Protein AF-A0A966Q334-F1 (afdb_monomer)

Structure (mmCIF, N/CA/C/O backbone):
data_AF-A0A966Q334-F1
#
_entry.id   AF-A0A966Q334-F1
#
loop_
_atom_site.group_PDB
_atom_site.id
_atom_site.type_symbol
_atom_site.label_atom_id
_atom_site.label_alt_id
_atom_site.label_comp_id
_atom_site.label_asym_id
_atom_site.label_entity_id
_atom_site.label_seq_id
_atom_site.pdbx_PDB_ins_code
_atom_site.Cartn_x
_atom_site.Cartn_y
_atom_site.Cartn_z
_atom_site.occupancy
_atom_site.B_iso_or_equiv
_atom_site.auth_seq_id
_atom_site.auth_comp_id
_atom_site.auth_asym_id
_atom_site.auth_atom_id
_atom_site.pdbx_PDB_model_num
ATOM 1 N N . THR A 1 1 ? 83.000 -12.045 -90.764 1.00 56.31 1 THR A N 1
ATOM 2 C CA . THR A 1 1 ? 81.915 -11.184 -90.248 1.00 56.31 1 THR A CA 1
ATOM 3 C C . THR A 1 1 ? 80.614 -11.607 -90.888 1.00 56.31 1 THR A C 1
ATOM 5 O O . THR A 1 1 ? 80.643 -12.009 -92.042 1.00 56.31 1 THR A O 1
ATOM 8 N N . ASN A 1 2 ? 79.522 -11.479 -90.130 1.00 40.06 2 ASN A N 1
ATOM 9 C CA . ASN A 1 2 ? 78.114 -11.716 -90.486 1.00 40.06 2 ASN A CA 1
ATOM 10 C C . ASN A 1 2 ? 77.616 -13.146 -90.250 1.00 40.06 2 ASN A C 1
ATOM 12 O O . ASN A 1 2 ? 78.222 -14.100 -90.711 1.00 40.06 2 ASN A O 1
ATOM 16 N N . LEU A 1 3 ? 76.479 -13.373 -89.603 1.00 41.31 3 LEU A N 1
ATOM 17 C CA . LEU A 1 3 ? 75.649 -12.564 -88.706 1.00 41.31 3 LEU A CA 1
ATOM 18 C C . LEU A 1 3 ? 74.713 -13.615 -88.090 1.00 41.31 3 LEU A C 1
ATOM 20 O O . LEU A 1 3 ? 74.016 -14.303 -88.833 1.00 41.31 3 LEU A O 1
ATOM 24 N N . ILE A 1 4 ? 74.735 -13.805 -86.771 1.00 46.94 4 ILE A N 1
ATOM 25 C CA . ILE A 1 4 ? 73.762 -14.674 -86.100 1.00 46.94 4 ILE A CA 1
ATOM 26 C C . ILE A 1 4 ? 72.426 -13.933 -86.149 1.00 46.94 4 ILE A C 1
ATOM 28 O O . ILE A 1 4 ? 72.225 -12.973 -85.407 1.00 46.94 4 ILE A O 1
ATOM 32 N N . THR A 1 5 ? 71.532 -14.337 -87.048 1.00 50.38 5 THR A N 1
ATOM 33 C CA . THR A 1 5 ? 70.128 -13.931 -87.004 1.00 50.38 5 THR A CA 1
ATOM 34 C C . THR A 1 5 ? 69.386 -14.878 -86.068 1.00 50.38 5 THR A C 1
ATOM 36 O O . THR A 1 5 ? 69.372 -16.098 -86.227 1.00 50.38 5 THR A O 1
ATOM 39 N N . SER A 1 6 ? 68.843 -14.287 -85.013 1.00 49.72 6 SER A N 1
ATOM 40 C CA . SER A 1 6 ? 68.105 -14.926 -83.935 1.00 49.72 6 SER A CA 1
ATOM 41 C C . SER A 1 6 ? 66.836 -15.612 -84.447 1.00 49.72 6 SER A C 1
ATOM 43 O O . SER A 1 6 ? 65.960 -14.982 -85.032 1.00 49.72 6 SER A O 1
ATOM 45 N N . TYR A 1 7 ? 66.705 -16.907 -84.162 1.00 46.47 7 TYR A N 1
ATOM 46 C CA . TYR A 1 7 ? 65.427 -17.610 -84.246 1.00 46.47 7 TYR A CA 1
ATOM 47 C C . TYR A 1 7 ? 64.548 -17.177 -83.065 1.00 46.47 7 TYR A C 1
ATOM 49 O O . TYR A 1 7 ? 64.789 -17.558 -81.919 1.00 46.47 7 TYR A O 1
ATOM 57 N N . THR A 1 8 ? 63.517 -16.379 -83.327 1.00 53.16 8 THR A N 1
ATOM 58 C CA . THR A 1 8 ? 62.450 -16.098 -82.364 1.00 53.16 8 THR A CA 1
ATOM 59 C C . THR A 1 8 ? 61.454 -17.253 -82.386 1.00 53.16 8 THR A C 1
ATOM 61 O O . THR A 1 8 ? 60.572 -17.322 -83.235 1.00 53.16 8 THR A O 1
ATOM 64 N N . ASN A 1 9 ? 61.597 -18.201 -81.457 1.00 55.00 9 ASN A N 1
ATOM 65 C CA . ASN A 1 9 ? 60.590 -19.243 -81.271 1.00 55.00 9 ASN A CA 1
ATOM 66 C C . ASN A 1 9 ? 59.309 -18.597 -80.683 1.00 55.00 9 ASN A C 1
ATOM 68 O O . ASN A 1 9 ? 59.343 -18.097 -79.552 1.00 55.00 9 ASN A O 1
ATOM 72 N N . PRO A 1 10 ? 58.183 -18.586 -81.423 1.00 59.31 10 PRO A N 1
ATOM 73 C CA . PRO A 1 10 ? 56.972 -17.855 -81.045 1.00 59.31 10 PRO A CA 1
ATOM 74 C C . PRO A 1 10 ? 56.330 -18.382 -79.754 1.00 59.31 10 PRO A C 1
ATOM 76 O O . PRO A 1 10 ? 55.675 -17.622 -79.039 1.00 59.31 10 PRO A O 1
ATOM 79 N N . ILE A 1 11 ? 56.578 -19.648 -79.397 1.00 57.31 11 ILE A N 1
ATOM 80 C CA . ILE A 1 11 ? 56.074 -20.254 -78.159 1.00 57.31 11 ILE A CA 1
ATOM 81 C C . ILE A 1 11 ? 56.721 -19.578 -76.943 1.00 57.31 11 ILE A C 1
ATOM 83 O O . ILE A 1 11 ? 56.012 -19.154 -76.034 1.00 57.31 11 ILE A O 1
ATOM 87 N N . TYR A 1 12 ? 58.040 -19.365 -76.953 1.00 54.31 12 TYR A N 1
ATOM 88 C CA . TYR A 1 12 ? 58.743 -18.688 -75.854 1.00 54.31 12 TYR A CA 1
ATOM 89 C C . TYR A 1 12 ? 58.386 -17.205 -75.748 1.00 54.31 12 TYR A C 1
ATOM 91 O O . TYR A 1 12 ? 58.310 -16.672 -74.642 1.00 54.31 12 TYR A O 1
ATOM 99 N N . ALA A 1 13 ? 58.127 -16.541 -76.878 1.00 57.34 13 ALA A N 1
ATOM 100 C CA . ALA A 1 13 ? 57.643 -15.164 -76.876 1.00 57.34 13 ALA A CA 1
ATOM 101 C C . ALA A 1 13 ? 56.268 -15.067 -76.194 1.00 57.34 13 ALA A C 1
ATOM 103 O O . ALA A 1 13 ? 56.086 -14.247 -75.299 1.00 57.34 13 ALA A O 1
ATOM 104 N N . SER A 1 14 ? 55.330 -15.953 -76.545 1.00 58.38 14 SER A N 1
ATOM 105 C CA . SER A 1 14 ? 53.993 -15.979 -75.936 1.00 58.38 14 SER A CA 1
ATOM 106 C C . SER A 1 14 ? 54.005 -16.352 -74.446 1.00 58.38 14 SER A C 1
ATOM 108 O O . SER A 1 14 ? 53.268 -15.751 -73.665 1.00 58.38 14 SER A O 1
ATOM 110 N N . LEU A 1 15 ? 54.886 -17.271 -74.028 1.00 55.69 15 LEU A N 1
ATOM 111 C CA . LEU A 1 15 ? 55.026 -17.685 -72.628 1.00 55.69 15 LEU A CA 1
ATOM 112 C C . LEU A 1 15 ? 55.622 -16.570 -71.758 1.00 55.69 15 LEU A C 1
ATOM 114 O O . LEU A 1 15 ? 55.126 -16.314 -70.663 1.00 55.69 15 LEU A O 1
ATOM 118 N N . ASN A 1 16 ? 56.645 -15.871 -72.267 1.00 61.78 16 ASN A N 1
ATOM 119 C CA . ASN A 1 16 ? 57.216 -14.700 -71.602 1.00 61.78 16 ASN A CA 1
ATOM 120 C C . ASN A 1 16 ? 56.181 -13.588 -71.472 1.00 61.78 16 ASN A C 1
ATOM 122 O O . ASN A 1 16 ? 56.014 -13.050 -70.386 1.00 61.78 16 ASN A O 1
ATOM 126 N N . ILE A 1 17 ? 55.438 -13.293 -72.541 1.00 63.19 17 ILE A N 1
ATOM 127 C CA . ILE A 1 17 ? 54.377 -12.283 -72.519 1.00 63.19 17 ILE A CA 1
ATOM 128 C C . ILE A 1 17 ? 53.318 -12.636 -71.462 1.00 63.19 17 ILE A C 1
ATOM 130 O O . ILE A 1 17 ? 52.984 -11.790 -70.636 1.00 63.19 17 ILE A O 1
ATOM 134 N N . ALA A 1 18 ? 52.834 -13.881 -71.421 1.00 58.44 18 ALA A N 1
ATOM 135 C CA . ALA A 1 18 ? 51.856 -14.327 -70.426 1.00 58.44 18 ALA A CA 1
ATOM 136 C C . ALA A 1 18 ? 52.394 -14.240 -68.984 1.00 58.44 18 ALA A C 1
ATOM 138 O O . ALA A 1 18 ? 51.703 -13.736 -68.096 1.00 58.44 18 ALA A O 1
ATOM 139 N N . TRP A 1 19 ? 53.641 -14.662 -68.753 1.00 52.84 19 TRP A N 1
ATOM 140 C CA . TRP A 1 19 ? 54.291 -14.558 -67.444 1.00 52.84 19 TRP A CA 1
ATOM 141 C C . TRP A 1 19 ? 54.448 -13.096 -67.013 1.00 52.84 19 TRP A C 1
ATOM 143 O O . TRP A 1 19 ? 54.083 -12.738 -65.893 1.00 52.84 19 TRP A O 1
ATOM 153 N N . THR A 1 20 ? 54.869 -12.218 -67.925 1.00 64.56 20 THR A N 1
ATOM 154 C CA . THR A 1 20 ? 54.937 -10.772 -67.694 1.00 64.56 20 THR A CA 1
ATOM 155 C C . THR A 1 20 ? 53.562 -10.193 -67.365 1.00 64.56 20 THR A C 1
ATOM 157 O O . THR A 1 20 ? 53.454 -9.467 -66.382 1.00 64.56 20 THR A O 1
ATOM 160 N N . TYR A 1 21 ? 52.493 -10.544 -68.086 1.00 58.69 21 TYR A N 1
ATOM 161 C CA . TYR A 1 21 ? 51.134 -10.080 -67.769 1.00 58.69 21 TYR A CA 1
ATOM 162 C C . TYR A 1 21 ? 50.660 -10.544 -66.384 1.00 58.69 21 TYR A C 1
ATOM 164 O O . TYR A 1 21 ? 50.166 -9.727 -65.609 1.00 58.69 21 TYR A O 1
ATOM 172 N N . THR A 1 22 ? 50.853 -11.819 -66.032 1.00 61.59 22 THR A N 1
ATOM 173 C CA . THR A 1 22 ? 50.466 -12.344 -64.706 1.00 61.59 22 THR A CA 1
ATOM 174 C C . THR A 1 22 ? 51.264 -11.714 -63.564 1.00 61.59 22 THR A C 1
ATOM 176 O O . THR A 1 22 ? 50.685 -11.354 -62.542 1.00 61.59 22 THR A O 1
ATOM 179 N N . ASN A 1 23 ? 52.568 -11.496 -63.752 1.00 60.03 23 ASN A N 1
ATOM 180 C CA . ASN A 1 23 ? 53.429 -10.845 -62.768 1.00 60.03 23 ASN A CA 1
ATOM 181 C C . ASN A 1 23 ? 53.099 -9.347 -62.638 1.00 60.03 23 ASN A C 1
ATOM 183 O O . ASN A 1 23 ? 53.073 -8.813 -61.533 1.00 60.03 23 ASN A O 1
ATOM 187 N N . THR A 1 24 ? 52.739 -8.684 -63.741 1.00 62.97 24 THR A N 1
ATOM 188 C CA . THR A 1 24 ? 52.288 -7.282 -63.740 1.00 62.97 24 THR A CA 1
ATOM 189 C C . THR A 1 24 ? 50.936 -7.135 -63.043 1.00 62.97 24 THR A C 1
ATOM 191 O O . THR A 1 24 ? 50.768 -6.217 -62.250 1.00 62.97 24 THR A O 1
ATOM 194 N N . ALA A 1 25 ? 49.992 -8.054 -63.262 1.00 56.72 25 ALA A N 1
ATOM 195 C CA . ALA A 1 25 ? 48.695 -8.059 -62.583 1.00 56.72 25 ALA A CA 1
ATOM 196 C C . ALA A 1 25 ? 48.822 -8.377 -61.082 1.00 56.72 25 ALA A C 1
ATOM 198 O O . ALA A 1 25 ? 48.218 -7.696 -60.255 1.00 56.72 25 ALA A O 1
ATOM 199 N N . TYR A 1 26 ? 49.654 -9.358 -60.714 1.00 54.62 26 TYR A N 1
ATOM 200 C CA . TYR A 1 26 ? 49.954 -9.682 -59.317 1.00 54.62 26 TYR A CA 1
ATOM 201 C C . TYR A 1 26 ? 50.670 -8.524 -58.613 1.00 54.62 26 TYR A C 1
ATOM 203 O O . TYR A 1 26 ? 50.279 -8.127 -57.519 1.00 54.62 26 TYR A O 1
ATOM 211 N N . SER A 1 27 ? 51.659 -7.915 -59.270 1.00 57.91 27 SER A N 1
ATOM 212 C CA . SER A 1 27 ? 52.374 -6.739 -58.769 1.00 57.91 27 SER A CA 1
ATOM 213 C C . SER A 1 27 ? 51.466 -5.517 -58.672 1.00 57.91 27 SER A C 1
ATOM 215 O O . SER A 1 27 ? 51.531 -4.818 -57.674 1.00 57.91 27 SER A O 1
ATOM 217 N N . ALA A 1 28 ? 50.567 -5.282 -59.629 1.00 58.34 28 ALA A N 1
ATOM 218 C CA . ALA A 1 28 ? 49.579 -4.205 -59.560 1.00 58.34 28 ALA A CA 1
ATOM 219 C C . ALA A 1 28 ? 48.562 -4.433 -58.431 1.00 58.34 28 ALA A C 1
ATOM 221 O O . ALA A 1 28 ? 48.215 -3.487 -57.733 1.00 58.34 28 ALA A O 1
ATOM 222 N N . SER A 1 29 ? 48.142 -5.679 -58.190 1.00 57.19 29 SER A N 1
ATOM 223 C CA . SER A 1 29 ? 47.289 -6.040 -57.051 1.00 57.19 29 SER A CA 1
ATOM 224 C C . SER A 1 29 ? 48.011 -5.848 -55.714 1.00 57.19 29 SER A C 1
ATOM 226 O O . SER A 1 29 ? 47.422 -5.332 -54.767 1.00 57.19 29 SER A O 1
ATOM 228 N N . ASN A 1 30 ? 49.294 -6.211 -55.628 1.00 57.59 30 ASN A N 1
ATOM 229 C CA . ASN A 1 30 ? 50.109 -6.018 -54.428 1.00 57.59 30 ASN A CA 1
ATOM 230 C C . ASN A 1 30 ? 50.457 -4.541 -54.203 1.00 57.59 30 ASN A C 1
ATOM 232 O O . ASN A 1 30 ? 50.483 -4.083 -53.070 1.00 57.59 30 ASN A O 1
ATOM 236 N N . VAL A 1 31 ? 50.695 -3.777 -55.269 1.00 58.75 31 VAL A N 1
ATOM 237 C CA . VAL A 1 31 ? 50.909 -2.326 -55.222 1.00 58.75 31 VAL A CA 1
ATOM 238 C C . VAL A 1 31 ? 49.614 -1.614 -54.856 1.00 58.75 31 VAL A C 1
ATOM 240 O O . VAL A 1 31 ? 49.672 -0.700 -54.055 1.00 58.75 31 VAL A O 1
ATOM 243 N N . ALA A 1 32 ? 48.448 -2.049 -55.332 1.00 57.03 32 ALA A N 1
ATOM 244 C CA . ALA A 1 32 ? 47.159 -1.500 -54.910 1.00 57.03 32 ALA A CA 1
ATOM 245 C C . ALA A 1 32 ? 46.849 -1.823 -53.438 1.00 57.03 32 ALA A C 1
ATOM 247 O O . ALA A 1 32 ? 46.399 -0.948 -52.703 1.00 57.03 32 ALA A O 1
ATOM 248 N N . TYR A 1 33 ? 47.152 -3.042 -52.978 1.00 56.69 33 TYR A N 1
ATOM 249 C CA . TYR A 1 33 ? 47.005 -3.441 -51.575 1.00 56.69 33 TYR A CA 1
ATOM 250 C C . TYR A 1 33 ? 47.986 -2.694 -50.653 1.00 56.69 33 TYR A C 1
ATOM 252 O O . TYR A 1 33 ? 47.590 -2.136 -49.633 1.00 56.69 33 TYR A O 1
ATOM 260 N N . ASN A 1 34 ? 49.259 -2.595 -51.042 1.00 55.38 34 ASN A N 1
ATOM 261 C CA . ASN A 1 34 ? 50.281 -1.868 -50.288 1.00 55.38 34 ASN A CA 1
ATOM 262 C C . ASN A 1 34 ? 50.105 -0.348 -50.380 1.00 55.38 34 ASN A C 1
ATOM 264 O O . ASN A 1 34 ? 50.386 0.333 -49.401 1.00 55.38 34 ASN A O 1
ATOM 268 N N . ALA A 1 35 ? 49.597 0.197 -51.489 1.00 56.72 35 ALA A N 1
ATOM 269 C CA . ALA A 1 35 ? 49.214 1.603 -51.609 1.00 56.72 35 ALA A CA 1
ATOM 270 C C . ALA A 1 35 ? 47.961 1.899 -50.786 1.00 56.72 35 ALA A C 1
ATOM 272 O O . ALA A 1 35 ? 47.913 2.940 -50.162 1.00 56.72 35 ALA A O 1
ATOM 273 N N . ALA A 1 36 ? 46.991 0.992 -50.662 1.00 55.84 36 ALA A N 1
ATOM 274 C CA . ALA A 1 36 ? 45.893 1.174 -49.708 1.00 55.84 36 ALA A CA 1
ATOM 275 C C . ALA A 1 36 ? 46.396 1.189 -48.250 1.00 55.84 36 ALA A C 1
ATOM 277 O O . ALA A 1 36 ? 45.883 1.942 -47.426 1.00 55.84 36 ALA A O 1
ATOM 278 N N . ASN A 1 37 ? 47.441 0.413 -47.947 1.00 52.62 37 ASN A N 1
ATOM 279 C CA . ASN A 1 37 ? 48.031 0.324 -46.609 1.00 52.62 37 ASN A CA 1
ATOM 280 C C . ASN A 1 37 ? 49.048 1.449 -46.297 1.00 52.62 37 ASN A C 1
ATOM 282 O O . ASN A 1 37 ? 49.284 1.755 -45.134 1.00 52.62 37 ASN A O 1
ATOM 286 N N . THR A 1 38 ? 49.643 2.083 -47.317 1.00 54.59 38 THR A N 1
ATOM 287 C CA . THR A 1 38 ? 50.616 3.193 -47.174 1.00 54.59 38 THR A CA 1
ATOM 288 C C . THR A 1 38 ? 50.061 4.576 -47.560 1.00 54.59 38 THR A C 1
ATOM 290 O O . THR A 1 38 ? 50.563 5.583 -47.065 1.00 54.59 38 THR A O 1
ATOM 293 N N . ALA A 1 39 ? 48.997 4.666 -48.368 1.00 48.38 39 ALA A N 1
ATOM 294 C CA . ALA A 1 39 ? 48.307 5.918 -48.722 1.00 48.38 39 ALA A CA 1
ATOM 295 C C . ALA A 1 39 ? 47.297 6.383 -47.664 1.00 48.38 39 ALA A C 1
ATOM 297 O O . ALA A 1 39 ? 46.823 7.513 -47.733 1.00 48.38 39 ALA A O 1
ATOM 298 N N . LEU A 1 40 ? 47.016 5.574 -46.642 1.00 57.22 40 LEU A N 1
ATOM 299 C CA . LEU A 1 40 ? 46.403 6.057 -45.406 1.00 57.22 40 LEU A CA 1
ATOM 300 C C . LEU A 1 40 ? 47.496 6.521 -44.440 1.00 57.22 40 LEU A C 1
ATOM 302 O O . LEU A 1 40 ? 47.576 6.097 -43.289 1.00 57.22 40 LEU A O 1
ATOM 306 N N . SER A 1 41 ? 48.331 7.456 -44.899 1.00 51.38 41 SER A N 1
ATOM 307 C CA . SER A 1 41 ? 48.871 8.432 -43.954 1.00 51.38 41 SER A CA 1
ATOM 308 C C . SER A 1 41 ? 47.677 9.037 -43.205 1.00 51.38 41 SER A C 1
ATOM 310 O O . SER A 1 41 ? 46.578 9.106 -43.755 1.00 51.38 41 SER A O 1
ATOM 312 N N . ASN A 1 42 ? 47.851 9.453 -41.952 1.00 51.72 42 ASN A N 1
ATOM 313 C CA . ASN A 1 42 ? 46.854 10.231 -41.209 1.00 51.72 42 ASN A CA 1
ATOM 314 C C . ASN A 1 42 ? 46.662 11.618 -41.869 1.00 51.72 42 ASN A C 1
ATOM 316 O O . ASN A 1 42 ? 46.994 12.657 -41.306 1.00 51.72 42 ASN A O 1
ATOM 320 N N . THR A 1 43 ? 46.240 11.635 -43.127 1.00 51.19 43 THR A N 1
ATOM 321 C CA . THR A 1 43 ? 46.002 12.804 -43.950 1.00 51.19 43 THR A CA 1
ATOM 322 C C . THR A 1 43 ? 44.516 13.084 -43.887 1.00 51.19 43 THR A C 1
ATOM 324 O O . THR A 1 43 ? 43.691 12.338 -44.413 1.00 51.19 43 THR A O 1
ATOM 327 N N . SER A 1 44 ? 44.195 14.170 -43.188 1.00 55.69 44 SER A N 1
ATOM 328 C CA . SER A 1 44 ? 42.872 14.782 -43.181 1.00 55.69 44 SER A CA 1
ATOM 329 C C . SER A 1 44 ? 42.349 14.937 -44.616 1.00 55.69 44 SER A C 1
ATOM 331 O O . SER A 1 44 ? 43.092 15.368 -45.497 1.00 55.69 44 SER A O 1
ATOM 333 N N . GLY A 1 45 ? 41.079 14.594 -44.853 1.00 53.00 45 GLY A N 1
ATOM 334 C CA . GLY A 1 45 ? 40.396 14.864 -46.126 1.00 53.00 45 GLY A CA 1
ATOM 335 C C . GLY A 1 45 ? 40.217 13.683 -47.088 1.00 53.00 45 GLY A C 1
ATOM 336 O O . GLY A 1 45 ? 39.707 13.891 -48.186 1.00 53.00 45 GLY A O 1
ATOM 337 N N . VAL A 1 46 ? 40.572 12.450 -46.710 1.00 61.25 46 VAL A N 1
ATOM 338 C CA . VAL A 1 46 ? 40.223 11.259 -47.508 1.00 61.25 46 VAL A CA 1
ATOM 339 C C . VAL A 1 46 ? 38.740 10.916 -47.301 1.00 61.25 46 VAL A C 1
ATOM 341 O O . VAL A 1 46 ? 38.311 10.652 -46.180 1.00 61.25 46 VAL A O 1
ATOM 344 N N . SER A 1 47 ? 37.951 10.917 -48.379 1.00 64.44 47 SER A N 1
ATOM 345 C CA . SER A 1 47 ? 36.555 10.459 -48.389 1.00 64.44 47 SER A CA 1
ATOM 346 C C . SER A 1 47 ? 36.465 9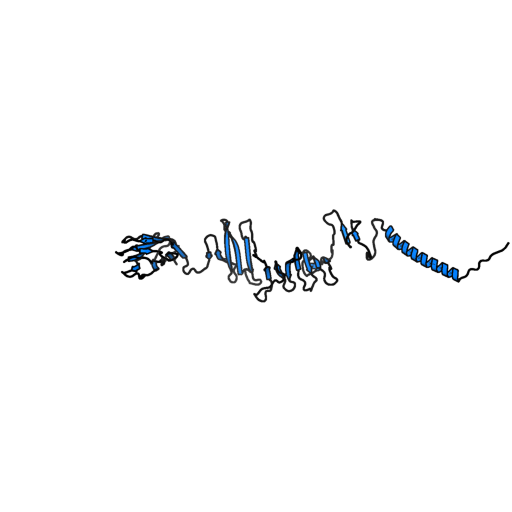.090 -49.062 1.00 64.44 47 SER A C 1
ATOM 348 O O . SER A 1 47 ? 36.930 8.919 -50.189 1.00 64.44 47 SER A O 1
ATOM 350 N N . PHE A 1 48 ? 35.862 8.112 -48.385 1.00 67.06 48 PHE A N 1
ATOM 351 C CA . PHE A 1 48 ? 35.531 6.824 -48.990 1.00 67.06 48 PHE A CA 1
ATOM 352 C C . PHE A 1 48 ? 34.159 6.928 -49.656 1.00 67.06 48 PHE A C 1
ATOM 354 O O . PHE A 1 48 ? 33.142 7.069 -48.979 1.00 67.06 48 PHE A O 1
ATOM 361 N N . ASN A 1 49 ? 34.121 6.844 -50.985 1.00 65.75 49 ASN A N 1
ATOM 362 C CA . ASN A 1 49 ? 32.866 6.739 -51.723 1.00 65.75 49 ASN A CA 1
ATOM 363 C C . ASN A 1 49 ? 32.441 5.260 -51.779 1.00 65.75 49 ASN A C 1
ATOM 365 O O . ASN A 1 49 ? 32.791 4.543 -52.714 1.00 65.75 49 ASN A O 1
ATOM 369 N N . GLY A 1 50 ? 31.777 4.779 -50.724 1.00 72.94 50 GLY A N 1
ATOM 370 C CA . GLY A 1 50 ? 31.305 3.395 -50.608 1.00 72.94 50 GLY A CA 1
ATOM 371 C C . GLY A 1 50 ? 31.273 2.877 -49.168 1.00 72.94 50 GLY A C 1
ATOM 372 O O . GLY A 1 50 ? 31.490 3.622 -48.214 1.00 72.94 50 GLY A O 1
ATOM 373 N N . ASN A 1 51 ? 31.009 1.578 -49.008 1.00 77.69 51 ASN A N 1
ATOM 374 C CA . ASN A 1 51 ? 31.010 0.934 -47.695 1.00 77.69 51 ASN A CA 1
ATOM 375 C C . ASN A 1 51 ? 32.440 0.808 -47.157 1.00 77.69 51 ASN A C 1
ATOM 377 O O . ASN A 1 51 ? 33.316 0.263 -47.829 1.00 77.69 51 ASN A O 1
ATOM 381 N N . PHE A 1 52 ? 32.657 1.223 -45.911 1.00 80.50 52 PHE A N 1
ATOM 382 C CA . PHE A 1 52 ? 33.875 0.890 -45.180 1.00 80.50 52 PHE A CA 1
ATOM 383 C C . PHE A 1 52 ? 33.764 -0.547 -44.648 1.00 80.50 52 PHE A C 1
ATOM 385 O O . PHE A 1 52 ? 33.135 -0.793 -43.621 1.00 80.50 52 PHE A O 1
ATOM 392 N N . ASN A 1 53 ? 34.325 -1.507 -45.387 1.00 80.81 53 ASN A N 1
ATOM 393 C CA . ASN A 1 53 ? 34.372 -2.915 -44.997 1.00 80.81 53 ASN A CA 1
ATOM 394 C C . ASN A 1 53 ? 35.790 -3.288 -44.553 1.00 80.81 53 ASN A C 1
ATOM 396 O O . ASN A 1 53 ? 36.745 -3.064 -45.294 1.00 80.81 53 ASN A O 1
ATOM 400 N N . VAL A 1 54 ? 35.910 -3.897 -43.375 1.00 84.81 54 VAL A N 1
ATOM 401 C CA . VAL A 1 54 ? 37.176 -4.382 -42.810 1.00 84.81 54 VAL A CA 1
ATOM 402 C C . VAL A 1 54 ? 37.062 -5.907 -42.666 1.00 84.81 54 VAL A C 1
ATOM 404 O O . VAL A 1 54 ? 36.614 -6.383 -41.622 1.00 84.81 54 VAL A O 1
ATOM 407 N N . PRO A 1 55 ? 37.410 -6.695 -43.711 1.00 81.62 55 PRO A N 1
ATOM 408 C CA . PRO A 1 55 ? 37.133 -8.139 -43.763 1.00 81.62 55 PRO A CA 1
ATOM 409 C C . PRO A 1 55 ? 37.825 -8.939 -42.655 1.00 81.62 55 PRO A C 1
ATOM 411 O O . PRO A 1 55 ? 37.365 -10.007 -42.258 1.00 81.62 55 PRO A O 1
ATOM 414 N N . THR A 1 56 ? 38.944 -8.418 -42.155 1.00 83.56 56 THR A N 1
ATOM 415 C CA . THR A 1 56 ? 39.752 -9.002 -41.085 1.00 83.56 56 THR A CA 1
ATOM 416 C C . THR A 1 56 ? 40.297 -7.890 -40.195 1.00 83.56 56 THR A C 1
ATOM 418 O O . THR A 1 56 ? 40.624 -6.819 -40.696 1.00 83.56 56 THR A O 1
ATOM 421 N N . GLY A 1 57 ? 40.462 -8.150 -38.895 1.00 87.94 57 GLY A N 1
ATOM 422 C CA . GLY A 1 57 ? 40.983 -7.167 -37.934 1.00 87.94 57 GLY A CA 1
ATOM 423 C C . GLY A 1 57 ? 39.903 -6.484 -37.088 1.00 87.94 57 GLY A C 1
ATOM 424 O O . GLY A 1 57 ? 38.785 -6.995 -36.979 1.00 87.94 57 GLY A O 1
ATOM 425 N N . ASN A 1 58 ? 40.285 -5.378 -36.444 1.00 92.69 58 ASN A N 1
ATOM 426 C CA . ASN A 1 58 ? 39.487 -4.580 -35.509 1.00 92.69 58 ASN A CA 1
ATOM 427 C C . ASN A 1 58 ? 39.562 -3.097 -35.917 1.00 92.69 58 ASN A C 1
ATOM 429 O O . ASN A 1 58 ? 40.604 -2.648 -36.392 1.00 92.69 58 ASN A O 1
ATOM 433 N N . VAL A 1 59 ? 38.493 -2.329 -35.697 1.00 92.38 59 VAL A N 1
ATOM 434 C CA . VAL A 1 59 ? 38.450 -0.879 -35.955 1.00 92.38 59 VAL A CA 1
ATOM 435 C C . VAL A 1 59 ? 38.625 -0.120 -34.639 1.00 92.38 59 VAL A C 1
ATOM 437 O O . VAL A 1 59 ? 37.778 -0.212 -33.750 1.00 92.38 59 VAL A O 1
ATOM 440 N N . GLY A 1 60 ? 39.722 0.630 -34.522 1.00 92.12 60 GLY A N 1
ATOM 441 C CA . GLY A 1 60 ? 40.010 1.513 -33.391 1.00 92.12 60 GLY A CA 1
ATOM 442 C C . GLY A 1 60 ? 39.827 2.985 -33.762 1.00 92.12 60 GLY A C 1
ATOM 443 O O . GLY A 1 60 ? 40.430 3.453 -34.724 1.00 92.12 60 GLY A O 1
ATOM 444 N N . ILE A 1 61 ? 39.031 3.728 -32.992 1.00 92.81 61 ILE A N 1
ATOM 445 C CA . ILE A 1 61 ? 38.941 5.194 -33.075 1.00 92.81 61 ILE A CA 1
ATOM 446 C C . ILE A 1 61 ? 39.535 5.757 -31.784 1.00 92.81 61 ILE A C 1
ATOM 448 O O . ILE A 1 61 ? 39.031 5.476 -30.700 1.00 92.81 61 ILE A O 1
ATOM 452 N N . GLY A 1 62 ? 40.635 6.506 -31.886 1.00 91.25 62 GLY A N 1
ATOM 453 C CA . GLY A 1 62 ? 41.353 7.033 -30.716 1.00 91.25 62 GLY A CA 1
ATOM 454 C C . GLY A 1 62 ? 42.192 6.000 -29.945 1.00 91.25 62 GLY A C 1
ATOM 455 O O . GLY A 1 62 ? 42.697 6.304 -28.869 1.00 91.25 62 GLY A O 1
ATOM 456 N N . THR A 1 63 ? 42.380 4.792 -30.490 1.00 92.38 63 THR A N 1
ATOM 457 C CA . THR A 1 63 ? 43.305 3.765 -29.978 1.00 92.38 63 THR A CA 1
ATOM 458 C C . THR A 1 63 ? 44.047 3.093 -31.130 1.00 92.38 63 THR A C 1
ATOM 460 O O . THR A 1 63 ? 43.467 2.858 -32.189 1.00 92.38 63 THR A O 1
ATOM 463 N N . THR A 1 64 ? 45.320 2.762 -30.924 1.00 90.56 64 THR A N 1
ATOM 464 C CA . THR A 1 64 ? 46.148 2.013 -31.885 1.00 90.56 64 THR A CA 1
ATOM 465 C C . THR A 1 64 ? 46.122 0.502 -31.652 1.00 90.56 64 THR A C 1
ATOM 467 O O . THR A 1 64 ? 46.538 -0.253 -32.526 1.00 90.56 64 THR A O 1
ATOM 470 N N . SER A 1 65 ? 45.596 0.055 -30.507 1.00 92.75 65 SER A N 1
ATOM 471 C CA . SER A 1 65 ? 45.576 -1.355 -30.097 1.00 92.75 65 SER A CA 1
ATOM 472 C C . SER A 1 65 ? 44.166 -1.785 -29.672 1.00 92.75 65 SER A C 1
ATOM 474 O O . SER A 1 65 ? 43.927 -2.014 -28.484 1.00 92.75 65 SER A O 1
ATOM 476 N N . PRO A 1 66 ? 43.198 -1.853 -30.607 1.00 95.94 66 PRO A N 1
ATOM 477 C CA . PRO A 1 66 ? 41.828 -2.227 -30.282 1.00 95.94 66 PRO A CA 1
ATOM 478 C C . PRO A 1 66 ? 41.707 -3.701 -29.853 1.00 95.94 66 PRO A C 1
ATOM 480 O O . PRO A 1 66 ? 42.127 -4.602 -30.585 1.00 95.94 66 PRO A O 1
ATOM 483 N N . THR A 1 67 ? 41.089 -3.965 -28.698 1.00 96.69 67 THR A N 1
ATOM 484 C CA . THR A 1 67 ? 40.906 -5.325 -28.140 1.00 96.69 67 THR A CA 1
ATOM 485 C C . THR A 1 67 ? 39.585 -5.986 -28.541 1.00 96.69 67 THR A C 1
ATOM 487 O O . THR A 1 67 ? 39.425 -7.196 -28.388 1.00 96.69 67 THR A O 1
ATOM 490 N N . SER A 1 68 ? 38.650 -5.218 -29.099 1.00 96.81 68 SER A N 1
ATOM 491 C CA . SER A 1 68 ? 37.368 -5.677 -29.639 1.00 96.81 68 SER A CA 1
ATOM 492 C C . SER A 1 68 ? 37.232 -5.293 -31.114 1.00 96.81 68 SER A C 1
ATOM 494 O O . SER A 1 68 ? 37.980 -4.462 -31.628 1.00 96.81 68 SER A O 1
ATOM 496 N N . LYS A 1 69 ? 36.248 -5.879 -31.811 1.00 94.44 69 LYS A N 1
ATOM 497 C CA . LYS A 1 69 ? 36.005 -5.614 -33.242 1.00 94.44 69 LYS A CA 1
ATOM 498 C C . LYS A 1 69 ? 35.779 -4.137 -33.561 1.00 94.44 69 LYS A C 1
ATOM 500 O O . LYS A 1 69 ? 36.202 -3.680 -34.619 1.00 94.44 69 LYS A O 1
ATOM 505 N N . PHE A 1 70 ? 35.159 -3.409 -32.640 1.00 94.44 70 PHE A N 1
ATOM 506 C CA . PHE A 1 70 ? 34.998 -1.965 -32.697 1.00 94.44 70 PHE A CA 1
ATOM 507 C C . PHE A 1 70 ? 35.285 -1.378 -31.315 1.00 94.44 70 PHE A C 1
ATOM 509 O O . PHE A 1 70 ? 34.622 -1.745 -30.340 1.00 94.44 70 PHE A O 1
ATOM 516 N N . GLN A 1 71 ? 36.277 -0.492 -31.230 1.00 96.25 71 GLN A N 1
ATOM 517 C CA . GLN A 1 71 ? 36.650 0.193 -29.995 1.00 96.25 71 GLN A CA 1
ATOM 518 C C . GLN A 1 71 ? 36.827 1.690 -30.249 1.00 96.25 71 GLN A C 1
ATOM 520 O O . GLN A 1 71 ? 37.637 2.098 -31.079 1.00 96.25 71 GLN A O 1
ATOM 525 N N . VAL A 1 72 ? 36.107 2.509 -29.481 1.00 95.88 72 VAL A N 1
ATOM 526 C CA . VAL A 1 72 ? 36.253 3.969 -29.466 1.00 95.88 72 VAL A CA 1
ATOM 527 C C . VAL A 1 72 ? 36.813 4.376 -28.108 1.00 95.88 72 VAL A C 1
ATOM 529 O O . VAL A 1 72 ? 36.251 4.018 -27.075 1.00 95.88 72 VAL A O 1
ATOM 532 N N . VAL A 1 73 ? 37.934 5.093 -28.104 1.00 95.75 73 VAL A N 1
ATOM 533 C CA . VAL A 1 73 ? 38.589 5.608 -26.896 1.00 95.75 73 VAL A CA 1
ATOM 534 C C . VAL A 1 73 ? 38.740 7.118 -27.029 1.00 95.75 73 VAL A C 1
ATOM 536 O O . VAL A 1 73 ? 39.170 7.623 -28.061 1.00 95.75 73 VAL A O 1
ATOM 539 N N . GLY A 1 74 ? 38.395 7.843 -25.970 1.00 94.06 74 GLY A N 1
ATOM 540 C CA . GLY A 1 74 ? 38.536 9.292 -25.886 1.00 94.06 74 GLY A CA 1
ATOM 541 C C . GLY A 1 74 ? 38.691 9.733 -24.433 1.00 94.06 74 GLY A C 1
ATOM 542 O O . GLY A 1 74 ? 38.355 8.989 -23.517 1.00 94.06 74 GLY A O 1
ATOM 543 N N . ALA A 1 75 ? 39.220 10.938 -24.225 1.00 93.81 75 ALA A N 1
ATOM 544 C CA . ALA A 1 75 ? 39.383 11.528 -22.892 1.00 93.81 75 ALA A CA 1
ATOM 545 C C . ALA A 1 75 ? 38.204 12.434 -22.481 1.00 93.81 75 ALA A C 1
ATOM 547 O O . ALA A 1 75 ? 38.113 12.852 -21.330 1.00 93.81 75 ALA A O 1
ATOM 548 N N . ASN A 1 76 ? 37.310 12.753 -23.422 1.00 93.94 76 ASN A N 1
ATOM 549 C CA . ASN A 1 76 ? 36.138 13.590 -23.177 1.00 93.94 76 ASN A CA 1
ATOM 550 C C . ASN A 1 76 ? 34.993 12.768 -22.566 1.00 93.94 76 ASN A C 1
ATOM 552 O O . ASN A 1 76 ? 34.908 11.563 -22.783 1.00 93.94 76 ASN A O 1
ATOM 556 N N . ALA A 1 77 ? 34.070 13.433 -21.862 1.00 94.31 77 ALA A N 1
ATOM 557 C CA . ALA A 1 77 ? 32.882 12.778 -21.303 1.00 94.31 77 ALA A CA 1
ATOM 558 C C . ALA A 1 77 ? 31.980 12.156 -22.390 1.00 94.31 77 ALA A C 1
ATOM 560 O O . ALA A 1 77 ? 31.436 11.071 -22.200 1.00 94.31 77 ALA A O 1
ATOM 561 N N . GLU A 1 78 ? 31.842 12.820 -23.544 1.00 95.38 78 GLU A N 1
ATOM 562 C CA . GLU A 1 78 ? 31.195 12.238 -24.723 1.00 95.38 78 GLU A CA 1
ATOM 563 C C . GLU A 1 78 ? 32.229 11.455 -25.546 1.00 95.38 78 GLU A C 1
ATOM 565 O O . GLU A 1 78 ? 33.116 12.041 -26.167 1.00 95.38 78 GLU A O 1
ATOM 570 N N . ILE A 1 79 ? 32.100 10.126 -25.553 1.00 94.62 79 ILE A N 1
ATOM 571 C CA . ILE A 1 79 ? 32.962 9.219 -26.333 1.00 94.62 79 ILE A CA 1
ATOM 572 C C . ILE A 1 79 ? 32.379 8.947 -27.724 1.00 94.62 79 ILE A C 1
ATOM 574 O O . ILE A 1 79 ? 33.109 8.705 -28.682 1.00 94.62 79 ILE A O 1
ATOM 578 N N . THR A 1 80 ? 31.053 8.948 -27.864 1.00 93.38 80 THR A N 1
ATOM 579 C CA . THR A 1 80 ? 30.365 8.649 -29.125 1.00 93.38 80 THR A CA 1
ATOM 580 C C . THR A 1 80 ? 29.026 9.371 -29.170 1.00 93.38 80 THR A C 1
ATOM 582 O O . THR A 1 80 ? 28.277 9.356 -28.195 1.00 93.38 80 THR A O 1
ATOM 585 N N . ARG A 1 81 ? 28.703 9.957 -30.327 1.00 91.44 81 ARG A N 1
ATOM 586 C CA . ARG A 1 81 ? 27.407 10.572 -30.615 1.00 91.44 81 ARG A CA 1
ATOM 587 C C . ARG A 1 81 ? 26.794 9.915 -31.844 1.00 91.44 81 ARG A C 1
ATOM 589 O O . ARG A 1 81 ? 27.373 9.952 -32.925 1.00 91.44 81 ARG A O 1
ATOM 596 N N . ILE A 1 82 ? 25.609 9.339 -31.674 1.00 88.94 82 ILE A N 1
ATOM 597 C CA . ILE A 1 82 ? 24.798 8.785 -32.762 1.00 88.94 82 ILE A CA 1
ATOM 598 C C . ILE A 1 82 ? 23.487 9.563 -32.761 1.00 88.94 82 ILE A C 1
ATOM 600 O O . ILE A 1 82 ? 22.672 9.413 -31.851 1.00 88.94 82 ILE A O 1
ATOM 604 N N . THR A 1 83 ? 23.302 10.414 -33.767 1.00 85.94 83 THR A N 1
ATOM 605 C CA . THR A 1 83 ? 22.158 11.325 -33.860 1.00 85.94 83 THR A CA 1
ATOM 606 C C . THR A 1 83 ? 21.345 11.005 -35.103 1.00 85.94 83 THR A C 1
ATOM 608 O O . THR A 1 83 ? 21.878 10.986 -36.209 1.00 85.94 83 THR A O 1
ATOM 611 N N . ALA A 1 84 ? 20.039 10.820 -34.930 1.00 84.25 84 ALA A N 1
ATOM 612 C CA . ALA A 1 84 ? 19.097 10.877 -36.037 1.00 84.25 84 ALA A CA 1
ATOM 613 C C . ALA A 1 84 ? 18.550 12.302 -36.157 1.00 84.25 84 ALA A C 1
ATOM 615 O O . ALA A 1 84 ? 18.070 12.870 -35.180 1.00 84.25 84 ALA A O 1
ATOM 616 N N . THR A 1 85 ? 18.610 12.871 -37.357 1.00 84.25 85 THR A N 1
ATOM 617 C CA . THR A 1 85 ? 18.100 14.219 -37.661 1.00 84.25 85 THR A CA 1
ATOM 618 C C . THR A 1 85 ? 16.695 14.201 -38.271 1.00 84.25 85 THR A C 1
ATOM 620 O O . THR A 1 85 ? 16.129 15.251 -38.563 1.00 84.25 85 THR A O 1
ATOM 623 N N . GLY A 1 86 ? 16.119 13.013 -38.474 1.00 80.44 86 GLY A N 1
ATOM 624 C CA . GLY A 1 86 ? 14.774 12.846 -39.018 1.00 80.44 86 GLY A CA 1
ATOM 625 C C . GLY A 1 86 ? 13.672 13.227 -38.024 1.00 80.44 86 GLY A C 1
ATOM 626 O O . GLY A 1 86 ? 13.807 13.049 -36.815 1.00 80.44 86 GLY A O 1
ATOM 627 N N . ALA A 1 87 ? 12.528 13.678 -38.547 1.00 79.06 87 ALA A N 1
ATOM 628 C CA . ALA A 1 87 ? 11.378 14.146 -37.758 1.00 79.06 87 ALA A CA 1
ATOM 629 C C . ALA A 1 87 ? 10.696 13.065 -36.885 1.00 79.06 87 ALA A C 1
ATOM 631 O O . ALA A 1 87 ? 9.846 13.377 -36.041 1.00 79.06 87 ALA A O 1
ATOM 632 N N . SER A 1 88 ? 11.039 11.793 -37.094 1.00 78.06 88 SER A N 1
ATOM 633 C CA . SER A 1 88 ? 10.536 10.653 -36.318 1.00 78.06 88 SER A CA 1
ATOM 634 C C . SER A 1 88 ? 11.426 10.293 -35.127 1.00 78.06 88 SER A C 1
ATOM 636 O O . SER A 1 88 ? 11.036 9.448 -34.331 1.00 78.06 88 SER A O 1
ATOM 638 N N . GLY A 1 89 ? 12.588 10.939 -34.979 1.00 79.06 89 GLY A N 1
ATOM 639 C CA . GLY A 1 89 ? 13.616 10.528 -34.027 1.00 79.06 89 GLY A CA 1
ATOM 640 C C . GLY A 1 89 ? 14.388 9.299 -34.496 1.00 79.06 89 GLY A C 1
ATOM 641 O O . GLY A 1 89 ? 14.155 8.776 -35.586 1.00 79.06 89 GLY A O 1
ATOM 642 N N . GLY A 1 90 ? 15.340 8.853 -33.678 1.00 84.62 90 GLY A N 1
ATOM 643 C CA . GLY A 1 90 ? 16.171 7.682 -33.953 1.00 84.62 90 GLY A CA 1
ATOM 644 C C . GLY A 1 90 ? 16.157 6.683 -32.810 1.00 84.62 90 GLY A C 1
ATOM 645 O O . GLY A 1 90 ? 15.871 7.036 -31.663 1.00 84.62 90 GLY A O 1
ATOM 646 N N . TYR A 1 91 ? 16.502 5.443 -33.134 1.00 85.88 91 TYR A N 1
ATOM 647 C CA . TYR A 1 91 ? 16.862 4.411 -32.171 1.00 85.88 91 TYR A CA 1
ATOM 648 C C . TYR A 1 91 ? 18.139 3.711 -32.620 1.00 85.88 91 TYR A C 1
ATOM 650 O O . TYR A 1 91 ? 18.449 3.643 -33.810 1.00 85.88 91 TYR A O 1
ATOM 658 N N . GLN A 1 92 ? 18.879 3.196 -31.650 1.00 88.75 92 GLN A N 1
ATOM 659 C CA . GLN A 1 92 ? 19.982 2.278 -31.873 1.00 88.75 92 GLN A CA 1
ATOM 660 C C . GLN A 1 92 ? 19.456 0.869 -31.644 1.00 88.75 92 GLN A C 1
ATOM 662 O O . GLN A 1 92 ? 18.856 0.599 -30.604 1.00 88.75 92 GLN A O 1
ATOM 667 N N . ALA A 1 93 ? 19.656 -0.004 -32.626 1.00 88.06 93 ALA A N 1
ATOM 668 C CA . ALA A 1 93 ? 19.329 -1.415 -32.526 1.00 88.06 93 ALA A CA 1
ATOM 669 C C . ALA A 1 93 ? 20.590 -2.207 -32.161 1.00 88.06 93 ALA A C 1
ATOM 671 O O . ALA A 1 93 ? 21.603 -2.125 -32.855 1.00 88.06 93 ALA A O 1
ATOM 672 N N . PHE A 1 94 ? 20.508 -2.993 -31.096 1.00 88.50 94 PHE A N 1
ATOM 673 C CA . PHE A 1 94 ? 21.539 -3.923 -30.661 1.00 88.50 94 PHE A CA 1
ATOM 674 C C . PHE A 1 94 ? 21.078 -5.344 -30.949 1.00 88.50 94 PHE A C 1
ATOM 676 O O . PHE A 1 94 ? 20.138 -5.850 -30.336 1.00 88.50 94 PHE A O 1
ATOM 683 N N . TYR A 1 95 ? 21.750 -5.977 -31.901 1.00 88.50 95 TYR A N 1
ATOM 684 C CA . TYR A 1 95 ? 21.538 -7.371 -32.253 1.00 88.50 95 TYR A CA 1
ATOM 685 C C . TYR A 1 95 ? 22.526 -8.225 -31.465 1.00 88.50 95 TYR A C 1
ATOM 687 O O . TYR A 1 95 ? 23.737 -8.104 -31.644 1.00 88.50 95 TYR A O 1
ATOM 695 N N . PHE A 1 96 ? 22.003 -9.075 -30.587 1.00 86.81 96 PHE A N 1
ATOM 696 C CA . PHE A 1 96 ? 22.786 -10.124 -29.924 1.00 86.81 96 PHE A CA 1
ATOM 697 C C . PHE A 1 96 ? 22.635 -11.481 -30.635 1.00 86.81 96 PHE A C 1
ATOM 699 O O . PHE A 1 96 ? 23.384 -12.412 -30.357 1.00 86.81 96 PHE A O 1
ATOM 706 N N . ASP A 1 97 ? 21.702 -11.559 -31.587 1.00 84.25 97 ASP A N 1
ATOM 707 C CA . ASP A 1 97 ? 21.500 -12.639 -32.547 1.00 84.25 97 ASP A CA 1
ATOM 708 C C . ASP A 1 97 ? 21.000 -12.068 -33.892 1.00 84.25 97 ASP A C 1
ATOM 710 O O . ASP A 1 97 ? 20.817 -10.859 -34.040 1.00 84.25 97 ASP A O 1
ATOM 714 N N . ASN A 1 98 ? 20.772 -12.933 -34.884 1.00 84.69 98 ASN A N 1
ATOM 715 C CA . ASN A 1 98 ? 20.314 -12.535 -36.222 1.00 84.69 98 ASN A CA 1
ATOM 716 C C . ASN A 1 98 ? 18.790 -12.329 -36.332 1.00 84.69 98 ASN A C 1
ATOM 718 O O . ASN A 1 98 ? 18.271 -12.267 -37.446 1.00 84.69 98 ASN A O 1
ATOM 722 N N . SER A 1 99 ? 18.054 -12.299 -35.220 1.00 81.25 99 SER A N 1
ATOM 723 C CA . SER A 1 99 ? 16.590 -12.353 -35.221 1.00 81.25 99 SER A CA 1
ATOM 724 C C . SER A 1 99 ? 15.945 -11.080 -34.684 1.00 81.25 99 SER A C 1
ATOM 726 O O . SER A 1 99 ? 15.241 -10.396 -35.428 1.00 81.25 99 SER A O 1
ATOM 728 N N . THR A 1 100 ? 16.174 -10.735 -33.416 1.00 82.38 100 THR A N 1
ATOM 729 C CA . THR A 1 100 ? 15.400 -9.690 -32.738 1.00 82.38 100 THR A CA 1
ATOM 730 C C . THR A 1 100 ? 16.314 -8.727 -31.992 1.00 82.38 100 THR A C 1
ATOM 732 O O . THR A 1 100 ? 17.004 -9.139 -31.058 1.00 82.38 100 THR A O 1
ATOM 735 N N . PRO A 1 101 ? 16.333 -7.437 -32.369 1.00 85.44 101 PRO A N 1
ATOM 736 C CA . PRO A 1 101 ? 17.168 -6.466 -31.690 1.00 85.44 101 PRO A CA 1
ATOM 737 C C . PRO A 1 101 ? 16.547 -6.002 -30.373 1.00 85.44 101 PRO A C 1
ATOM 739 O O . PRO A 1 101 ? 15.324 -5.973 -30.195 1.00 85.44 101 PRO A O 1
ATOM 742 N N . TRP A 1 102 ? 17.415 -5.532 -29.488 1.00 86.75 102 TRP A N 1
ATOM 743 C CA . TRP A 1 102 ? 17.065 -4.586 -28.435 1.00 86.75 102 TRP A CA 1
ATOM 744 C C . TRP A 1 102 ? 17.209 -3.168 -28.954 1.00 86.75 102 TRP A C 1
ATOM 746 O O . TRP A 1 102 ? 18.095 -2.892 -29.760 1.00 86.75 102 TRP A O 1
ATOM 756 N N . TYR A 1 103 ? 16.374 -2.255 -28.479 1.00 85.94 103 TYR A N 1
ATOM 757 C CA . TYR A 1 103 ? 16.446 -0.857 -28.881 1.00 85.94 103 TYR A CA 1
ATOM 758 C C . TYR A 1 103 ? 16.574 0.084 -27.695 1.00 85.94 103 TYR A C 1
ATOM 760 O O . TYR A 1 103 ? 15.964 -0.109 -26.641 1.00 85.94 103 TYR A O 1
ATOM 768 N N . ILE A 1 104 ? 17.349 1.140 -27.924 1.00 89.06 104 ILE A N 1
ATOM 769 C CA . ILE A 1 104 ? 17.380 2.339 -27.096 1.00 89.06 104 ILE A CA 1
ATOM 770 C C . ILE A 1 104 ? 17.241 3.557 -28.003 1.00 89.06 104 ILE A C 1
ATOM 772 O O . ILE A 1 104 ? 17.912 3.665 -29.033 1.00 89.06 104 ILE A O 1
ATOM 776 N N . GLY A 1 105 ? 16.354 4.480 -27.661 1.00 87.06 105 GLY A N 1
ATOM 777 C CA . GLY A 1 105 ? 16.177 5.690 -28.455 1.00 87.06 105 GLY A CA 1
ATOM 778 C C . GLY A 1 105 ? 14.882 6.411 -28.158 1.00 87.06 105 GLY A C 1
ATOM 779 O O . GLY A 1 105 ? 14.275 6.206 -27.115 1.00 87.06 105 GLY A O 1
ATOM 780 N N . SER A 1 106 ? 14.457 7.260 -29.087 1.00 85.81 106 SER A N 1
ATOM 781 C CA . SER A 1 106 ? 13.205 8.001 -28.936 1.00 85.81 106 SER A CA 1
ATOM 782 C C . SER A 1 106 ? 11.977 7.092 -29.054 1.00 85.81 106 SER A C 1
ATOM 784 O O . SER A 1 106 ? 11.920 6.210 -29.922 1.00 85.81 106 SER A O 1
ATOM 786 N N . SER A 1 107 ? 10.959 7.353 -28.233 1.00 77.94 107 SER A N 1
ATOM 787 C CA . SER A 1 107 ? 9.700 6.601 -28.263 1.00 77.94 107 SER A CA 1
ATOM 788 C C . SER A 1 107 ? 8.926 6.778 -29.571 1.00 77.94 107 SER A C 1
ATOM 790 O O . SER A 1 107 ? 8.215 5.869 -29.980 1.00 77.94 107 SER A O 1
ATOM 792 N N . LYS A 1 108 ? 9.103 7.903 -30.278 1.00 77.19 108 LYS A N 1
ATOM 793 C CA . LYS A 1 108 ? 8.463 8.159 -31.580 1.00 77.19 108 LYS A CA 1
ATOM 794 C C . LYS A 1 108 ? 9.020 7.303 -32.720 1.00 77.19 108 LYS A C 1
ATOM 796 O O . LYS A 1 108 ? 8.296 6.940 -33.642 1.00 77.19 108 LYS A O 1
ATOM 801 N N . ALA A 1 109 ? 10.308 6.970 -32.667 1.00 70.44 109 ALA A N 1
ATOM 802 C CA . ALA A 1 109 ? 10.946 6.166 -33.709 1.00 70.44 109 ALA A CA 1
ATOM 803 C C . ALA A 1 109 ? 10.538 4.683 -33.637 1.00 70.44 109 ALA A C 1
ATOM 805 O O . ALA A 1 109 ? 10.845 3.902 -34.533 1.00 70.44 109 ALA A O 1
ATOM 806 N N . THR A 1 110 ? 9.868 4.305 -32.549 1.00 68.75 110 THR A N 1
ATOM 807 C CA . THR A 1 110 ? 9.616 2.929 -32.123 1.00 68.75 110 THR A CA 1
ATOM 808 C C . THR A 1 110 ? 8.137 2.688 -31.780 1.00 68.75 110 THR A C 1
ATOM 810 O O . THR A 1 110 ? 7.649 1.565 -31.771 1.00 68.75 110 THR A O 1
ATOM 813 N N . SER A 1 111 ? 7.361 3.736 -31.525 1.00 65.25 111 SER A N 1
ATOM 814 C CA . SER A 1 111 ? 5.932 3.711 -31.200 1.00 65.25 111 SER A CA 1
ATOM 815 C C . SER A 1 111 ? 5.313 5.076 -31.538 1.00 65.25 111 SER A C 1
ATOM 817 O O . SER A 1 111 ? 6.022 6.016 -31.877 1.00 65.25 111 SER A O 1
ATOM 819 N N . ALA A 1 112 ? 3.992 5.244 -31.434 1.00 64.06 112 ALA A N 1
ATOM 820 C CA . ALA A 1 112 ? 3.323 6.542 -31.636 1.00 64.06 112 ALA A CA 1
ATOM 821 C C . ALA A 1 112 ? 3.583 7.567 -30.496 1.00 64.06 112 ALA A C 1
ATOM 823 O O . ALA A 1 112 ? 2.713 8.375 -30.176 1.00 64.06 112 ALA A O 1
ATOM 824 N N . GLY A 1 113 ? 4.747 7.499 -29.842 1.00 70.75 113 GLY A N 1
ATOM 825 C CA . GLY A 1 113 ? 5.114 8.317 -28.686 1.00 70.75 113 GLY A CA 1
ATOM 826 C C . GLY A 1 113 ? 5.778 9.653 -29.043 1.00 70.75 113 GLY A C 1
ATOM 827 O O . GLY A 1 113 ? 5.879 10.042 -30.210 1.00 70.75 113 GLY A O 1
ATOM 828 N N . ASN A 1 114 ? 6.228 10.385 -28.022 1.00 80.31 114 ASN A N 1
ATOM 829 C CA . ASN A 1 114 ? 6.939 11.653 -28.174 1.00 80.31 114 ASN A CA 1
ATOM 830 C C . ASN A 1 114 ? 8.418 11.421 -28.550 1.00 80.31 114 ASN A C 1
ATOM 832 O O . ASN A 1 114 ? 9.071 10.510 -28.041 1.00 80.31 114 ASN A O 1
ATOM 836 N N . ILE A 1 115 ? 8.983 12.262 -29.424 1.00 83.19 115 ILE A N 1
ATOM 837 C CA . ILE A 1 115 ? 10.400 12.165 -29.822 1.00 83.19 115 ILE A CA 1
ATOM 838 C C . ILE A 1 115 ? 11.363 12.402 -28.644 1.00 83.19 115 ILE A C 1
ATOM 840 O O . ILE A 1 115 ? 12.505 11.956 -28.690 1.00 83.19 115 ILE A O 1
ATOM 844 N N . ASN A 1 116 ? 10.890 13.068 -27.590 1.00 84.06 116 ASN A N 1
ATOM 845 C CA . ASN A 1 116 ? 11.679 13.409 -26.412 1.00 84.06 116 ASN A CA 1
ATOM 846 C C . ASN A 1 116 ? 11.654 12.330 -25.318 1.00 84.06 116 ASN A C 1
ATOM 848 O O . ASN A 1 116 ? 12.442 12.415 -24.380 1.00 84.06 116 ASN A O 1
ATOM 852 N N . ASP A 1 117 ? 10.786 11.320 -25.426 1.00 86.38 117 ASP A N 1
ATOM 853 C CA . ASP A 1 117 ? 10.725 10.246 -24.434 1.00 86.38 117 ASP A CA 1
ATOM 854 C C . ASP A 1 117 ? 11.749 9.157 -24.769 1.00 86.38 117 ASP A C 1
ATOM 856 O O . ASP A 1 117 ? 11.874 8.739 -25.925 1.00 86.38 117 ASP A O 1
ATOM 860 N N . LEU A 1 118 ? 12.445 8.653 -23.749 1.00 86.81 118 LEU A N 1
ATOM 861 C CA . LEU A 1 118 ? 13.318 7.490 -23.869 1.00 86.81 118 LEU A CA 1
ATOM 862 C C . LEU A 1 118 ? 12.485 6.208 -23.934 1.00 86.81 118 LEU A C 1
ATOM 864 O O . LEU A 1 118 ? 11.659 5.936 -23.064 1.00 86.81 118 LEU A O 1
ATOM 868 N N . TYR A 1 119 ? 12.770 5.383 -24.929 1.00 85.75 119 TYR A N 1
ATOM 869 C CA . TYR A 1 119 ? 12.233 4.045 -25.065 1.00 85.75 119 TYR A CA 1
ATOM 870 C C . TYR A 1 119 ? 13.346 3.007 -24.945 1.00 85.75 119 TYR A C 1
ATOM 872 O O . TYR A 1 119 ? 14.383 3.104 -25.605 1.00 85.75 119 TYR A O 1
ATOM 880 N N . ILE A 1 120 ? 13.104 2.017 -24.086 1.00 88.12 120 ILE A N 1
ATOM 881 C CA . ILE A 1 120 ? 13.954 0.848 -23.862 1.00 88.12 120 ILE A CA 1
ATOM 882 C C . ILE A 1 120 ? 13.058 -0.380 -23.974 1.00 88.12 120 ILE A C 1
ATOM 884 O O . ILE A 1 120 ? 12.053 -0.484 -23.269 1.00 88.12 120 ILE A O 1
ATOM 888 N N . GLY A 1 121 ? 13.430 -1.325 -24.829 1.00 83.44 121 GLY A N 1
ATOM 889 C CA . GLY A 1 121 ? 12.711 -2.588 -24.935 1.00 83.44 121 GLY A CA 1
ATOM 890 C C . GLY A 1 121 ? 13.289 -3.527 -25.988 1.00 83.44 121 GLY A C 1
ATOM 891 O O . GLY A 1 121 ? 14.368 -3.298 -26.537 1.00 83.44 121 GLY A O 1
ATOM 892 N N . SER A 1 122 ? 12.542 -4.587 -26.259 1.00 78.50 122 SER A N 1
ATOM 893 C CA . SER A 1 122 ? 12.872 -5.672 -27.181 1.00 78.50 122 SER A CA 1
ATOM 894 C C . SER A 1 122 ? 11.924 -5.666 -28.382 1.00 78.50 122 SER A C 1
ATOM 896 O O . SER A 1 122 ? 10.741 -5.415 -28.188 1.00 78.50 122 SER A O 1
ATOM 898 N N . GLY A 1 123 ? 12.450 -5.947 -29.585 1.00 69.69 123 GLY A N 1
ATOM 899 C CA . GLY A 1 123 ? 11.786 -6.021 -30.904 1.00 69.69 123 GLY A CA 1
ATOM 900 C C . GLY A 1 123 ? 10.258 -5.821 -30.992 1.00 69.69 123 GLY A C 1
ATOM 901 O O . GLY A 1 123 ? 9.489 -6.553 -30.370 1.00 69.69 123 GLY A O 1
ATOM 902 N N . PHE A 1 124 ? 9.786 -4.920 -31.865 1.00 63.97 124 PHE A N 1
ATOM 903 C CA . PHE A 1 124 ? 8.349 -4.685 -32.090 1.00 63.97 124 PHE A CA 1
ATOM 904 C C . PHE A 1 124 ? 7.608 -5.965 -32.480 1.00 63.97 124 PHE A C 1
ATOM 906 O O . PHE A 1 124 ? 8.063 -6.716 -33.340 1.00 63.97 124 PHE A O 1
ATOM 913 N N . GLY A 1 125 ? 6.450 -6.204 -31.858 1.00 61.38 125 GLY A N 1
ATOM 914 C CA . GLY A 1 125 ? 5.627 -7.386 -32.135 1.00 61.38 125 GLY A CA 1
ATOM 915 C C . GLY A 1 125 ? 6.197 -8.700 -31.590 1.00 61.38 125 GLY A C 1
ATOM 916 O O . GLY A 1 125 ? 5.641 -9.758 -31.870 1.00 61.38 125 GLY A O 1
ATOM 917 N N . THR A 1 126 ? 7.279 -8.652 -30.808 1.00 66.38 126 THR A N 1
ATOM 918 C CA . THR A 1 126 ? 7.823 -9.829 -30.124 1.00 66.38 126 THR A CA 1
ATOM 919 C C . THR A 1 126 ? 7.208 -9.985 -28.733 1.00 66.38 126 THR A C 1
ATOM 921 O O . THR A 1 126 ? 6.815 -9.017 -28.085 1.00 66.38 126 THR A O 1
ATOM 924 N N . THR A 1 127 ? 7.131 -11.219 -28.236 1.00 77.88 127 THR A N 1
ATOM 925 C CA . THR A 1 127 ? 6.618 -11.543 -26.893 1.00 77.88 127 THR A CA 1
ATOM 926 C C . THR A 1 127 ? 7.700 -11.425 -25.812 1.00 77.88 127 THR A C 1
ATOM 928 O O . THR A 1 127 ? 7.645 -12.109 -24.788 1.00 77.88 127 THR A O 1
ATOM 931 N N . ASN A 1 128 ? 8.695 -10.563 -26.011 1.00 86.56 128 ASN A N 1
ATOM 932 C CA . ASN A 1 128 ? 9.877 -10.488 -25.159 1.00 86.56 128 ASN A CA 1
ATOM 933 C C . ASN A 1 128 ? 9.671 -9.550 -23.960 1.00 86.56 128 ASN A C 1
ATOM 935 O O . ASN A 1 128 ? 9.184 -8.432 -24.091 1.00 86.56 128 ASN A O 1
ATOM 939 N N . ASN A 1 129 ? 10.070 -10.001 -22.773 1.00 89.69 129 ASN A N 1
ATOM 940 C CA . ASN A 1 129 ? 9.929 -9.241 -21.528 1.00 89.69 129 ASN A CA 1
ATOM 941 C C . ASN A 1 129 ? 11.068 -8.217 -21.380 1.00 89.69 129 ASN A C 1
ATOM 943 O O . ASN A 1 129 ? 12.174 -8.458 -21.862 1.00 89.69 129 ASN A O 1
ATOM 947 N N . LEU A 1 130 ? 10.832 -7.118 -20.659 1.00 92.12 130 LEU A N 1
ATOM 948 C CA . LEU A 1 130 ? 11.919 -6.255 -20.177 1.00 92.12 130 LEU A CA 1
ATOM 949 C C . LEU A 1 130 ? 12.391 -6.784 -18.822 1.00 92.12 130 LEU A C 1
ATOM 951 O O . LEU A 1 130 ? 11.568 -6.950 -17.924 1.00 92.12 130 LEU A O 1
ATOM 955 N N . ILE A 1 131 ? 13.687 -7.060 -18.674 1.00 92.75 131 ILE A N 1
ATOM 956 C CA . ILE A 1 131 ? 14.258 -7.702 -17.484 1.00 92.75 131 ILE A CA 1
ATOM 957 C C . ILE A 1 131 ? 15.408 -6.851 -16.945 1.00 92.75 131 ILE A C 1
ATOM 959 O O . ILE A 1 131 ? 16.313 -6.473 -17.685 1.00 92.75 131 ILE A O 1
ATOM 963 N N . PHE A 1 132 ? 15.387 -6.607 -15.639 1.00 94.88 132 PHE A N 1
ATOM 964 C CA . PHE A 1 132 ? 16.499 -6.061 -14.875 1.00 94.88 132 PHE A CA 1
ATOM 965 C C . PHE A 1 132 ? 17.059 -7.174 -13.996 1.00 94.88 132 PHE A C 1
ATOM 967 O O . PHE A 1 132 ? 16.331 -7.763 -13.192 1.00 94.88 132 PHE A O 1
ATOM 974 N N . GLY A 1 133 ? 18.346 -7.469 -14.150 1.00 95.00 133 GLY A N 1
ATOM 975 C CA . GLY A 1 133 ? 19.009 -8.536 -13.413 1.00 95.00 133 GLY A CA 1
ATOM 976 C C . GLY A 1 133 ? 20.394 -8.142 -12.923 1.00 95.00 133 GLY A C 1
ATOM 977 O O . GLY A 1 133 ? 21.043 -7.259 -13.481 1.00 95.00 133 GLY A O 1
ATOM 978 N N . SER A 1 134 ? 20.842 -8.813 -11.869 1.00 96.00 134 SER A N 1
ATOM 979 C CA . SER A 1 134 ? 22.184 -8.673 -11.302 1.00 96.00 134 SER A CA 1
ATOM 980 C C . SER A 1 134 ? 22.688 -10.037 -10.841 1.00 96.00 134 SER A C 1
ATOM 982 O O . SER A 1 134 ? 21.903 -10.911 -10.466 1.00 96.00 134 SER A O 1
ATOM 984 N N . SER A 1 135 ? 24.003 -10.260 -10.932 1.00 93.94 135 SER A N 1
ATOM 985 C CA . SER A 1 135 ? 24.644 -11.525 -10.534 1.00 93.94 135 SER A CA 1
ATOM 986 C C . SER A 1 135 ? 23.989 -12.781 -11.140 1.00 93.94 135 SER A C 1
ATOM 988 O O . SER A 1 135 ? 23.877 -13.809 -10.481 1.00 93.94 135 SER A O 1
ATOM 990 N N . GLY A 1 136 ? 23.508 -12.691 -12.387 1.00 91.69 136 GLY A N 1
ATOM 991 C CA . GLY A 1 136 ? 22.841 -13.800 -13.083 1.00 91.69 136 GLY A CA 1
ATOM 992 C C . GLY A 1 136 ? 21.398 -14.086 -12.643 1.00 91.69 136 GLY A C 1
ATOM 993 O O . GLY A 1 136 ? 20.842 -15.102 -13.044 1.00 91.69 136 GLY A O 1
ATOM 994 N N . THR A 1 137 ? 20.781 -13.213 -11.841 1.00 92.44 137 THR A N 1
ATOM 995 C CA . THR A 1 137 ? 19.408 -13.378 -11.332 1.00 92.44 137 THR A CA 1
ATOM 996 C C . THR A 1 137 ? 18.485 -12.264 -11.821 1.00 92.44 137 THR A C 1
ATOM 998 O O . THR A 1 137 ? 18.901 -11.107 -11.905 1.00 92.44 137 THR A O 1
ATOM 1001 N N . GLU A 1 138 ? 17.228 -12.593 -12.136 1.00 95.50 138 GLU A N 1
ATOM 1002 C CA . GLU A 1 138 ? 16.193 -11.591 -12.418 1.00 95.50 138 GLU A CA 1
ATOM 1003 C C . GLU A 1 138 ? 15.765 -10.904 -11.114 1.00 95.50 138 GLU A C 1
ATOM 1005 O O . GLU A 1 138 ? 15.316 -11.561 -10.177 1.00 95.50 138 GLU A O 1
ATOM 1010 N N . GLN A 1 139 ? 15.882 -9.578 -11.063 1.00 96.00 139 GLN A N 1
ATOM 1011 C CA . GLN A 1 139 ? 15.490 -8.759 -9.910 1.00 96.00 139 GLN A CA 1
ATOM 1012 C C . GLN A 1 139 ? 14.138 -8.077 -10.146 1.00 96.00 139 GLN A C 1
ATOM 1014 O O . GLN A 1 139 ? 13.307 -7.996 -9.241 1.00 96.00 139 GLN A O 1
ATOM 1019 N N . MET A 1 140 ? 13.887 -7.625 -11.378 1.00 97.06 140 MET A N 1
ATOM 1020 C CA . MET A 1 140 ? 12.616 -7.037 -11.790 1.00 97.06 140 MET A CA 1
ATOM 1021 C C . MET A 1 140 ? 12.308 -7.382 -13.247 1.00 97.06 140 MET A C 1
ATOM 1023 O O . MET A 1 140 ? 13.214 -7.464 -14.075 1.00 97.06 140 MET A O 1
ATOM 1027 N N . ARG A 1 141 ? 11.026 -7.533 -13.587 1.00 95.00 141 ARG A N 1
ATOM 1028 C CA . ARG A 1 141 ? 10.581 -7.714 -14.974 1.00 95.00 141 ARG A CA 1
ATOM 1029 C C . ARG A 1 141 ? 9.312 -6.940 -15.300 1.00 95.00 141 ARG A C 1
ATOM 1031 O O . ARG A 1 141 ? 8.489 -6.719 -14.416 1.00 95.00 141 ARG A O 1
ATOM 1038 N N . ILE A 1 142 ? 9.115 -6.641 -16.582 1.00 94.19 142 ILE A N 1
ATOM 1039 C CA . ILE A 1 142 ? 7.831 -6.246 -17.172 1.00 94.19 142 ILE A CA 1
ATOM 1040 C C . ILE A 1 142 ? 7.455 -7.285 -18.225 1.00 94.19 142 ILE A C 1
ATOM 1042 O O . ILE A 1 142 ? 8.200 -7.515 -19.179 1.00 94.19 142 ILE A O 1
ATOM 1046 N N . THR A 1 143 ? 6.302 -7.925 -18.040 1.00 92.00 143 THR A N 1
ATOM 1047 C CA . THR A 1 143 ? 5.830 -8.975 -18.951 1.00 92.00 143 THR A CA 1
ATOM 1048 C C . THR A 1 143 ? 5.305 -8.402 -20.265 1.00 92.00 143 THR A C 1
ATOM 1050 O O . THR A 1 143 ? 4.548 -7.438 -20.256 1.00 92.00 143 THR A O 1
ATOM 1053 N N . SER A 1 144 ? 5.653 -8.999 -21.400 1.00 88.75 144 SER A N 1
ATOM 1054 C CA . SER A 1 144 ? 5.218 -8.525 -22.726 1.00 88.75 144 SER A CA 1
ATOM 1055 C C . SER A 1 144 ? 3.709 -8.653 -22.950 1.00 88.75 144 SER A C 1
ATOM 1057 O O . SER A 1 144 ? 3.082 -7.743 -23.482 1.00 88.75 144 SER A O 1
ATOM 1059 N N . THR A 1 145 ? 3.113 -9.761 -22.504 1.00 87.12 145 THR A N 1
ATOM 1060 C CA . THR A 1 145 ? 1.713 -10.104 -22.793 1.00 87.12 145 THR A CA 1
ATOM 1061 C C . THR A 1 145 ? 0.716 -9.183 -22.091 1.00 87.12 145 THR A C 1
ATOM 1063 O O . THR A 1 145 ? -0.302 -8.812 -22.668 1.00 87.12 145 THR A O 1
ATOM 1066 N N . ASN A 1 146 ? 0.998 -8.798 -20.842 1.00 87.69 146 ASN A N 1
ATOM 1067 C CA . ASN A 1 146 ? 0.054 -8.050 -20.004 1.00 87.69 146 ASN A CA 1
ATOM 1068 C C . ASN A 1 146 ? 0.681 -6.818 -19.348 1.00 87.69 146 ASN A C 1
ATOM 1070 O O . ASN A 1 146 ? -0.032 -6.015 -18.757 1.00 87.69 146 ASN A O 1
ATOM 1074 N N . GLY A 1 147 ? 1.997 -6.610 -19.448 1.00 90.88 147 GLY A N 1
ATOM 1075 C CA . GLY A 1 147 ? 2.716 -5.521 -18.780 1.00 90.88 147 GLY A CA 1
ATOM 1076 C C . GLY A 1 147 ? 2.668 -5.591 -17.256 1.00 90.88 147 GLY A C 1
ATOM 1077 O O . GLY A 1 147 ? 2.741 -4.551 -16.609 1.00 90.88 147 GLY A O 1
ATOM 1078 N N . ASN A 1 148 ? 2.505 -6.790 -16.691 1.00 94.62 148 ASN A N 1
ATOM 1079 C CA . ASN A 1 148 ? 2.638 -7.025 -15.255 1.00 94.62 148 ASN A CA 1
ATOM 1080 C C . ASN A 1 148 ? 4.093 -6.846 -14.835 1.00 94.62 148 ASN A C 1
ATOM 1082 O O . ASN A 1 148 ? 4.996 -7.308 -15.540 1.00 94.62 148 ASN A O 1
ATOM 1086 N N . ILE A 1 149 ? 4.289 -6.229 -13.675 1.00 96.75 149 ILE A N 1
ATOM 1087 C CA . ILE A 1 149 ? 5.589 -6.001 -13.059 1.00 96.75 149 ILE A CA 1
ATOM 1088 C C . ILE A 1 149 ? 5.835 -7.096 -12.020 1.00 96.75 149 ILE A C 1
ATOM 1090 O O . ILE A 1 149 ? 5.015 -7.306 -11.127 1.00 96.75 149 ILE A O 1
ATOM 1094 N N . GLY A 1 150 ? 6.965 -7.787 -12.130 1.00 96.25 150 GLY A N 1
ATOM 1095 C CA . GLY A 1 150 ? 7.467 -8.692 -11.094 1.00 96.25 150 GLY A CA 1
ATOM 1096 C C . GLY A 1 150 ? 8.689 -8.086 -10.415 1.00 96.25 150 GLY A C 1
ATOM 1097 O O . GLY A 1 150 ? 9.559 -7.571 -11.110 1.00 96.25 150 GLY A O 1
ATOM 1098 N N . ILE A 1 151 ? 8.756 -8.151 -9.087 1.00 96.88 151 ILE A N 1
ATOM 1099 C CA . ILE A 1 151 ? 9.916 -7.787 -8.263 1.00 96.88 151 ILE A CA 1
ATOM 1100 C C . ILE A 1 151 ? 10.270 -9.022 -7.433 1.00 96.88 151 ILE A C 1
ATOM 1102 O O . ILE A 1 151 ? 9.427 -9.525 -6.689 1.00 96.88 151 ILE A O 1
ATOM 1106 N N . GLY A 1 152 ? 11.480 -9.551 -7.616 1.00 94.25 152 GLY A N 1
ATOM 1107 C CA . GLY A 1 152 ? 11.914 -10.815 -7.007 1.00 94.25 152 GLY A CA 1
ATOM 1108 C C . GLY A 1 152 ? 11.216 -12.067 -7.560 1.00 94.25 152 GLY A C 1
ATOM 1109 O O . GLY A 1 152 ? 11.322 -13.139 -6.973 1.00 94.25 152 GLY A O 1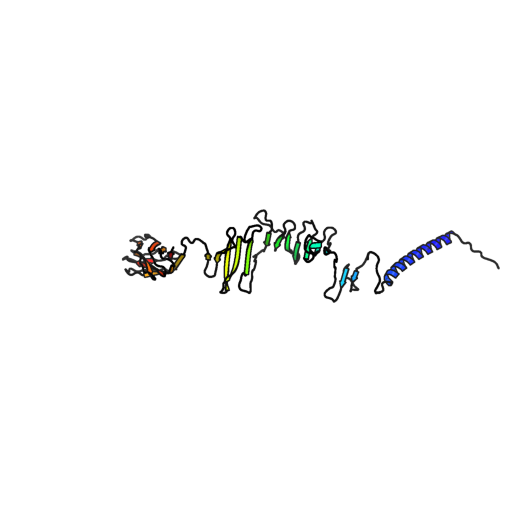
ATOM 1110 N N . THR A 1 153 ? 10.484 -11.956 -8.675 1.00 93.75 153 THR A N 1
ATOM 1111 C CA . THR A 1 153 ? 9.824 -13.089 -9.344 1.00 93.75 153 THR A CA 1
ATOM 1112 C C . THR A 1 153 ? 9.907 -12.982 -10.862 1.00 93.75 153 THR A C 1
ATOM 1114 O O . THR A 1 153 ? 9.707 -11.910 -11.438 1.00 93.75 153 THR A O 1
ATOM 1117 N N . SER A 1 154 ? 10.123 -14.125 -11.515 1.00 93.56 154 SER A N 1
ATOM 1118 C CA . SER A 1 154 ? 10.027 -14.280 -12.967 1.00 93.56 154 SER A CA 1
ATOM 1119 C C . SER A 1 154 ? 8.593 -14.574 -13.438 1.00 93.56 154 SER A C 1
ATOM 1121 O O . SER A 1 154 ? 8.305 -14.525 -14.630 1.00 93.56 154 SER A O 1
ATOM 1123 N N . THR A 1 155 ? 7.650 -14.849 -12.534 1.00 92.31 155 THR A N 1
ATOM 1124 C CA . THR A 1 155 ? 6.279 -15.284 -12.862 1.00 92.31 155 THR A CA 1
ATOM 1125 C C . THR A 1 155 ? 5.232 -14.513 -12.045 1.00 92.31 155 THR A C 1
ATOM 1127 O O . THR A 1 155 ? 4.595 -15.069 -11.150 1.00 92.31 155 THR A O 1
ATOM 1130 N N . PRO A 1 156 ? 5.028 -13.209 -12.321 1.00 93.56 156 PRO A N 1
ATOM 1131 C CA . PRO A 1 156 ? 4.001 -12.424 -11.641 1.00 93.56 156 PRO A CA 1
ATOM 1132 C C . PRO A 1 156 ? 2.609 -12.996 -11.959 1.00 93.56 156 PRO A C 1
ATOM 1134 O O . PRO A 1 156 ? 2.118 -12.866 -13.081 1.00 93.56 156 PRO A O 1
ATOM 1137 N N . THR A 1 157 ? 1.987 -13.635 -10.968 1.00 90.31 157 THR A N 1
ATOM 1138 C CA . THR A 1 157 ? 0.676 -14.295 -11.062 1.00 90.31 157 THR A CA 1
ATOM 1139 C C . THR A 1 157 ? -0.213 -13.867 -9.899 1.00 90.31 157 THR A C 1
ATOM 1141 O O . THR A 1 157 ? 0.261 -13.380 -8.877 1.00 90.31 157 THR A O 1
ATOM 1144 N N . THR A 1 158 ? -1.527 -14.002 -10.055 1.00 88.31 158 THR A N 1
ATOM 1145 C CA . THR A 1 158 ? -2.492 -13.720 -8.988 1.00 88.31 158 THR A CA 1
ATOM 1146 C C . THR A 1 158 ? -3.652 -14.704 -9.059 1.00 88.31 158 THR A C 1
ATOM 1148 O O . THR A 1 158 ? -3.993 -15.184 -10.138 1.00 88.31 158 THR A O 1
ATOM 1151 N N . LEU A 1 159 ? -4.266 -14.993 -7.909 1.00 89.12 159 LEU A N 1
ATOM 1152 C CA . LEU A 1 159 ? -5.477 -15.813 -7.814 1.00 89.12 159 LEU A CA 1
ATOM 1153 C C . LEU A 1 159 ? -6.763 -15.004 -8.055 1.00 89.12 159 LEU A C 1
ATOM 1155 O O . LEU A 1 159 ? -7.838 -15.585 -8.158 1.00 89.12 159 LEU A O 1
ATOM 1159 N N . ASN A 1 160 ? -6.668 -13.678 -8.199 1.00 86.25 160 ASN A N 1
ATOM 1160 C CA . ASN A 1 160 ? -7.815 -12.778 -8.378 1.00 86.25 160 ASN A CA 1
ATOM 1161 C C . ASN A 1 160 ? -8.397 -12.791 -9.812 1.00 86.25 160 ASN A C 1
ATOM 1163 O O . ASN A 1 160 ? -8.957 -11.796 -10.269 1.00 86.25 160 ASN A O 1
ATOM 1167 N N . GLY A 1 161 ? -8.269 -13.911 -10.531 1.00 86.31 161 GLY A N 1
ATOM 1168 C CA . GLY A 1 161 ? -8.767 -14.086 -11.896 1.00 86.31 161 GLY A CA 1
ATOM 1169 C C . GLY A 1 161 ? -8.045 -13.224 -12.939 1.00 86.31 161 GLY A C 1
ATOM 1170 O O . GLY A 1 161 ? -6.839 -12.987 -12.855 1.00 86.31 161 GLY A O 1
ATOM 1171 N N . ASN A 1 162 ? -8.792 -12.768 -13.950 1.00 79.94 162 ASN A N 1
ATOM 1172 C CA . ASN A 1 162 ? -8.266 -11.941 -15.037 1.00 79.94 162 ASN A CA 1
ATOM 1173 C C . ASN A 1 162 ? -7.994 -10.511 -14.550 1.00 79.94 162 ASN A C 1
ATOM 1175 O O . ASN A 1 162 ? -8.882 -9.659 -14.569 1.00 79.94 162 ASN A O 1
ATOM 1179 N N . VAL A 1 163 ? -6.754 -10.237 -14.145 1.00 86.38 163 VAL A N 1
ATOM 1180 C CA . VAL A 1 163 ? -6.288 -8.878 -13.840 1.00 86.38 163 VAL A CA 1
ATOM 1181 C C . VAL A 1 163 ? -5.653 -8.224 -15.066 1.00 86.38 163 VAL A C 1
ATOM 1183 O O . VAL A 1 163 ? -4.840 -8.830 -15.762 1.00 86.38 163 VAL A O 1
ATOM 1186 N N . SER A 1 164 ? -5.993 -6.960 -15.323 1.00 85.19 164 SER A N 1
ATOM 1187 C CA . SER A 1 164 ? -5.428 -6.207 -16.453 1.00 85.19 164 SER A CA 1
ATOM 1188 C C . SER A 1 164 ? -3.968 -5.802 -16.231 1.00 85.19 164 SER A C 1
ATOM 1190 O O . SER A 1 164 ? -3.210 -5.703 -17.194 1.00 85.19 164 SER A O 1
ATOM 1192 N N . LYS A 1 165 ? -3.587 -5.532 -14.975 1.00 92.50 165 LYS A N 1
ATOM 1193 C CA . LYS A 1 165 ? -2.231 -5.169 -14.543 1.00 92.50 165 LYS A CA 1
ATOM 1194 C C . LYS A 1 165 ? -1.983 -5.673 -13.124 1.00 92.50 165 LYS A C 1
ATOM 1196 O O . LYS A 1 165 ? -2.877 -5.608 -12.284 1.00 92.50 165 LYS A O 1
ATOM 1201 N N . LEU A 1 166 ? -0.760 -6.121 -12.862 1.00 93.12 166 LEU A N 1
ATOM 1202 C CA . LEU A 1 166 ? -0.300 -6.603 -11.560 1.00 93.12 166 LEU A CA 1
ATOM 1203 C C . LEU A 1 166 ? 1.090 -6.043 -11.246 1.00 93.12 166 LEU A C 1
ATOM 1205 O O . LEU A 1 166 ? 1.955 -6.025 -12.121 1.00 93.12 166 LEU A O 1
ATOM 1209 N N . ILE A 1 167 ? 1.309 -5.658 -9.987 1.00 95.25 167 ILE A N 1
ATOM 1210 C CA . ILE A 1 167 ? 2.642 -5.489 -9.396 1.00 95.25 167 ILE A CA 1
ATOM 1211 C C . ILE A 1 167 ? 2.804 -6.602 -8.359 1.00 95.25 167 ILE A C 1
ATOM 1213 O O . ILE A 1 167 ? 2.085 -6.619 -7.363 1.00 95.25 167 ILE A O 1
ATOM 1217 N N . ASN A 1 168 ? 3.712 -7.546 -8.602 1.00 94.44 168 ASN A N 1
ATOM 1218 C CA . ASN A 1 168 ? 3.953 -8.689 -7.724 1.00 94.44 168 ASN A CA 1
ATOM 1219 C C . ASN A 1 168 ? 5.323 -8.571 -7.057 1.00 94.44 168 ASN A C 1
ATOM 1221 O O . ASN A 1 168 ? 6.339 -8.634 -7.747 1.00 94.44 168 ASN A O 1
ATOM 1225 N N . VAL A 1 169 ? 5.359 -8.505 -5.727 1.00 95.69 169 VAL A N 1
ATOM 1226 C CA . VAL A 1 169 ? 6.602 -8.536 -4.944 1.00 95.69 169 VAL A CA 1
ATOM 1227 C C . VAL A 1 169 ? 6.733 -9.905 -4.283 1.00 95.69 169 VAL A C 1
ATOM 1229 O O . VAL A 1 169 ? 5.848 -10.306 -3.533 1.00 95.69 169 VAL A O 1
ATOM 1232 N N . LEU A 1 170 ? 7.820 -10.622 -4.566 1.00 93.94 170 LEU A N 1
ATOM 1233 C CA . LEU A 1 170 ? 8.157 -11.894 -3.929 1.00 93.94 170 LEU A CA 1
ATOM 1234 C C . LEU A 1 170 ? 9.454 -11.733 -3.130 1.00 93.94 170 LEU A C 1
ATOM 1236 O O . LEU A 1 170 ? 10.461 -11.269 -3.657 1.00 93.94 170 LEU A O 1
ATOM 1240 N N . SER A 1 171 ? 9.423 -12.125 -1.860 1.00 93.50 171 SER A N 1
ATOM 1241 C CA . SER A 1 171 ? 10.577 -12.151 -0.960 1.00 93.50 171 SER A CA 1
ATOM 1242 C C . SER A 1 171 ? 10.547 -13.456 -0.161 1.00 93.50 171 SER A C 1
ATOM 1244 O O . SER A 1 171 ? 9.461 -13.876 0.235 1.00 93.50 171 SER A O 1
ATOM 1246 N N . PRO A 1 172 ? 11.697 -14.102 0.107 1.00 93.00 172 PRO A N 1
ATOM 1247 C CA . PRO A 1 172 ? 11.753 -15.276 0.980 1.00 93.00 172 PRO A CA 1
ATOM 1248 C C . PRO A 1 172 ? 11.533 -14.931 2.464 1.00 93.00 172 PRO A C 1
ATOM 1250 O O . PRO A 1 172 ? 11.451 -15.837 3.289 1.00 93.00 172 PRO A O 1
ATOM 1253 N N . VAL A 1 173 ? 11.473 -13.639 2.809 1.00 95.44 173 VAL A N 1
ATOM 1254 C CA . VAL A 1 173 ? 11.206 -13.150 4.168 1.00 95.44 173 VAL A CA 1
ATOM 1255 C C . VAL A 1 173 ? 10.009 -12.195 4.121 1.00 95.44 173 VAL A C 1
ATOM 1257 O O . VAL A 1 173 ? 8.892 -12.619 3.845 1.00 95.44 173 VAL A O 1
ATOM 1260 N N . ASN A 1 174 ? 10.236 -10.896 4.330 1.00 93.44 174 ASN A N 1
ATOM 1261 C CA . ASN A 1 174 ? 9.203 -9.874 4.287 1.00 93.44 174 ASN A CA 1
ATOM 1262 C C . ASN A 1 174 ? 9.273 -9.106 2.967 1.00 93.44 174 ASN A C 1
ATOM 1264 O O . ASN A 1 174 ? 10.359 -8.825 2.449 1.00 93.44 174 ASN A O 1
ATOM 1268 N N . SER A 1 175 ? 8.110 -8.708 2.465 1.00 92.69 175 SER A N 1
ATOM 1269 C CA . SER A 1 175 ? 7.972 -7.695 1.422 1.00 92.69 175 SER A CA 1
ATOM 1270 C C . SER A 1 175 ? 7.499 -6.404 2.080 1.00 92.69 175 SER A C 1
ATOM 1272 O O . SER A 1 175 ? 6.416 -6.368 2.658 1.00 92.69 175 SER A O 1
ATOM 1274 N N . VAL A 1 176 ? 8.316 -5.352 2.019 1.00 92.94 176 VAL A N 1
ATOM 1275 C CA . VAL A 1 176 ? 8.011 -4.048 2.624 1.00 92.94 176 VAL A CA 1
ATOM 1276 C C . VAL A 1 176 ? 7.929 -3.000 1.523 1.00 92.94 176 VAL A C 1
ATOM 1278 O O . VAL A 1 176 ? 8.872 -2.840 0.751 1.00 92.94 176 VAL A O 1
ATOM 1281 N N . ILE A 1 177 ? 6.817 -2.265 1.474 1.00 92.06 177 ILE A N 1
ATOM 1282 C CA . ILE A 1 177 ? 6.710 -1.016 0.715 1.00 92.06 177 ILE A CA 1
ATOM 1283 C C . ILE A 1 177 ? 6.826 0.111 1.740 1.00 92.06 177 ILE A C 1
ATOM 1285 O O . ILE A 1 177 ? 5.902 0.336 2.518 1.00 92.06 177 ILE A O 1
ATOM 1289 N N . ASN A 1 178 ? 7.993 0.754 1.791 1.00 93.25 178 ASN A N 1
ATOM 1290 C CA . ASN A 1 178 ? 8.276 1.806 2.760 1.00 93.25 178 ASN A CA 1
ATOM 1291 C C . ASN A 1 178 ? 7.954 3.185 2.176 1.00 93.25 178 ASN A C 1
ATOM 1293 O O . ASN A 1 178 ? 8.418 3.524 1.088 1.00 93.25 178 ASN A O 1
ATOM 1297 N N . PHE A 1 179 ? 7.207 3.980 2.933 1.00 92.31 179 PHE A N 1
ATOM 1298 C CA . PHE A 1 179 ? 6.803 5.332 2.580 1.00 92.31 179 PHE A CA 1
ATOM 1299 C C . PHE A 1 179 ? 7.318 6.293 3.656 1.00 92.31 179 PHE A C 1
ATOM 1301 O O . PHE A 1 179 ? 6.925 6.187 4.815 1.00 92.31 179 PHE A O 1
ATOM 1308 N N . THR A 1 180 ? 8.208 7.216 3.290 1.00 90.31 180 THR A N 1
ATOM 1309 C CA . THR A 1 180 ? 8.856 8.146 4.230 1.00 90.31 180 THR A CA 1
ATOM 1310 C C . THR A 1 180 ? 8.702 9.586 3.760 1.00 90.31 180 THR A C 1
ATOM 1312 O O . THR A 1 180 ? 9.037 9.889 2.616 1.00 90.31 180 THR A O 1
ATOM 1315 N N . SER A 1 181 ? 8.272 10.472 4.658 1.00 86.50 181 SER A N 1
ATOM 1316 C CA . SER A 1 181 ? 8.253 11.924 4.457 1.00 86.50 181 SER A CA 1
ATOM 1317 C C . SER A 1 181 ? 9.099 12.599 5.536 1.00 86.50 181 SER A C 1
ATOM 1319 O O . SER A 1 181 ? 9.094 12.161 6.684 1.00 86.50 181 SER A O 1
ATOM 1321 N N . ASN A 1 182 ? 9.822 13.658 5.175 1.00 86.06 182 ASN A N 1
ATOM 1322 C CA . ASN A 1 182 ? 10.566 14.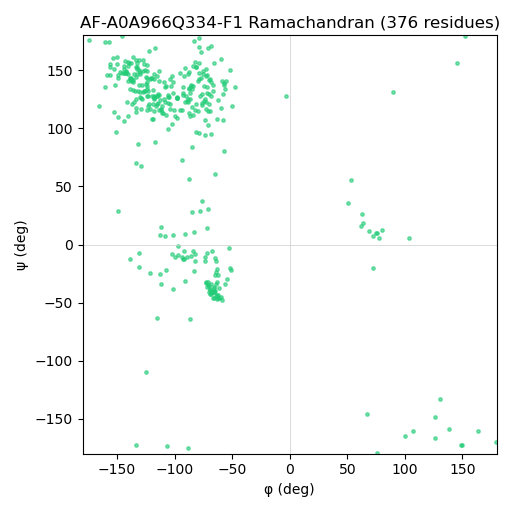518 6.104 1.00 86.06 182 ASN A CA 1
ATOM 1323 C C . ASN A 1 182 ? 9.838 15.844 6.401 1.00 86.06 182 ASN A C 1
ATOM 1325 O O . ASN A 1 182 ? 10.412 16.739 7.017 1.00 86.06 182 ASN A O 1
ATOM 1329 N N . THR A 1 183 ? 8.592 15.975 5.948 1.00 82.19 183 THR A N 1
ATOM 1330 C CA . THR A 1 183 ? 7.716 17.129 6.176 1.00 82.19 183 THR A CA 1
ATOM 1331 C C . THR A 1 183 ? 6.326 16.667 6.606 1.00 82.19 183 THR A C 1
ATOM 1333 O O . THR A 1 183 ? 5.920 15.545 6.290 1.00 82.19 183 THR A O 1
ATOM 1336 N N . ALA A 1 184 ? 5.566 17.548 7.262 1.00 78.69 184 ALA A N 1
ATOM 1337 C CA . ALA A 1 184 ? 4.158 17.302 7.567 1.00 78.69 184 ALA A CA 1
ATOM 1338 C C . ALA A 1 184 ? 3.352 17.014 6.283 1.00 78.69 184 ALA A C 1
ATOM 1340 O O . ALA A 1 184 ? 3.548 17.677 5.261 1.00 78.69 184 ALA A O 1
ATOM 1341 N N . GLY A 1 185 ? 2.461 16.018 6.329 1.00 81.88 185 GLY A N 1
ATOM 1342 C CA . GLY A 1 185 ? 1.651 15.587 5.184 1.00 81.88 185 GLY A CA 1
ATOM 1343 C C . GLY A 1 185 ? 1.527 14.067 5.069 1.00 81.88 185 GLY A C 1
ATOM 1344 O O . GLY A 1 185 ? 1.689 13.337 6.047 1.00 81.88 185 GLY A O 1
ATOM 1345 N N . PHE A 1 186 ? 1.211 13.581 3.867 1.00 86.06 186 PHE A N 1
ATOM 1346 C CA . PHE A 1 186 ? 1.067 12.148 3.601 1.00 86.06 186 PHE A CA 1
ATOM 1347 C C . PHE A 1 186 ? 2.437 11.507 3.377 1.00 86.06 186 PHE A C 1
ATOM 1349 O O . PHE A 1 186 ? 3.142 11.868 2.436 1.00 86.06 186 PHE A O 1
ATOM 1356 N N . ALA A 1 187 ? 2.794 10.518 4.197 1.00 87.00 187 ALA A N 1
ATOM 1357 C CA . ALA A 1 187 ? 3.965 9.687 3.931 1.00 87.00 187 ALA A CA 1
ATOM 1358 C C . ALA A 1 187 ? 3.708 8.777 2.720 1.00 87.00 187 ALA A C 1
ATOM 1360 O O . ALA A 1 187 ? 4.575 8.629 1.863 1.00 87.00 187 ALA A O 1
ATOM 1361 N N . GLY A 1 188 ? 2.494 8.221 2.620 1.00 90.75 188 GLY A N 1
ATOM 1362 C CA . GLY A 1 188 ? 2.054 7.392 1.500 1.00 90.75 188 GLY A CA 1
ATOM 1363 C C . GLY A 1 188 ? 0.534 7.384 1.342 1.00 90.75 188 GLY A C 1
ATOM 1364 O O . GLY A 1 188 ? -0.207 7.431 2.327 1.00 90.75 188 GLY A O 1
ATOM 1365 N N . VAL A 1 189 ? 0.074 7.312 0.091 1.00 92.12 189 VAL A N 1
ATOM 1366 C CA . VAL A 1 189 ? -1.346 7.236 -0.280 1.00 92.12 189 VAL A CA 1
ATOM 1367 C C . VAL A 1 189 ? -1.544 6.087 -1.262 1.00 92.12 189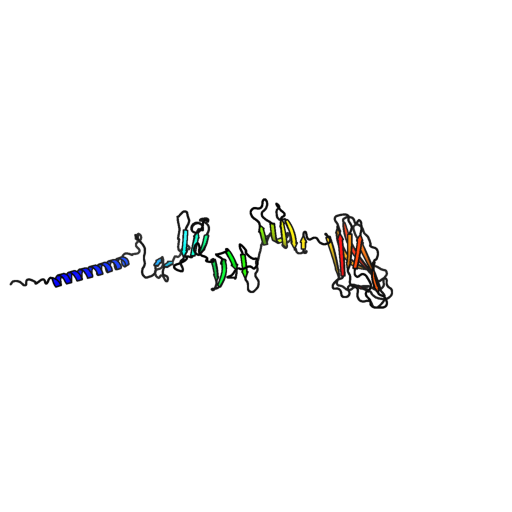 VAL A C 1
ATOM 1369 O O . VAL A 1 189 ? -0.893 6.036 -2.304 1.00 92.12 189 VAL A O 1
ATOM 1372 N N . LEU A 1 190 ? -2.478 5.191 -0.949 1.00 93.12 190 LEU A N 1
ATOM 1373 C CA . LEU A 1 190 ? -3.033 4.239 -1.907 1.00 93.12 190 LEU A CA 1
ATOM 1374 C C . LEU A 1 190 ? -4.379 4.778 -2.380 1.00 93.12 190 LEU A C 1
ATOM 1376 O O . LEU A 1 190 ? -5.334 4.850 -1.605 1.00 93.12 190 LEU A O 1
ATOM 1380 N N . GLU A 1 191 ? -4.434 5.186 -3.644 1.00 91.50 191 GLU A N 1
ATOM 1381 C CA . GLU A 1 191 ? -5.599 5.837 -4.235 1.00 91.50 191 GLU A CA 1
ATOM 1382 C C . GLU A 1 191 ? -6.335 4.919 -5.210 1.00 91.50 191 GLU A C 1
ATOM 1384 O O . GLU A 1 191 ? -5.734 4.264 -6.065 1.00 91.50 191 GLU A O 1
ATOM 1389 N N . PHE A 1 192 ? -7.664 4.931 -5.110 1.00 89.69 192 PHE A N 1
ATOM 1390 C CA . PHE A 1 192 ? -8.548 4.180 -5.980 1.00 89.69 192 PHE A CA 1
ATOM 1391 C C . PHE A 1 192 ? -9.453 5.130 -6.776 1.00 89.69 192 PHE A C 1
ATOM 1393 O O . PHE A 1 192 ? -10.319 5.818 -6.221 1.00 89.69 192 PHE A O 1
ATOM 1400 N N . ASN A 1 193 ? -9.264 5.126 -8.102 1.00 85.81 193 ASN A N 1
ATOM 1401 C CA . ASN A 1 193 ? -9.914 6.042 -9.041 1.00 85.81 193 ASN A CA 1
ATOM 1402 C C . ASN A 1 193 ? -10.680 5.317 -10.146 1.00 85.81 193 ASN A C 1
ATOM 1404 O O . ASN A 1 193 ? -10.327 4.207 -10.546 1.00 85.81 193 ASN A O 1
ATOM 1408 N N . ARG A 1 194 ? -11.693 5.989 -10.701 1.00 77.88 194 ARG A N 1
ATOM 1409 C CA . ARG A 1 194 ? -12.368 5.571 -11.936 1.00 77.88 194 ARG A CA 1
ATOM 1410 C C . ARG A 1 194 ? -12.428 6.728 -12.930 1.00 77.88 194 ARG A C 1
ATOM 1412 O O . ARG A 1 194 ? -12.968 7.789 -12.621 1.00 77.88 194 ARG A O 1
ATOM 1419 N N . THR A 1 195 ? -11.919 6.508 -14.138 1.00 74.31 195 THR A N 1
ATOM 1420 C CA . THR A 1 195 ? -12.039 7.454 -15.256 1.00 74.31 195 THR A CA 1
ATOM 1421 C C . THR A 1 195 ? -13.458 7.427 -15.847 1.00 74.31 195 THR A C 1
ATOM 1423 O O . THR A 1 195 ? -14.148 6.410 -15.786 1.00 74.31 195 THR A O 1
ATOM 1426 N N . GLY A 1 196 ? -13.936 8.557 -16.384 1.00 70.06 196 GLY A N 1
ATOM 1427 C CA . GLY A 1 196 ? -15.237 8.637 -17.076 1.00 70.06 196 GLY A CA 1
ATOM 1428 C C . GLY A 1 196 ? -16.484 8.753 -16.184 1.00 70.06 196 GLY A C 1
ATOM 1429 O O . GLY A 1 196 ? -17.603 8.605 -16.666 1.00 70.06 196 GLY A O 1
ATOM 1430 N N . ARG A 1 197 ? -16.330 9.022 -14.882 1.00 66.25 197 ARG A N 1
ATOM 1431 C CA . ARG A 1 197 ? -17.441 9.391 -13.986 1.00 66.25 197 ARG A CA 1
ATOM 1432 C C . ARG A 1 197 ? -17.678 10.905 -14.060 1.00 66.25 197 ARG A C 1
ATOM 1434 O O . ARG A 1 197 ? -16.716 11.660 -14.011 1.00 66.25 197 ARG A O 1
ATOM 1441 N N . SER A 1 198 ? -18.937 11.345 -14.127 1.00 64.06 198 SER A N 1
ATOM 1442 C CA . SER A 1 198 ? -19.284 12.768 -13.977 1.00 64.06 198 SER A CA 1
ATOM 1443 C C . SER A 1 198 ? -19.067 13.204 -12.518 1.00 64.06 198 SER A C 1
ATOM 1445 O O . SER A 1 198 ? -19.662 12.608 -11.618 1.00 64.06 198 SER A O 1
ATOM 1447 N N . GLY A 1 199 ? -18.198 14.195 -12.279 1.00 70.25 199 GLY A N 1
ATOM 1448 C CA . GLY A 1 199 ? -17.734 14.627 -10.947 1.00 70.25 199 GLY A CA 1
ATOM 1449 C C . GLY A 1 199 ? -16.280 14.223 -10.640 1.00 70.25 199 GLY A C 1
ATOM 1450 O O . GLY A 1 199 ? -15.508 13.934 -11.551 1.00 70.25 199 GLY A O 1
ATOM 1451 N N . VAL A 1 200 ? -15.891 14.210 -9.356 1.00 64.56 200 VAL A N 1
ATOM 1452 C CA . VAL A 1 200 ? -14.530 13.829 -8.913 1.00 64.56 200 VAL A CA 1
ATOM 1453 C C . VAL A 1 200 ? -14.273 12.322 -9.122 1.00 64.56 200 VAL A C 1
ATOM 1455 O O . VAL A 1 200 ? -15.165 11.482 -8.944 1.00 64.56 200 VAL A O 1
ATOM 1458 N N . THR A 1 201 ? -13.042 11.977 -9.520 1.00 70.19 201 THR A N 1
ATOM 1459 C CA . THR A 1 201 ? -12.612 10.642 -9.990 1.00 70.19 201 THR A CA 1
ATOM 1460 C C . THR A 1 201 ? -12.276 9.638 -8.881 1.00 70.19 201 THR A C 1
ATOM 1462 O O . THR A 1 201 ? -12.191 8.439 -9.166 1.00 70.19 201 THR A O 1
ATOM 1465 N N . ARG A 1 202 ? -12.111 10.104 -7.637 1.00 82.12 202 ARG A N 1
ATOM 1466 C CA . ARG A 1 202 ? -11.734 9.299 -6.464 1.00 82.12 202 ARG A CA 1
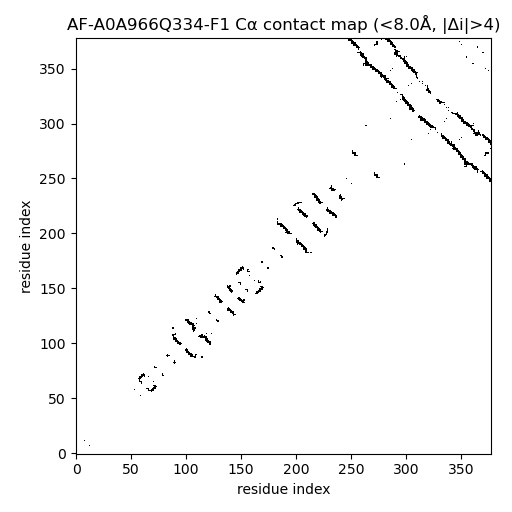ATOM 1467 C C . ARG A 1 202 ? -12.946 8.625 -5.836 1.00 82.12 202 ARG A C 1
ATOM 1469 O O . ARG A 1 202 ? -13.990 9.257 -5.674 1.00 82.12 202 ARG A O 1
ATOM 1476 N N . TYR A 1 203 ? -12.814 7.354 -5.463 1.00 85.38 203 TYR A N 1
ATOM 1477 C CA . TYR A 1 203 ? -13.859 6.649 -4.709 1.00 85.38 203 TYR A CA 1
ATOM 1478 C C . TYR A 1 203 ? -13.386 6.101 -3.365 1.00 85.38 203 TYR A C 1
ATOM 1480 O O . TYR A 1 203 ? -14.219 5.955 -2.469 1.00 85.38 203 TYR A O 1
ATOM 1488 N N . ALA A 1 204 ? -12.084 5.849 -3.199 1.00 90.44 204 ALA A N 1
ATOM 1489 C CA . ALA A 1 204 ? -11.504 5.481 -1.914 1.00 90.44 204 ALA A CA 1
ATOM 1490 C C . ALA A 1 204 ? -10.011 5.814 -1.829 1.00 90.44 204 ALA A C 1
ATOM 1492 O O . ALA A 1 204 ? -9.321 5.874 -2.851 1.00 90.44 204 ALA A O 1
ATOM 1493 N N . GLN A 1 205 ? -9.515 5.991 -0.605 1.00 93.06 205 GLN A N 1
ATOM 1494 C CA . GLN A 1 205 ? -8.086 6.104 -0.315 1.00 93.06 205 GLN A CA 1
ATOM 1495 C C . GLN A 1 205 ? -7.744 5.434 1.022 1.00 93.06 205 GLN A C 1
ATOM 1497 O O . GLN A 1 205 ? -8.535 5.486 1.968 1.00 93.06 205 GLN A O 1
ATOM 1502 N N . PHE A 1 206 ? -6.535 4.876 1.100 1.00 94.19 206 PHE A N 1
ATOM 1503 C CA . PHE A 1 206 ? -5.861 4.546 2.357 1.00 94.19 206 PHE A CA 1
ATOM 1504 C C . PHE A 1 206 ? -4.636 5.439 2.499 1.00 94.19 206 PHE A C 1
ATOM 1506 O O . PHE A 1 206 ? -3.833 5.534 1.567 1.00 94.19 206 PHE A O 1
ATOM 1513 N N . GLN A 1 207 ? -4.501 6.103 3.640 1.00 92.44 207 GLN A N 1
ATOM 1514 C CA . GLN A 1 207 ? -3.457 7.102 3.841 1.00 92.44 207 GLN A CA 1
ATOM 1515 C C . GLN A 1 207 ? -2.705 6.871 5.148 1.00 92.44 207 GLN A C 1
ATOM 1517 O O . GLN A 1 207 ? -3.322 6.624 6.184 1.00 92.44 207 GLN A O 1
ATOM 1522 N N . GLY A 1 208 ? -1.380 7.008 5.083 1.00 92.12 208 GLY A N 1
ATOM 1523 C CA . GLY A 1 208 ? -0.517 7.204 6.246 1.00 92.12 208 GLY A CA 1
ATOM 1524 C C . GLY A 1 208 ? -0.083 8.666 6.318 1.00 92.12 208 GLY A C 1
ATOM 1525 O O . GLY A 1 208 ? 0.520 9.174 5.368 1.00 92.12 208 GLY A O 1
ATOM 1526 N N . GLN A 1 209 ? -0.394 9.345 7.419 1.00 89.25 209 GLN A N 1
ATOM 1527 C CA . GLN A 1 209 ? -0.149 10.781 7.601 1.00 89.25 209 GLN A CA 1
ATOM 1528 C C . GLN A 1 209 ? 0.430 11.062 8.993 1.00 89.25 209 GLN A C 1
ATOM 1530 O O . GLN A 1 209 ? 0.267 10.247 9.898 1.00 89.25 209 GLN A O 1
ATOM 1535 N N . THR A 1 210 ? 1.060 12.220 9.182 1.00 85.94 210 THR A N 1
ATOM 1536 C CA . THR A 1 210 ? 1.273 12.801 10.515 1.00 85.94 210 THR A CA 1
ATOM 1537 C C . THR A 1 210 ? 0.130 13.750 10.897 1.00 85.94 210 THR A C 1
ATOM 1539 O O . THR A 1 210 ? -0.444 14.425 10.032 1.00 85.94 210 THR A O 1
ATOM 1542 N N . ASP A 1 211 ? -0.242 13.796 12.177 1.00 78.38 211 ASP A N 1
ATOM 1543 C CA . ASP A 1 211 ? -1.128 14.833 12.718 1.00 78.38 211 ASP A CA 1
ATOM 1544 C C . ASP A 1 211 ? -0.369 16.155 12.962 1.00 78.38 211 ASP A C 1
ATOM 1546 O O . ASP A 1 211 ? 0.835 16.257 12.730 1.00 78.38 211 ASP A O 1
ATOM 1550 N N . ALA A 1 212 ? -1.072 17.198 13.420 1.00 77.12 212 ALA A N 1
ATOM 1551 C CA . ALA A 1 212 ? -0.459 18.498 13.726 1.00 77.12 212 ALA A CA 1
ATOM 1552 C C . ALA A 1 212 ? 0.506 18.466 14.934 1.00 77.12 212 ALA A C 1
ATOM 1554 O O . ALA A 1 212 ? 1.119 19.480 15.255 1.00 77.12 212 ALA A O 1
ATOM 1555 N N . SER A 1 213 ? 0.595 17.331 15.626 1.00 82.06 213 SER A N 1
ATOM 1556 C CA . SER A 1 213 ? 1.496 17.039 16.745 1.00 82.06 213 SER A CA 1
ATOM 1557 C C . SER A 1 213 ? 2.552 15.984 16.375 1.00 82.06 213 SER A C 1
ATOM 1559 O O . SER A 1 213 ? 3.188 15.433 17.269 1.00 82.06 213 SER A O 1
ATOM 1561 N N . ASP A 1 214 ? 2.733 15.701 15.078 1.00 78.19 214 ASP A N 1
ATOM 1562 C CA . ASP A 1 214 ? 3.648 14.699 14.515 1.00 78.19 214 ASP A CA 1
ATOM 1563 C C . ASP A 1 214 ? 3.374 13.236 14.914 1.00 78.19 214 ASP A C 1
ATOM 1565 O O . ASP A 1 214 ? 4.198 12.348 14.676 1.00 78.19 214 ASP A O 1
ATOM 1569 N N . ASN A 1 215 ? 2.193 12.932 15.451 1.00 83.12 215 ASN A N 1
ATOM 1570 C CA . ASN A 1 215 ? 1.781 11.552 15.681 1.00 83.12 215 ASN A CA 1
ATOM 1571 C C . ASN A 1 215 ? 1.379 10.873 14.368 1.00 83.12 215 ASN A C 1
ATOM 1573 O O . ASN A 1 215 ? 0.794 11.495 13.481 1.00 83.12 215 ASN A O 1
ATOM 1577 N N . GLY A 1 216 ? 1.630 9.568 14.259 1.00 87.19 216 GLY A N 1
ATOM 1578 C CA . GLY A 1 216 ? 1.204 8.775 13.107 1.00 87.19 216 GLY A CA 1
ATOM 1579 C C . GLY A 1 216 ? -0.308 8.533 13.080 1.00 87.19 216 GLY A C 1
ATOM 1580 O O . GLY A 1 216 ? -0.902 8.153 14.088 1.00 87.19 216 GLY A O 1
ATOM 1581 N N . LEU A 1 217 ? -0.908 8.702 11.903 1.00 89.44 217 LEU A N 1
ATOM 1582 C CA . LEU A 1 217 ? -2.317 8.449 11.613 1.00 89.44 217 LEU A CA 1
ATOM 1583 C C . LEU A 1 217 ? -2.458 7.457 10.456 1.00 89.44 217 LEU A C 1
ATOM 1585 O O . LEU A 1 217 ? -1.773 7.582 9.435 1.00 89.44 217 LEU A O 1
ATOM 1589 N N . PHE A 1 218 ? -3.416 6.540 10.573 1.00 92.56 218 PHE A N 1
ATOM 1590 C CA . PHE A 1 218 ? -3.913 5.743 9.452 1.00 92.56 218 PHE A CA 1
ATOM 1591 C C . PHE A 1 218 ? -5.367 6.101 9.164 1.00 92.56 218 PHE A C 1
ATOM 1593 O O . PHE A 1 218 ? -6.210 5.989 10.052 1.00 92.56 218 PHE A O 1
ATOM 1600 N N . ILE A 1 219 ? -5.678 6.538 7.943 1.00 91.75 219 ILE A N 1
ATOM 1601 C CA . ILE A 1 219 ? -6.989 7.117 7.622 1.00 91.75 219 ILE A CA 1
ATOM 1602 C C . ILE A 1 219 ? -7.603 6.441 6.394 1.00 91.75 219 ILE A C 1
ATOM 1604 O O . ILE A 1 219 ? -6.941 6.200 5.379 1.00 91.75 219 ILE A O 1
ATOM 1608 N N . PHE A 1 220 ? -8.902 6.169 6.494 1.00 93.19 220 PHE A N 1
ATOM 1609 C CA . PHE A 1 220 ? -9.739 5.575 5.464 1.00 93.19 220 PHE A CA 1
ATOM 1610 C C . PHE A 1 220 ? -10.706 6.619 4.910 1.00 93.19 220 PHE A C 1
ATOM 1612 O O . PHE A 1 220 ? -11.514 7.194 5.649 1.00 93.19 220 PHE A O 1
ATOM 1619 N N . TYR A 1 221 ? -10.682 6.802 3.594 1.00 92.00 221 TYR A N 1
ATOM 1620 C CA . TYR A 1 221 ? -11.573 7.726 2.903 1.00 92.00 221 TYR A CA 1
ATOM 1621 C C . TYR A 1 2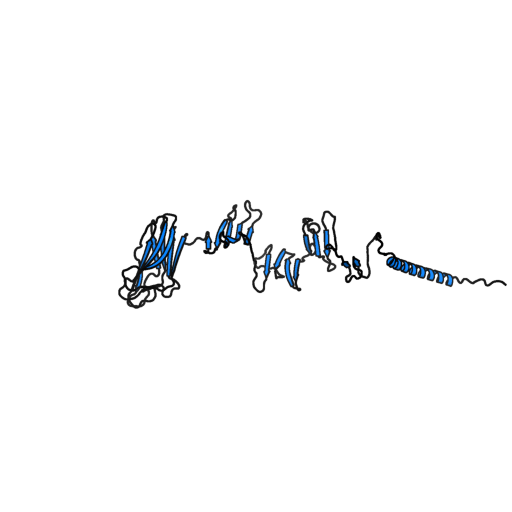21 ? -12.441 6.997 1.889 1.00 92.00 221 TYR A C 1
ATOM 1623 O O . TYR A 1 221 ? -11.967 6.101 1.189 1.00 92.00 221 TYR A O 1
ATOM 1631 N N . THR A 1 222 ? -13.693 7.430 1.757 1.00 91.50 222 THR A N 1
ATOM 1632 C CA . THR A 1 222 ? -14.590 7.002 0.675 1.00 91.50 222 THR A CA 1
ATOM 1633 C C . THR A 1 222 ? -15.417 8.173 0.162 1.00 91.50 222 THR A C 1
ATOM 1635 O O . THR A 1 222 ? -15.612 9.161 0.872 1.00 91.50 222 THR A O 1
ATOM 1638 N N . ALA A 1 223 ? -15.902 8.071 -1.075 1.00 87.88 223 ALA A N 1
ATOM 1639 C CA . ALA A 1 223 ? -16.770 9.073 -1.687 1.00 87.88 223 ALA A CA 1
ATOM 1640 C C . ALA A 1 223 ? -18.164 8.513 -1.988 1.00 87.88 223 ALA A C 1
ATOM 1642 O O . ALA A 1 223 ? -18.314 7.375 -2.440 1.00 87.88 223 ALA A O 1
ATOM 1643 N N . VAL A 1 224 ? -19.187 9.356 -1.844 1.00 83.62 224 VAL A N 1
ATOM 1644 C CA . VAL A 1 224 ? -20.520 9.090 -2.408 1.00 83.62 224 VAL A CA 1
ATOM 1645 C C . VAL A 1 224 ? -20.559 9.400 -3.912 1.00 83.62 224 VAL A C 1
ATOM 1647 O O . VAL A 1 224 ? -19.620 9.958 -4.489 1.00 83.62 224 VAL A O 1
ATOM 1650 N N . ALA A 1 225 ? -21.642 9.004 -4.588 1.00 78.50 225 ALA A N 1
ATOM 1651 C CA . ALA A 1 225 ? -21.923 9.370 -5.980 1.00 78.50 225 ALA A CA 1
ATOM 1652 C C . ALA A 1 225 ? -21.796 10.890 -6.210 1.00 78.50 225 ALA A C 1
ATOM 1654 O O . ALA A 1 225 ? -22.520 11.657 -5.592 1.00 78.50 225 ALA A O 1
ATOM 1655 N N . GLY A 1 226 ? -20.888 11.318 -7.098 1.00 76.00 226 GLY A N 1
ATOM 1656 C CA . GLY A 1 226 ? -20.763 12.724 -7.508 1.00 76.00 226 GLY A CA 1
ATOM 1657 C C . GLY A 1 226 ? -20.052 13.663 -6.522 1.00 76.00 226 GLY A C 1
ATOM 1658 O O . GLY A 1 226 ? -19.983 14.855 -6.802 1.00 76.00 226 GLY A O 1
ATOM 1659 N N . ALA A 1 227 ? -19.499 13.154 -5.417 1.00 81.62 227 ALA A N 1
ATOM 1660 C CA . ALA A 1 227 ? -18.736 13.940 -4.444 1.00 81.62 227 ALA A CA 1
ATOM 1661 C C . ALA A 1 227 ? -17.273 13.479 -4.350 1.00 81.62 227 ALA A C 1
ATOM 1663 O O . ALA A 1 227 ? -16.905 12.435 -4.896 1.00 81.62 227 ALA A O 1
ATOM 1664 N N . ASP A 1 228 ? -16.456 14.273 -3.658 1.00 85.69 228 ASP A N 1
ATOM 1665 C CA . ASP A 1 228 ? -15.084 13.913 -3.312 1.00 85.69 228 ASP A CA 1
ATOM 1666 C C . ASP A 1 228 ? -15.029 12.922 -2.141 1.00 85.69 228 ASP A C 1
ATOM 1668 O O . ASP A 1 228 ? -16.024 12.700 -1.441 1.00 85.69 228 ASP A O 1
ATOM 1672 N N . VAL A 1 229 ? -13.863 12.314 -1.937 1.00 88.88 229 VAL A N 1
ATOM 1673 C CA . VAL A 1 229 ? -13.623 11.431 -0.798 1.00 88.88 229 VAL A CA 1
ATOM 1674 C C . VAL A 1 229 ? -13.659 12.217 0.513 1.00 88.88 229 VAL A C 1
ATOM 1676 O O . VAL A 1 229 ? -13.098 13.304 0.625 1.00 88.88 229 VAL A O 1
ATOM 1679 N N . THR A 1 230 ? -14.311 11.653 1.525 1.00 89.88 230 THR A N 1
ATOM 1680 C CA . THR A 1 230 ? -14.329 12.184 2.892 1.00 89.88 230 THR A CA 1
ATOM 1681 C C . THR A 1 230 ? -13.842 11.119 3.858 1.00 89.88 230 THR A C 1
ATOM 1683 O O . THR A 1 230 ? -14.054 9.924 3.626 1.00 89.88 230 THR A O 1
ATOM 1686 N N . GLU A 1 231 ? -13.213 11.550 4.947 1.00 91.88 231 GLU A N 1
ATOM 1687 C CA . GLU A 1 231 ? -12.776 10.655 6.015 1.00 91.88 231 GLU A CA 1
ATOM 1688 C C . GLU A 1 231 ? -13.978 9.888 6.578 1.00 91.88 231 GLU A C 1
ATOM 1690 O O . GLU A 1 231 ? -15.017 10.474 6.892 1.00 91.88 231 GLU A O 1
ATOM 1695 N N . GLN A 1 232 ? -13.847 8.565 6.670 1.00 90.62 232 GLN A N 1
ATOM 1696 C CA . GLN A 1 232 ? -14.851 7.700 7.295 1.00 90.62 232 GLN A CA 1
ATOM 1697 C C . GLN A 1 232 ? -14.340 7.083 8.593 1.00 90.62 232 GLN A C 1
ATOM 1699 O O . GLN A 1 232 ? -15.136 6.864 9.505 1.00 90.62 232 GLN A O 1
ATOM 1704 N N . ALA A 1 233 ? -13.041 6.787 8.667 1.00 90.94 233 ALA A N 1
ATOM 1705 C CA . ALA A 1 233 ? -12.406 6.176 9.824 1.00 90.94 233 ALA A CA 1
ATOM 1706 C C . ALA A 1 233 ? -10.927 6.553 9.913 1.00 90.94 233 ALA A C 1
ATOM 1708 O O . ALA A 1 233 ? -10.266 6.736 8.890 1.00 90.94 233 ALA A O 1
ATOM 1709 N N . ARG A 1 234 ? -10.414 6.593 11.137 1.00 89.94 234 ARG A N 1
ATOM 1710 C CA . ARG A 1 234 ? -9.031 6.896 11.486 1.00 89.94 234 ARG A CA 1
ATOM 1711 C C . ARG A 1 234 ? -8.571 5.997 12.623 1.00 89.94 234 ARG A C 1
ATOM 1713 O O . ARG A 1 234 ? -9.354 5.646 13.501 1.00 89.94 234 ARG A O 1
ATOM 1720 N N . ILE A 1 235 ? -7.293 5.647 12.596 1.00 91.25 235 ILE A N 1
ATOM 1721 C CA . ILE A 1 235 ? -6.555 5.076 13.717 1.00 91.25 235 ILE A CA 1
ATOM 1722 C C . ILE A 1 235 ? -5.443 6.058 14.062 1.00 91.25 235 ILE A C 1
ATOM 1724 O O . ILE A 1 235 ? -4.660 6.432 13.186 1.00 91.25 235 ILE A O 1
ATOM 1728 N N . ASP A 1 236 ? -5.393 6.478 15.316 1.00 89.00 236 ASP A N 1
ATOM 1729 C CA . ASP A 1 236 ? -4.386 7.387 15.848 1.00 89.00 236 ASP A CA 1
ATOM 1730 C C . ASP A 1 236 ? -3.837 6.880 17.189 1.00 89.00 236 ASP A C 1
ATOM 1732 O O . ASP A 1 236 ? -4.120 5.756 17.615 1.00 89.00 236 ASP A O 1
ATOM 1736 N N . THR A 1 237 ? -3.025 7.698 17.861 1.00 86.56 237 THR A N 1
ATOM 1737 C CA . THR A 1 237 ? -2.417 7.359 19.158 1.00 86.56 237 THR A CA 1
ATOM 1738 C C . THR A 1 237 ? -3.433 7.162 20.283 1.00 86.56 237 THR A C 1
ATOM 1740 O O . THR A 1 237 ? -3.081 6.606 21.323 1.00 86.56 237 THR A O 1
ATOM 1743 N N . THR A 1 238 ? -4.685 7.581 20.089 1.00 81.69 238 THR A N 1
ATOM 1744 C CA . THR A 1 238 ? -5.792 7.430 21.042 1.00 81.69 238 THR A CA 1
ATOM 1745 C C . THR A 1 238 ? -6.718 6.256 20.710 1.00 81.69 238 THR A C 1
ATOM 1747 O O . THR A 1 238 ? -7.526 5.864 21.552 1.00 81.69 238 THR A O 1
ATOM 1750 N N . GLY A 1 239 ? -6.580 5.649 19.527 1.00 82.50 239 GLY A N 1
ATOM 1751 C CA . GLY A 1 239 ? -7.341 4.474 19.104 1.00 82.50 239 GLY A CA 1
ATOM 1752 C C . GLY A 1 239 ? -8.058 4.673 17.770 1.00 82.50 239 GLY A C 1
ATOM 1753 O O . GLY A 1 239 ? -7.562 5.351 16.876 1.00 82.50 239 GLY A O 1
ATOM 1754 N N . ILE A 1 240 ? -9.216 4.024 17.607 1.00 86.00 240 ILE A N 1
ATOM 1755 C CA . ILE A 1 240 ? -10.016 4.063 16.374 1.00 86.00 240 ILE A CA 1
ATOM 1756 C C . ILE A 1 240 ? -11.143 5.092 16.527 1.00 86.00 240 ILE A C 1
ATOM 1758 O O . ILE A 1 240 ? -11.955 4.987 17.445 1.00 86.00 240 ILE A O 1
ATOM 1762 N N . THR A 1 241 ? -11.247 6.039 15.598 1.00 78.31 241 THR A N 1
ATOM 1763 C CA . THR A 1 241 ? -12.325 7.040 15.519 1.00 78.31 241 THR A CA 1
ATOM 1764 C C . THR A 1 241 ? -12.981 7.009 14.130 1.00 78.31 241 THR A C 1
ATOM 1766 O O . THR A 1 241 ? -12.349 6.624 13.148 1.00 78.31 241 THR A O 1
ATOM 1769 N N . GLY A 1 242 ? -14.276 7.335 14.003 1.00 75.25 242 GLY A N 1
ATOM 1770 C CA . GLY A 1 242 ? -14.968 7.334 12.700 1.00 75.25 242 GLY A CA 1
ATOM 1771 C C . GLY A 1 242 ? -16.461 7.004 12.746 1.00 75.25 242 GLY A C 1
ATOM 1772 O O . GLY A 1 242 ? -17.048 6.856 13.814 1.00 75.25 242 GLY A O 1
ATOM 1773 N N . LYS A 1 243 ? -17.084 6.844 11.570 1.00 67.19 243 LYS A N 1
ATOM 1774 C CA . LYS A 1 243 ? -18.500 6.456 11.392 1.00 67.19 243 LYS A CA 1
ATOM 1775 C C . LYS A 1 243 ? -18.762 4.961 11.631 1.00 67.19 243 LYS A C 1
ATOM 1777 O O . LYS A 1 243 ? -19.574 4.350 10.936 1.00 67.19 243 LYS A O 1
ATOM 1782 N N . PHE A 1 244 ? -18.095 4.351 12.602 1.00 60.47 244 PHE A N 1
ATOM 1783 C CA . PHE A 1 244 ? -18.523 3.038 13.066 1.00 60.47 244 PHE A CA 1
ATOM 1784 C C . PHE A 1 244 ? -19.726 3.240 13.988 1.00 60.47 244 PHE A C 1
ATOM 1786 O O . PHE A 1 244 ? -19.642 4.055 14.907 1.00 60.47 244 PHE A O 1
ATOM 1793 N N . PRO A 1 245 ? -20.857 2.552 13.765 1.00 52.25 245 PRO A N 1
ATOM 1794 C CA . PRO A 1 245 ? -21.922 2.540 14.746 1.00 52.25 245 PRO A CA 1
ATOM 1795 C C . PRO A 1 245 ? -21.395 1.760 15.949 1.00 52.25 245 PRO A C 1
ATOM 1797 O O . PRO A 1 245 ? -21.439 0.532 15.981 1.00 52.25 245 PRO A O 1
ATOM 1800 N N . SER A 1 246 ? -20.859 2.459 16.945 1.00 54.31 246 SER A N 1
ATOM 1801 C CA . SER A 1 246 ? -20.853 1.895 18.283 1.00 54.31 246 SER A CA 1
ATOM 1802 C C . SER A 1 246 ? -22.313 1.594 18.628 1.00 54.31 246 SER A C 1
ATOM 1804 O O . SER A 1 246 ? -23.210 2.379 18.307 1.00 54.31 246 SER A O 1
ATOM 1806 N N . LEU A 1 247 ? -22.573 0.443 19.260 1.00 53.94 247 LEU A N 1
ATOM 1807 C CA . LEU A 1 247 ? -23.921 0.073 19.719 1.00 53.94 247 LEU A CA 1
ATOM 1808 C C . LEU A 1 247 ? -24.551 1.203 20.568 1.00 53.94 247 LEU A C 1
ATOM 1810 O O . LEU A 1 247 ? -25.770 1.306 20.656 1.00 53.94 247 LEU A O 1
ATOM 1814 N N . PHE A 1 248 ? -23.702 2.093 21.106 1.00 54.00 248 PHE A N 1
ATOM 1815 C CA . PHE A 1 248 ? -24.059 3.395 21.645 1.00 54.00 248 PHE A CA 1
ATOM 1816 C C . PHE A 1 248 ? -23.074 4.482 21.181 1.00 54.00 248 PHE A C 1
ATOM 1818 O O . PHE A 1 248 ? -21.878 4.363 21.439 1.00 54.00 248 PHE A O 1
ATOM 1825 N N . GLN A 1 249 ? -23.564 5.538 20.514 1.00 54.19 249 GLN A N 1
ATOM 1826 C CA . GLN A 1 249 ? -22.783 6.609 19.851 1.00 54.19 249 GLN A CA 1
ATOM 1827 C C . GLN A 1 249 ? -21.702 7.284 20.712 1.00 54.19 249 GLN A C 1
ATOM 1829 O O . GLN A 1 249 ? -20.758 7.848 20.166 1.00 54.19 249 GLN A O 1
ATOM 1834 N N . SER A 1 250 ? -21.817 7.214 22.037 1.00 60.94 250 SER A N 1
ATOM 1835 C CA . SER A 1 250 ? -20.751 7.579 22.957 1.00 60.94 250 SER A CA 1
ATOM 1836 C C . SER A 1 250 ? -20.772 6.652 24.163 1.00 60.94 250 SER A C 1
ATOM 1838 O O . SER A 1 250 ? -21.676 6.734 24.996 1.00 60.94 250 SER A O 1
ATOM 1840 N N . SER A 1 251 ? -19.808 5.733 24.231 1.00 69.81 251 SER A N 1
ATOM 1841 C CA . SER A 1 251 ? -19.617 4.853 25.380 1.00 69.81 251 SER A CA 1
ATOM 1842 C C . SER A 1 251 ? -18.282 5.147 26.051 1.00 69.81 251 SER A C 1
ATOM 1844 O O . SER A 1 251 ? -17.238 5.003 25.418 1.00 69.81 251 SER A O 1
ATOM 1846 N N . THR A 1 252 ? -18.311 5.512 27.331 1.00 81.12 252 THR A N 1
ATOM 1847 C CA . THR A 1 252 ? -17.105 5.640 28.165 1.00 81.12 252 THR A CA 1
ATOM 1848 C C . THR A 1 252 ? -17.090 4.499 29.177 1.00 81.12 252 THR A C 1
ATOM 1850 O O . THR A 1 252 ? -18.137 4.143 29.722 1.00 81.12 252 THR A O 1
ATOM 1853 N N . GLN A 1 253 ? -15.920 3.917 29.438 1.00 88.44 253 GLN A N 1
ATOM 1854 C CA . GLN A 1 253 ? -15.765 2.744 30.299 1.00 88.44 253 GLN A CA 1
ATOM 1855 C C . GLN A 1 253 ? -14.667 2.956 31.348 1.00 88.44 253 GLN A C 1
ATOM 1857 O O . GLN A 1 253 ? -13.669 3.623 31.084 1.00 88.44 253 GLN A O 1
ATOM 1862 N N . ALA A 1 254 ? -14.842 2.339 32.514 1.00 88.69 254 ALA A N 1
ATOM 1863 C CA . ALA A 1 254 ? -13.800 2.079 33.499 1.00 88.69 254 ALA A CA 1
ATOM 1864 C C . ALA A 1 254 ? -13.747 0.575 33.806 1.00 88.69 254 ALA A C 1
ATOM 1866 O O . ALA A 1 254 ? -14.786 -0.088 33.864 1.00 88.69 254 ALA A O 1
ATOM 1867 N N . THR A 1 255 ? -12.546 0.039 34.017 1.00 88.94 255 THR A N 1
ATOM 1868 C CA . THR A 1 255 ? -12.321 -1.375 34.353 1.00 88.94 255 THR A CA 1
ATOM 1869 C C . THR A 1 255 ? -11.352 -1.522 35.515 1.00 88.94 255 THR A C 1
ATOM 1871 O O . THR A 1 255 ? -10.469 -0.684 35.688 1.00 88.94 255 THR A O 1
ATOM 1874 N N . THR A 1 256 ? -11.462 -2.609 36.274 1.00 85.19 256 THR A N 1
ATOM 1875 C CA . THR A 1 256 ? -10.472 -2.997 37.290 1.00 85.19 256 THR A CA 1
ATOM 1876 C C . THR A 1 256 ? -10.236 -4.500 37.242 1.00 85.19 256 THR A C 1
ATOM 1878 O O . THR A 1 256 ? -11.177 -5.252 37.034 1.00 85.19 256 THR A O 1
ATOM 1881 N N . SER A 1 257 ? -8.989 -4.927 37.442 1.00 84.44 257 SER A N 1
ATOM 1882 C CA . SER A 1 257 ? -8.609 -6.331 37.669 1.00 84.44 257 SER A CA 1
ATOM 1883 C C . SER A 1 257 ? -8.193 -6.592 39.120 1.00 84.44 257 SER A C 1
ATOM 1885 O O . SER A 1 257 ? -7.627 -7.639 39.425 1.00 84.44 257 SER A O 1
ATOM 1887 N N . THR A 1 258 ? -8.369 -5.608 40.003 1.00 84.94 258 THR A N 1
ATOM 1888 C CA . THR A 1 258 ? -7.985 -5.717 41.410 1.00 84.94 258 THR A CA 1
ATOM 1889 C C . THR A 1 258 ? -9.154 -6.240 42.224 1.00 84.94 258 THR A C 1
ATOM 1891 O O . THR A 1 258 ? -10.208 -5.598 42.278 1.00 84.94 258 THR A O 1
ATOM 1894 N N . ASP A 1 259 ? -8.923 -7.357 42.909 1.00 83.50 259 ASP A N 1
ATOM 1895 C CA . ASP A 1 259 ? -9.860 -7.925 43.870 1.00 83.50 259 ASP A CA 1
ATOM 1896 C C . ASP A 1 259 ? -10.227 -6.913 44.948 1.00 83.50 259 ASP A C 1
ATOM 1898 O O . ASP A 1 259 ? -9.385 -6.173 45.472 1.00 83.50 259 ASP A O 1
ATOM 1902 N N . ARG A 1 260 ? -11.499 -6.922 45.338 1.00 85.62 260 ARG A N 1
ATOM 1903 C CA . ARG A 1 260 ? -11.969 -6.079 46.429 1.00 85.62 260 ARG A CA 1
ATOM 1904 C C . ARG A 1 260 ? -12.737 -6.865 47.461 1.00 85.62 260 ARG A C 1
ATOM 1906 O O . ARG A 1 260 ? -13.841 -7.322 47.206 1.00 85.62 260 ARG A O 1
ATOM 1913 N N . SER A 1 261 ? -12.177 -6.893 48.662 1.00 87.06 261 SER A N 1
ATOM 1914 C CA . SER A 1 261 ? -12.820 -7.440 49.851 1.00 87.06 261 SER A CA 1
ATOM 1915 C C . SER A 1 261 ? -13.688 -6.389 50.546 1.00 87.06 261 SER A C 1
ATOM 1917 O O . SER A 1 261 ? -13.202 -5.321 50.918 1.00 87.06 261 SER A O 1
ATOM 1919 N N . LEU A 1 262 ? -14.963 -6.703 50.753 1.00 87.50 262 LEU A N 1
ATOM 1920 C CA . LEU A 1 262 ? -15.943 -5.889 51.465 1.00 87.50 262 LEU A CA 1
ATOM 1921 C C . LEU A 1 262 ? -16.471 -6.650 52.681 1.00 87.50 262 LEU A C 1
ATOM 1923 O O . LEU A 1 262 ? -17.244 -7.606 52.563 1.00 87.50 262 LEU A O 1
ATOM 1927 N N . GLY A 1 263 ? -16.061 -6.202 53.865 1.00 87.38 263 GLY A N 1
ATOM 1928 C CA . GLY A 1 263 ? -16.659 -6.646 55.121 1.00 87.38 263 GLY A CA 1
ATOM 1929 C C . GLY A 1 263 ? -18.098 -6.148 55.278 1.00 87.38 263 GLY A C 1
ATOM 1930 O O . GLY A 1 263 ? -18.568 -5.304 54.514 1.00 87.38 263 GLY A O 1
ATOM 1931 N N . VAL A 1 264 ? -18.784 -6.662 56.296 1.00 87.50 264 VAL A N 1
ATOM 1932 C CA . VAL A 1 264 ? -20.151 -6.259 56.647 1.00 87.50 264 VAL A CA 1
ATOM 1933 C C . VAL A 1 264 ? -20.205 -4.763 56.963 1.00 87.50 264 VAL A C 1
ATOM 1935 O O . VAL A 1 264 ? -19.568 -4.297 57.909 1.00 87.50 264 VAL A O 1
ATOM 1938 N N . SER A 1 265 ? -20.962 -4.006 56.170 1.00 89.12 265 SER A N 1
ATOM 1939 C CA . SER A 1 265 ? -21.151 -2.568 56.345 1.00 89.12 265 SER A CA 1
ATOM 1940 C C . SER A 1 265 ? -22.399 -2.069 55.617 1.00 89.12 265 SER A C 1
ATOM 1942 O O . SER A 1 265 ? -22.615 -2.358 54.441 1.00 89.12 265 SER A O 1
ATOM 1944 N N . ALA A 1 266 ? -23.185 -1.230 56.296 1.00 87.50 266 ALA A N 1
ATOM 1945 C CA . ALA A 1 266 ? -24.293 -0.504 55.675 1.00 87.50 266 ALA A CA 1
ATOM 1946 C C . ALA A 1 266 ? -23.815 0.659 54.777 1.00 87.50 266 ALA A C 1
ATOM 1948 O O . ALA A 1 266 ? -24.604 1.201 53.995 1.00 87.50 266 ALA A O 1
ATOM 1949 N N . SER A 1 267 ? -22.540 1.050 54.886 1.00 93.00 267 SER A N 1
ATOM 1950 C CA . SER A 1 267 ? -21.950 2.156 54.131 1.00 93.00 267 SER A CA 1
ATOM 1951 C C . SER A 1 267 ? -21.575 1.744 52.710 1.00 93.00 267 SER A C 1
ATOM 1953 O O . SER A 1 267 ? -21.042 0.661 52.473 1.00 93.00 267 SER A O 1
ATOM 1955 N N . TRP A 1 268 ? -21.808 2.653 51.767 1.00 94.88 268 TRP A N 1
ATOM 1956 C CA . TRP A 1 268 ? -21.432 2.497 50.365 1.00 94.88 268 TRP A CA 1
ATOM 1957 C C . TRP A 1 268 ? -19.938 2.737 50.143 1.00 94.88 268 TRP A C 1
ATOM 1959 O O . TRP A 1 268 ? -19.349 3.622 50.760 1.00 94.88 268 TRP A O 1
ATOM 1969 N N . THR A 1 269 ? -19.342 1.962 49.238 1.00 93.56 269 THR A N 1
ATOM 1970 C CA . THR A 1 269 ? -17.935 2.082 48.831 1.00 93.56 269 THR A CA 1
ATOM 1971 C C . THR A 1 269 ? -17.834 2.234 47.314 1.00 93.56 269 THR A C 1
ATOM 1973 O O . THR A 1 269 ? -18.422 1.445 46.577 1.00 93.56 269 THR A O 1
ATOM 1976 N N . ASP A 1 270 ? -17.058 3.207 46.837 1.00 94.44 270 ASP A N 1
ATOM 1977 C CA . ASP A 1 270 ? -16.860 3.482 45.405 1.00 94.44 270 ASP A CA 1
ATOM 1978 C C . ASP A 1 270 ? -16.020 2.393 44.731 1.00 94.44 270 ASP A C 1
ATOM 1980 O O . ASP A 1 270 ? -14.841 2.237 45.049 1.00 94.44 270 ASP A O 1
ATOM 1984 N N . HIS A 1 271 ? -16.602 1.640 43.796 1.00 91.06 271 HIS A N 1
ATOM 1985 C CA . HIS A 1 271 ? -15.957 0.563 43.041 1.00 91.06 271 HIS A CA 1
ATOM 1986 C C . HIS A 1 271 ? -15.226 1.024 41.794 1.00 91.06 271 HIS A C 1
ATOM 1988 O O . HIS A 1 271 ? -14.001 0.915 41.728 1.00 91.06 271 HIS A O 1
ATOM 1994 N N . LEU A 1 272 ? -15.975 1.554 40.838 1.00 93.19 272 LEU A N 1
ATOM 1995 C CA . LEU A 1 272 ? -15.468 2.068 39.575 1.00 93.19 272 LEU A CA 1
ATOM 1996 C C . LEU A 1 272 ? -16.088 3.434 39.336 1.00 93.19 272 LEU A C 1
ATOM 1998 O O . LEU A 1 272 ? -17.250 3.640 39.683 1.00 93.19 272 LEU A O 1
ATOM 2002 N N . SER A 1 273 ? -15.337 4.330 38.703 1.00 94.44 273 SER A N 1
ATOM 2003 C CA . SER A 1 273 ? -15.823 5.657 38.335 1.00 94.44 273 SER A CA 1
ATOM 2004 C C . SER A 1 273 ? -15.353 6.023 36.938 1.00 94.44 273 SER A C 1
ATOM 2006 O O . SER A 1 273 ? -14.215 5.739 36.570 1.00 94.44 273 SER A O 1
ATOM 2008 N N . VAL A 1 274 ? -16.218 6.673 36.165 1.00 93.75 274 VAL A N 1
ATOM 2009 C CA . VAL A 1 274 ? -15.908 7.153 34.816 1.00 93.75 274 VAL A CA 1
ATOM 2010 C C . VAL A 1 274 ? -16.501 8.542 34.595 1.00 93.75 274 VAL A C 1
ATOM 2012 O O . VAL A 1 274 ? -17.660 8.792 34.928 1.00 93.75 274 VAL A O 1
ATOM 2015 N N . THR A 1 275 ? -15.707 9.452 34.029 1.00 93.06 275 THR A N 1
ATOM 2016 C CA . THR A 1 275 ? -16.126 10.826 33.716 1.00 93.06 275 THR A CA 1
ATOM 2017 C C . THR A 1 275 ? -16.400 10.981 32.224 1.00 93.06 275 THR A C 1
ATOM 2019 O O . THR A 1 275 ? -15.632 10.504 31.392 1.00 93.06 275 THR A O 1
ATOM 2022 N N . PHE A 1 276 ? -17.496 11.655 31.881 1.00 89.94 276 PHE A N 1
ATOM 2023 C CA . PHE A 1 276 ? -17.930 11.892 30.504 1.00 89.94 276 PHE A CA 1
ATOM 2024 C C . PHE A 1 276 ? -18.702 13.212 30.391 1.00 89.94 276 PHE A C 1
ATOM 2026 O O . PHE A 1 276 ? -19.203 13.742 31.385 1.00 89.94 276 PHE A O 1
ATOM 2033 N N . THR A 1 277 ? -18.819 13.736 29.169 1.00 89.44 277 THR A N 1
ATOM 2034 C CA . THR A 1 277 ? -19.515 14.999 28.887 1.00 89.44 277 THR A CA 1
ATOM 2035 C C . THR A 1 277 ? -20.617 14.780 27.863 1.00 89.44 277 THR A C 1
ATOM 2037 O O . THR A 1 277 ? -20.378 14.264 26.772 1.00 89.44 277 THR A O 1
ATOM 2040 N N . THR A 1 278 ? -21.826 15.223 28.196 1.00 86.38 278 THR A N 1
ATOM 2041 C CA . THR A 1 278 ? -22.981 15.221 27.289 1.00 86.38 278 THR A CA 1
ATOM 2042 C C . THR A 1 278 ? -23.196 16.627 26.726 1.00 86.38 278 THR A C 1
ATOM 2044 O O . THR A 1 278 ? -23.051 17.619 27.440 1.00 86.38 278 THR A O 1
ATOM 2047 N N . THR A 1 279 ? -23.529 16.740 25.439 1.00 87.31 279 THR A N 1
ATOM 2048 C CA . THR A 1 279 ? -23.755 18.037 24.762 1.00 87.31 279 THR A CA 1
ATOM 2049 C C . THR A 1 279 ? -25.234 18.367 24.571 1.00 87.31 279 THR A C 1
ATOM 2051 O O . THR A 1 279 ? -25.575 19.478 24.167 1.00 87.31 279 THR A O 1
ATOM 2054 N N . LYS A 1 280 ? -26.124 17.417 24.871 1.00 85.56 280 LYS A N 1
ATOM 2055 C CA . LYS A 1 280 ? -27.578 17.553 24.775 1.00 85.56 280 LYS A CA 1
ATOM 2056 C C . LYS A 1 280 ? -28.237 17.045 26.049 1.00 85.56 280 LYS A C 1
ATOM 2058 O O . LYS A 1 280 ? -27.670 16.227 26.764 1.00 85.56 280 LYS A O 1
ATOM 2063 N N . VAL A 1 281 ? -29.443 17.543 26.307 1.00 91.12 281 VAL A N 1
ATOM 2064 C CA . VAL A 1 281 ? -30.312 16.994 27.352 1.00 91.12 281 VAL A CA 1
ATOM 2065 C C . VAL A 1 281 ? -30.803 15.622 26.896 1.00 91.12 281 VAL A C 1
ATOM 2067 O O . VAL A 1 281 ? -31.318 15.507 25.783 1.00 91.12 281 VAL A O 1
ATOM 2070 N N . GLY A 1 282 ? -30.677 14.601 27.740 1.00 89.50 282 GLY A N 1
ATOM 2071 C CA . GLY A 1 282 ? -31.052 13.242 27.357 1.00 89.50 282 GLY A CA 1
ATOM 2072 C C . GLY A 1 282 ? -30.969 12.227 28.494 1.00 89.50 282 GLY A C 1
ATOM 2073 O O . GLY A 1 282 ? -30.594 12.571 29.620 1.00 89.50 282 GLY A O 1
ATOM 2074 N N . PRO A 1 283 ? -31.379 10.975 28.239 1.00 91.31 283 PRO A N 1
ATOM 2075 C CA . PRO A 1 283 ? -31.144 9.882 29.164 1.00 91.31 283 PRO A CA 1
ATOM 2076 C C . PRO A 1 283 ? -29.661 9.493 29.182 1.00 91.31 283 PRO A C 1
ATOM 2078 O O . PRO A 1 283 ? -28.983 9.515 28.155 1.00 91.31 283 PRO A O 1
ATOM 2081 N N . ILE A 1 284 ? -29.179 9.082 30.351 1.00 91.62 284 ILE A N 1
ATOM 2082 C CA . ILE A 1 284 ? -27.848 8.495 30.527 1.00 91.62 284 ILE A CA 1
ATOM 2083 C C . ILE A 1 284 ? -28.037 7.054 30.989 1.00 91.62 284 ILE A C 1
ATOM 2085 O O . ILE A 1 284 ? -28.626 6.804 32.044 1.00 91.62 284 ILE A O 1
ATOM 2089 N N . TYR A 1 285 ? -27.541 6.112 30.200 1.00 91.75 285 TYR A N 1
ATOM 2090 C CA . TYR A 1 285 ? -27.487 4.702 30.547 1.00 91.75 285 TYR A CA 1
ATOM 2091 C C . TYR A 1 285 ? -26.228 4.419 31.366 1.00 91.75 285 TYR A C 1
ATOM 2093 O O . TYR A 1 285 ? -25.131 4.817 30.985 1.00 91.75 285 TYR A O 1
ATOM 2101 N N . ALA A 1 286 ? -26.385 3.683 32.457 1.00 93.00 286 ALA A N 1
ATOM 2102 C CA . ALA A 1 286 ? -25.306 3.136 33.260 1.00 93.00 286 ALA A CA 1
ATOM 2103 C C . ALA A 1 286 ? -25.408 1.610 33.251 1.00 93.00 286 ALA A C 1
ATOM 2105 O O . ALA A 1 286 ? -26.484 1.058 33.474 1.00 93.00 286 ALA A O 1
ATOM 2106 N N . GLY A 1 287 ? -24.296 0.928 33.017 1.00 91.88 287 GLY A N 1
ATOM 2107 C CA . GLY A 1 287 ? -24.206 -0.522 33.079 1.00 91.88 287 GLY A CA 1
ATOM 2108 C C . GLY A 1 287 ? -22.942 -0.947 33.805 1.00 91.88 287 GLY A C 1
ATOM 2109 O O . GLY A 1 287 ? -21.887 -0.342 33.640 1.00 91.88 287 GLY A O 1
ATOM 2110 N N . ALA A 1 288 ? -23.039 -2.001 34.600 1.00 90.56 288 ALA A N 1
ATOM 2111 C CA . ALA A 1 288 ? -21.888 -2.636 35.212 1.00 90.56 288 ALA A CA 1
ATOM 2112 C C . ALA A 1 288 ? -21.977 -4.153 35.088 1.00 90.56 288 ALA A C 1
ATOM 2114 O O . ALA A 1 288 ? -23.068 -4.726 35.110 1.00 90.56 288 ALA A O 1
ATOM 2115 N N . VAL A 1 289 ? -20.816 -4.781 34.950 1.00 87.06 289 VAL A N 1
ATOM 2116 C CA . VAL A 1 289 ? -20.619 -6.231 34.961 1.00 87.06 289 VAL A CA 1
ATOM 2117 C C . VAL A 1 289 ? -19.472 -6.512 35.916 1.00 87.06 289 VAL A C 1
ATOM 2119 O O . VAL A 1 289 ? -18.441 -5.845 35.840 1.00 87.06 289 VAL A O 1
ATOM 2122 N N . PHE A 1 290 ? -19.650 -7.475 36.808 1.00 80.25 290 PHE A N 1
ATOM 2123 C CA . PHE A 1 290 ? -18.644 -7.822 37.806 1.00 80.25 290 PHE A CA 1
ATOM 2124 C C . PHE A 1 290 ? -18.675 -9.313 38.130 1.00 80.25 290 PHE A C 1
ATOM 2126 O O . PHE A 1 290 ? -19.726 -9.962 38.078 1.00 80.25 290 PHE A O 1
ATOM 2133 N N . ALA A 1 291 ? -17.518 -9.872 38.471 1.00 73.31 291 ALA A N 1
ATOM 2134 C CA . ALA A 1 291 ? -17.422 -11.222 39.009 1.00 73.31 291 ALA A CA 1
ATOM 2135 C C . ALA A 1 291 ? -17.394 -11.212 40.537 1.00 73.31 291 ALA A C 1
ATOM 2137 O O . ALA A 1 291 ? -16.875 -10.302 41.173 1.00 73.31 291 ALA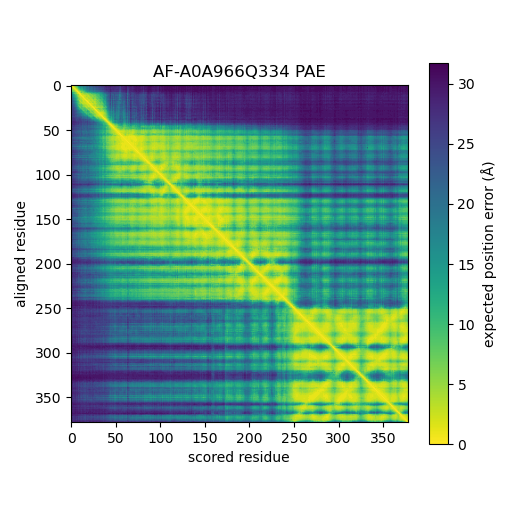 A O 1
ATOM 2138 N N . MET A 1 292 ? -17.955 -12.254 41.138 1.00 70.94 292 MET A N 1
ATOM 2139 C CA . MET A 1 292 ? -18.030 -12.431 42.587 1.00 70.94 292 MET A CA 1
ATOM 2140 C C . MET A 1 292 ? -17.995 -13.932 42.861 1.00 70.94 292 MET A C 1
ATOM 2142 O O . MET A 1 292 ? -18.916 -14.632 42.452 1.00 70.94 292 MET A O 1
ATOM 2146 N N . THR A 1 293 ? -16.918 -14.482 43.431 1.00 59.75 293 THR A N 1
ATOM 2147 C CA . THR A 1 293 ? -16.834 -15.954 43.583 1.00 59.75 293 THR A CA 1
ATOM 2148 C C . THR A 1 293 ? -16.048 -16.474 44.793 1.00 59.75 293 THR A C 1
ATOM 2150 O O . THR A 1 293 ? -15.545 -17.597 44.744 1.00 59.75 293 THR A O 1
ATOM 2153 N N . TYR A 1 294 ? -15.976 -15.754 45.918 1.00 58.19 294 TYR A N 1
ATOM 2154 C CA . TYR A 1 294 ? -15.555 -16.418 47.161 1.00 58.19 294 TYR A CA 1
ATOM 2155 C C . TYR A 1 294 ? -16.097 -15.772 48.427 1.00 58.19 294 TYR A C 1
ATOM 2157 O O . TYR A 1 294 ? -15.727 -14.656 48.785 1.00 58.19 294 TYR A O 1
ATOM 2165 N N . GLU A 1 295 ? -16.953 -16.516 49.121 1.00 59.59 295 GLU A N 1
ATOM 2166 C CA . GLU A 1 295 ? -17.606 -16.099 50.356 1.00 59.59 295 GLU A CA 1
ATOM 2167 C C . GLU A 1 295 ? -17.666 -17.298 51.309 1.00 59.59 295 GLU A C 1
ATOM 2169 O O . GLU A 1 295 ? -18.220 -18.352 50.988 1.00 59.59 295 GLU A O 1
ATOM 2174 N N . SER A 1 296 ? -17.092 -17.147 52.501 1.00 58.09 296 SER A N 1
ATOM 2175 C CA . SER A 1 296 ? -17.209 -18.117 53.594 1.00 58.09 296 SER A CA 1
ATOM 2176 C C . SER A 1 296 ? -18.372 -17.696 54.500 1.00 58.09 296 SER A C 1
ATOM 2178 O O . SER A 1 296 ? -18.133 -17.151 55.579 1.00 58.09 296 SER A O 1
ATOM 2180 N N . GLY A 1 297 ? -19.622 -17.857 54.055 1.00 68.69 297 GLY A N 1
ATOM 2181 C CA . GLY A 1 297 ? -20.824 -17.529 54.842 1.00 68.69 297 GLY A CA 1
ATOM 2182 C C . GLY A 1 297 ? -21.809 -16.590 54.136 1.00 68.69 297 GLY A C 1
ATOM 2183 O O . GLY A 1 297 ? -21.724 -16.391 52.931 1.00 68.69 297 GLY A O 1
ATOM 2184 N N . PHE A 1 298 ? -22.766 -16.040 54.892 1.00 74.50 298 PHE A N 1
ATOM 2185 C CA . PHE A 1 298 ? -23.850 -15.203 54.363 1.00 74.50 298 PHE A CA 1
ATOM 2186 C C . PHE A 1 298 ? -23.362 -13.807 53.946 1.00 74.50 298 PHE A C 1
ATOM 2188 O O . PHE A 1 298 ? -22.839 -13.064 54.787 1.00 74.50 298 PHE A O 1
ATOM 2195 N N . VAL A 1 299 ? -23.619 -13.417 52.692 1.00 79.44 299 VAL A N 1
ATOM 2196 C CA . VAL A 1 299 ? -23.467 -12.030 52.217 1.00 79.44 299 VAL A CA 1
ATOM 2197 C C . VAL A 1 299 ? -24.745 -11.518 51.562 1.00 79.44 299 VAL A C 1
ATOM 2199 O O . VAL A 1 299 ? -25.535 -12.274 50.989 1.00 79.44 299 VAL A O 1
ATOM 2202 N N . GLN A 1 300 ? -24.880 -10.194 51.573 1.00 82.88 300 GLN A N 1
ATOM 2203 C CA . GLN A 1 300 ? -25.885 -9.467 50.806 1.00 82.88 300 GLN A CA 1
ATOM 2204 C C . GLN A 1 300 ? -25.187 -8.320 50.074 1.00 82.88 300 GLN A C 1
ATOM 2206 O O . GLN A 1 300 ? -25.072 -7.207 50.591 1.00 82.88 300 GLN A O 1
ATOM 2211 N N . GLY A 1 301 ? -24.660 -8.624 48.889 1.00 84.56 301 GLY A N 1
ATOM 2212 C CA . GLY A 1 301 ? -24.002 -7.654 48.024 1.00 84.56 301 GLY A CA 1
ATOM 2213 C C . GLY A 1 301 ? -25.034 -6.785 47.321 1.00 84.56 301 GLY A C 1
ATOM 2214 O O . GLY A 1 301 ? -25.898 -7.278 46.589 1.00 84.56 301 GLY A O 1
ATOM 2215 N N . GLU A 1 302 ? -24.938 -5.482 47.533 1.00 89.06 302 GLU A N 1
ATOM 2216 C CA . GLU A 1 302 ? -25.798 -4.483 46.913 1.00 89.06 302 GLU A CA 1
ATOM 2217 C C . GLU A 1 302 ? -24.948 -3.507 46.106 1.00 89.06 302 GLU A C 1
ATOM 2219 O O . GLU A 1 302 ? -23.843 -3.144 46.517 1.00 89.06 302 GLU A O 1
ATOM 2224 N N . ALA A 1 303 ? -25.480 -3.068 44.967 1.00 92.06 303 ALA A N 1
ATOM 2225 C CA . ALA A 1 303 ? -24.863 -2.067 44.112 1.00 92.0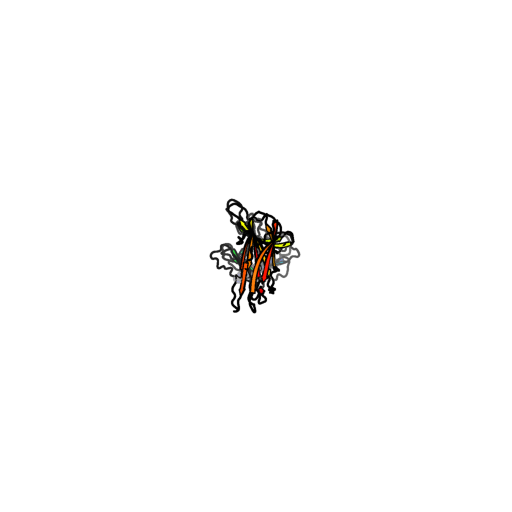6 303 ALA A CA 1
ATOM 2226 C C . ALA A 1 303 ? -25.835 -0.925 43.807 1.00 92.06 303 ALA A C 1
ATOM 2228 O O . ALA A 1 303 ? -27.046 -1.132 43.700 1.00 92.06 303 ALA A O 1
ATOM 2229 N N . GLN A 1 304 ? -25.299 0.274 43.616 1.00 95.12 304 GLN A N 1
ATOM 2230 C CA . GLN A 1 304 ? -26.033 1.420 43.093 1.00 95.12 304 GLN A CA 1
ATOM 2231 C C . GLN A 1 304 ? -25.137 2.251 42.176 1.00 95.12 304 GLN A C 1
ATOM 2233 O O . GLN A 1 304 ? -23.911 2.231 42.285 1.00 95.12 304 GLN A O 1
ATOM 2238 N N . PHE A 1 305 ? -25.758 3.021 41.294 1.00 97.12 305 PHE A N 1
ATOM 2239 C CA . PHE A 1 305 ? -25.080 4.003 40.465 1.00 97.12 305 PHE A CA 1
ATOM 2240 C C . PHE A 1 305 ? -25.289 5.399 41.039 1.00 97.12 305 PHE A C 1
ATOM 2242 O O . PHE A 1 305 ? -26.422 5.818 41.287 1.00 97.12 305 PHE A O 1
ATOM 2249 N N . VAL A 1 306 ? -24.199 6.144 41.190 1.00 97.38 306 VAL A N 1
ATOM 2250 C CA . VAL A 1 306 ? -24.214 7.564 41.535 1.00 97.38 306 VAL A CA 1
ATOM 2251 C C . VAL A 1 306 ? -23.719 8.344 40.333 1.00 97.38 306 VAL A C 1
ATOM 2253 O O . VAL A 1 306 ? -22.574 8.210 39.917 1.00 97.38 306 VAL A O 1
ATOM 2256 N N . LEU A 1 307 ? -24.588 9.169 39.769 1.00 96.38 307 LEU A N 1
ATOM 2257 C CA . LEU A 1 307 ? -24.231 10.156 38.768 1.00 96.38 307 LEU A CA 1
ATOM 2258 C C . LEU A 1 307 ? -24.004 11.482 39.496 1.00 96.38 307 LEU A C 1
ATOM 2260 O O . LEU A 1 307 ? -24.935 12.026 40.081 1.00 96.38 307 LEU A O 1
ATOM 2264 N N . SER A 1 308 ? -22.786 12.005 39.480 1.00 96.00 308 SER A N 1
ATOM 2265 C CA . SER A 1 308 ? -22.431 13.291 40.094 1.00 96.00 308 SER A CA 1
ATOM 2266 C C . SER A 1 308 ? -22.040 14.305 39.021 1.00 96.00 308 SER A C 1
ATOM 2268 O O . SER A 1 308 ? -21.534 13.918 37.971 1.00 96.00 308 SER A O 1
ATOM 2270 N N . GLY A 1 309 ? -22.291 15.596 39.249 1.00 93.19 309 GLY A N 1
ATOM 2271 C CA . GLY A 1 309 ? -21.913 16.661 38.312 1.00 93.19 309 GLY A CA 1
ATOM 2272 C C . GLY A 1 309 ? -23.062 17.617 38.012 1.00 93.19 309 GLY A C 1
ATOM 2273 O O . GLY A 1 309 ? -23.738 18.072 38.933 1.00 93.19 309 GLY A O 1
ATOM 2274 N N . ALA A 1 310 ? -23.279 17.915 36.726 1.00 85.19 310 ALA A N 1
ATOM 2275 C CA . ALA A 1 310 ? -24.227 18.939 36.262 1.00 85.19 310 ALA A CA 1
ATOM 2276 C C . ALA A 1 310 ? -25.670 18.768 36.788 1.00 85.19 310 ALA A C 1
ATOM 2278 O O . ALA A 1 310 ? -26.376 19.753 36.989 1.00 85.19 310 ALA A O 1
ATOM 2279 N N . ALA A 1 311 ? -26.095 17.531 37.054 1.00 88.44 311 ALA A N 1
ATOM 2280 C CA . ALA A 1 311 ? -27.305 17.217 37.809 1.00 88.44 311 ALA A CA 1
ATOM 2281 C C . ALA A 1 311 ? -27.135 15.875 38.529 1.00 88.44 311 ALA A C 1
ATOM 2283 O O . ALA A 1 311 ? -27.328 14.812 37.934 1.00 88.44 311 ALA A O 1
ATOM 2284 N N . SER A 1 312 ? -26.763 15.921 39.807 1.00 93.56 312 SER A N 1
ATOM 2285 C CA . SER A 1 312 ? -26.497 14.705 40.574 1.00 93.56 312 SER A CA 1
ATOM 2286 C C . SER A 1 312 ? -27.762 13.862 40.787 1.00 93.56 312 SER A C 1
ATOM 2288 O O . SER A 1 312 ? -28.810 14.381 41.175 1.00 93.56 312 SER A O 1
ATOM 2290 N N . LYS A 1 313 ? -27.669 12.554 40.537 1.00 94.81 313 LYS A N 1
ATOM 2291 C CA . LYS A 1 313 ? -28.749 11.566 40.683 1.00 94.81 313 LYS A CA 1
ATOM 2292 C C . LYS A 1 313 ? -28.176 10.253 41.217 1.00 94.81 313 LYS A C 1
ATOM 2294 O O . LYS A 1 313 ? -27.063 9.878 40.868 1.00 94.81 313 LYS A O 1
ATOM 2299 N N . THR A 1 314 ? -28.971 9.512 41.980 1.00 96.56 314 THR A N 1
ATOM 2300 C CA . THR A 1 314 ? -28.605 8.177 42.482 1.00 96.56 314 THR A CA 1
ATOM 2301 C C . THR A 1 314 ? -29.676 7.174 42.069 1.00 96.56 314 THR A C 1
ATOM 2303 O O . THR A 1 314 ? -30.866 7.499 42.097 1.00 96.56 314 THR A O 1
ATOM 2306 N N . SER A 1 315 ? -29.270 5.984 41.629 1.00 95.62 315 SER A N 1
ATOM 2307 C CA . SER A 1 315 ? -30.200 4.898 41.309 1.00 95.62 315 SER A CA 1
ATOM 2308 C C . SER A 1 315 ? -30.827 4.311 42.574 1.00 95.62 315 SER A C 1
ATOM 2310 O O . SER A 1 315 ? -30.356 4.541 43.686 1.00 95.62 315 SER A O 1
ATOM 2312 N N . GLN A 1 316 ? -31.858 3.479 42.415 1.00 92.81 316 GLN A N 1
ATOM 2313 C CA . GLN A 1 316 ? -32.207 2.547 43.488 1.00 92.81 316 GLN A CA 1
ATOM 2314 C C . GLN A 1 316 ? -31.077 1.523 43.676 1.00 92.81 316 GLN A C 1
ATOM 2316 O O . GLN A 1 316 ? -30.293 1.281 42.750 1.00 92.81 316 GLN A O 1
ATOM 2321 N N . TYR A 1 317 ? -30.987 0.939 44.873 1.00 89.00 317 TYR A N 1
ATOM 2322 C CA . TYR A 1 317 ? -30.060 -0.159 45.119 1.00 89.00 317 TYR A CA 1
ATOM 2323 C C . TYR A 1 317 ? -30.562 -1.431 44.433 1.00 89.00 317 TYR A C 1
ATOM 2325 O O . TYR A 1 317 ? -31.765 -1.684 44.348 1.00 89.00 317 TYR A O 1
ATOM 2333 N N . MET A 1 318 ? -29.629 -2.234 43.942 1.00 90.31 318 MET A N 1
ATOM 2334 C CA . MET A 1 318 ? -29.890 -3.502 43.274 1.00 90.31 318 MET A CA 1
ATOM 2335 C C . MET A 1 318 ? -29.128 -4.594 44.009 1.00 90.31 318 MET A C 1
ATOM 2337 O O . MET A 1 318 ? -27.945 -4.437 44.312 1.00 90.31 318 MET A O 1
ATOM 2341 N N . ALA A 1 319 ? -29.810 -5.693 44.317 1.00 84.94 319 ALA A N 1
ATOM 2342 C CA . ALA A 1 319 ? -29.165 -6.865 44.888 1.00 84.94 319 ALA A CA 1
ATOM 2343 C C . ALA A 1 319 ? -28.346 -7.552 43.792 1.00 84.94 319 ALA A C 1
ATOM 2345 O O . ALA A 1 319 ? -28.899 -8.001 42.787 1.00 84.94 319 ALA A O 1
ATOM 2346 N N . VAL A 1 320 ? -27.032 -7.604 43.982 1.00 82.00 320 VAL A N 1
ATOM 2347 C CA . VAL A 1 320 ? -26.088 -8.124 42.988 1.00 82.00 320 VAL A CA 1
ATOM 2348 C C . VAL A 1 320 ? -25.420 -9.413 43.446 1.00 82.00 320 VAL A C 1
ATOM 2350 O O . VAL A 1 320 ? -25.118 -10.239 42.600 1.00 82.00 320 VAL A O 1
ATOM 2353 N N . ALA A 1 321 ? -25.324 -9.652 44.759 1.00 73.62 321 ALA A N 1
ATOM 2354 C CA . ALA A 1 321 ? -24.857 -10.907 45.349 1.00 73.62 321 ALA A CA 1
ATOM 2355 C C . ALA A 1 321 ? -25.786 -11.348 46.489 1.00 73.62 321 ALA A C 1
ATOM 2357 O O . ALA A 1 321 ? -26.116 -10.547 47.365 1.00 73.62 321 ALA A O 1
ATOM 2358 N N . GLN A 1 322 ? -26.205 -12.611 46.506 1.00 66.50 322 GLN A N 1
ATOM 2359 C CA . GLN A 1 322 ? -26.965 -13.210 47.604 1.00 66.50 322 GLN A CA 1
ATOM 2360 C C . GLN A 1 322 ? -26.476 -14.643 47.837 1.00 66.50 322 GLN A C 1
ATOM 2362 O O . GLN A 1 322 ? -26.749 -15.523 47.029 1.00 66.50 322 GLN A O 1
ATOM 2367 N N . GLN A 1 323 ? -25.810 -14.922 48.955 1.00 66.31 323 GLN A N 1
ATOM 2368 C CA . GLN A 1 323 ? -25.411 -16.292 49.298 1.00 66.31 323 GLN A CA 1
ATOM 2369 C C . GLN A 1 323 ? -25.947 -16.689 50.676 1.00 66.31 323 GLN A C 1
ATOM 2371 O O . GLN A 1 323 ? -25.887 -15.919 51.631 1.00 66.31 323 GLN A O 1
ATOM 2376 N N . SER A 1 324 ? -26.479 -17.911 50.770 1.00 61.12 324 SER A N 1
ATOM 2377 C CA . SER A 1 324 ? -26.831 -18.581 52.029 1.00 61.12 324 SER A CA 1
ATOM 2378 C C . SER A 1 324 ? -25.821 -19.693 52.342 1.00 61.12 324 SER A C 1
ATOM 2380 O O . SER A 1 324 ? -24.844 -19.864 51.624 1.00 61.12 324 SER A O 1
ATOM 2382 N N . ASP A 1 325 ? -26.070 -20.493 53.375 1.00 56.22 325 ASP A N 1
ATOM 2383 C CA . ASP A 1 325 ? -25.179 -21.491 54.005 1.00 56.22 325 ASP A CA 1
ATOM 2384 C C . ASP A 1 325 ? -24.529 -22.550 53.073 1.00 56.22 325 ASP A C 1
ATOM 2386 O O . ASP A 1 325 ? -23.737 -23.377 53.519 1.00 56.22 325 ASP A O 1
ATOM 2390 N N . GLN A 1 326 ? -24.849 -22.555 51.776 1.00 54.62 326 GLN A N 1
ATOM 2391 C CA . GLN A 1 326 ? -24.233 -23.391 50.750 1.00 54.62 326 GLN A CA 1
ATOM 2392 C C . GLN A 1 326 ? -23.583 -22.496 49.693 1.00 54.62 326 GLN A C 1
ATOM 2394 O O . GLN A 1 326 ? -24.261 -21.642 49.127 1.00 54.62 326 GLN A O 1
ATOM 2399 N N . ASN A 1 327 ? -22.303 -22.747 49.395 1.00 52.28 327 ASN A N 1
ATOM 2400 C CA . ASN A 1 327 ? -21.506 -22.103 48.344 1.00 52.28 327 ASN A CA 1
ATOM 2401 C C . ASN A 1 327 ? -22.157 -22.261 46.953 1.00 52.28 327 ASN A C 1
ATOM 2403 O O . ASN A 1 327 ? -21.840 -23.175 46.191 1.00 52.28 327 ASN A O 1
ATOM 2407 N N . ARG A 1 328 ? -23.154 -21.426 46.662 1.00 55.25 328 ARG A N 1
ATOM 2408 C CA . ARG A 1 328 ? -23.939 -21.393 45.428 1.00 55.25 328 ARG A CA 1
ATOM 2409 C C . ARG A 1 328 ? -24.003 -19.935 45.001 1.00 55.25 328 ARG A C 1
ATOM 2411 O O . ARG A 1 328 ? -24.650 -19.147 45.682 1.00 55.25 328 ARG A O 1
ATOM 2418 N N . ALA A 1 329 ? -23.386 -19.599 43.873 1.00 53.78 329 ALA A N 1
ATOM 2419 C CA . ALA A 1 329 ? -23.513 -18.275 43.275 1.00 53.78 329 ALA A CA 1
ATOM 2420 C C . ALA A 1 329 ? -24.998 -17.986 42.987 1.00 53.78 329 ALA A C 1
ATOM 2422 O O . ALA A 1 329 ? -25.598 -18.598 42.099 1.00 53.78 329 ALA A O 1
ATOM 2423 N N . ARG A 1 330 ? -25.622 -17.097 43.764 1.00 59.28 330 ARG A N 1
ATOM 2424 C CA . ARG A 1 330 ? -26.938 -16.531 43.447 1.00 59.28 330 ARG A CA 1
ATOM 2425 C C . ARG A 1 330 ? -26.793 -15.011 43.438 1.00 59.28 330 ARG A C 1
ATOM 2427 O O . ARG A 1 330 ? -26.268 -14.426 44.375 1.00 59.28 330 ARG A O 1
ATOM 2434 N N . GLY A 1 331 ? -27.232 -14.373 42.362 1.00 63.28 331 GLY A N 1
ATOM 2435 C CA . GLY A 1 331 ? -27.164 -12.921 42.195 1.00 63.28 331 GLY A CA 1
ATOM 2436 C C . GLY A 1 331 ? -26.908 -12.529 40.744 1.00 63.28 331 GLY A C 1
ATOM 2437 O O . GLY A 1 331 ? -26.416 -13.332 39.952 1.00 63.28 331 GLY A O 1
ATOM 2438 N N . ALA A 1 332 ? -27.303 -11.312 40.377 1.00 67.75 332 ALA A N 1
ATOM 2439 C CA . ALA A 1 332 ? -27.029 -10.773 39.055 1.00 67.75 332 ALA A CA 1
ATOM 2440 C C . ALA A 1 332 ? -25.579 -10.269 39.017 1.00 67.75 332 ALA A C 1
ATOM 2442 O O . ALA A 1 332 ? -25.243 -9.295 39.682 1.00 67.75 332 ALA A O 1
ATOM 2443 N N . HIS A 1 333 ? -24.730 -10.896 38.197 1.00 79.56 333 HIS A N 1
ATOM 2444 C CA . HIS A 1 333 ? -23.338 -10.480 37.927 1.00 79.56 333 HIS A CA 1
ATOM 2445 C C . HIS A 1 333 ? -23.255 -9.201 37.070 1.00 79.56 333 HIS A C 1
ATOM 2447 O O . HIS A 1 333 ? -22.237 -8.877 36.456 1.00 79.56 333 HIS A O 1
ATOM 2453 N N . ASN A 1 334 ? -24.377 -8.504 36.955 1.00 84.44 334 ASN A N 1
ATOM 2454 C CA . ASN A 1 334 ? -24.568 -7.348 36.122 1.00 84.44 334 ASN A CA 1
ATOM 2455 C C . ASN A 1 334 ? -25.719 -6.504 36.665 1.00 84.44 334 ASN A C 1
ATOM 2457 O O . ASN A 1 334 ? -26.661 -6.996 37.286 1.00 84.44 334 ASN A O 1
ATOM 2461 N N . THR A 1 335 ? -25.656 -5.215 36.385 1.00 89.25 335 THR A N 1
ATOM 2462 C CA . THR A 1 335 ? -26.682 -4.247 36.760 1.00 89.25 335 THR A CA 1
ATOM 2463 C C . THR A 1 335 ? -26.724 -3.138 35.723 1.00 89.25 335 THR A C 1
ATOM 2465 O O . THR A 1 335 ? -25.707 -2.790 35.123 1.00 89.25 335 THR A O 1
ATOM 2468 N N . THR A 1 336 ? -27.920 -2.612 35.476 1.00 92.12 336 THR A N 1
ATOM 2469 C CA . THR A 1 336 ? -28.158 -1.551 34.501 1.00 92.12 336 THR A CA 1
ATOM 2470 C C . THR A 1 336 ? -29.148 -0.548 35.063 1.00 92.12 336 THR A C 1
ATOM 2472 O O . THR A 1 336 ? -30.115 -0.937 35.718 1.00 92.12 336 THR A O 1
ATOM 2475 N N . TRP A 1 337 ? -28.954 0.731 34.767 1.00 94.19 337 TRP A N 1
ATOM 2476 C CA . TRP A 1 337 ? -29.860 1.799 35.165 1.00 94.19 337 TRP A CA 1
ATOM 2477 C C . TRP A 1 337 ? -29.946 2.878 34.091 1.00 94.19 337 TRP A C 1
ATOM 2479 O O . TRP A 1 337 ? -29.002 3.094 33.335 1.00 94.19 337 TRP A O 1
ATOM 2489 N N . MET A 1 338 ? -31.071 3.588 34.044 1.00 93.25 338 MET A N 1
ATOM 2490 C CA . MET A 1 338 ? -31.254 4.716 33.139 1.00 93.25 338 MET A CA 1
ATOM 2491 C C . MET A 1 338 ? -31.625 5.966 33.933 1.00 93.25 338 MET A C 1
ATOM 2493 O O . MET A 1 338 ? -32.679 6.040 34.567 1.00 93.25 338 MET A O 1
ATOM 2497 N N . PHE A 1 339 ? -30.749 6.966 33.901 1.00 93.69 339 PHE A N 1
ATOM 2498 C CA . PHE A 1 339 ? -31.015 8.281 34.466 1.00 93.69 339 PHE A CA 1
ATOM 2499 C C . PHE A 1 339 ? -31.777 9.116 33.441 1.00 93.69 339 PHE A C 1
ATOM 2501 O O . PHE A 1 339 ? -31.239 9.472 32.397 1.00 93.69 339 PHE A O 1
ATOM 2508 N N . GLY A 1 340 ? -33.043 9.417 33.726 1.00 92.19 340 GLY A N 1
ATOM 2509 C CA . GLY A 1 340 ? -33.868 10.252 32.856 1.00 92.19 340 GLY A CA 1
ATOM 2510 C C . GLY A 1 340 ? -33.583 11.750 33.011 1.00 92.19 340 GLY A C 1
ATOM 2511 O O . GLY A 1 340 ? -33.317 12.230 34.120 1.00 92.19 340 GLY A O 1
ATOM 2512 N N . ASN A 1 341 ? -33.736 12.482 31.901 1.00 91.75 341 ASN A N 1
ATOM 2513 C CA . ASN A 1 341 ? -33.716 13.946 31.835 1.00 91.75 341 ASN A CA 1
ATOM 2514 C C . ASN A 1 341 ? -32.462 14.567 32.483 1.00 91.75 341 ASN A C 1
ATOM 2516 O O . ASN A 1 341 ? -32.559 15.366 33.419 1.00 91.75 341 ASN A O 1
ATOM 2520 N N . CYS A 1 342 ? -31.282 14.146 32.027 1.00 92.56 342 CYS A N 1
ATOM 2521 C CA . CYS A 1 342 ? -30.007 14.709 32.456 1.00 92.56 342 CYS A CA 1
ATOM 2522 C C . CYS A 1 342 ? -29.641 15.894 31.543 1.00 92.56 342 CYS A C 1
ATOM 2524 O O . CYS A 1 342 ? -29.590 15.711 30.326 1.00 92.56 342 CYS A O 1
ATOM 2526 N N . PRO A 1 343 ? -29.410 17.106 32.083 1.00 94.12 343 PRO A N 1
ATOM 2527 C CA . PRO A 1 343 ? -28.941 18.251 31.304 1.00 94.12 343 PRO A CA 1
ATOM 2528 C C . PRO A 1 343 ? -27.596 18.004 30.610 1.00 94.12 343 PRO A C 1
ATOM 2530 O O . PRO A 1 343 ? -26.816 17.163 31.054 1.00 94.12 343 PRO A O 1
ATOM 2533 N N . ALA A 1 344 ? -27.288 18.792 29.577 1.00 92.31 344 ALA A N 1
ATOM 2534 C CA . ALA A 1 344 ? -25.940 18.827 29.013 1.00 92.31 344 ALA A CA 1
ATOM 2535 C C . ALA A 1 344 ? -24.920 19.241 30.090 1.00 92.31 344 ALA A C 1
ATOM 2537 O O . ALA A 1 344 ? -25.193 20.126 30.905 1.00 92.31 344 ALA A O 1
ATOM 2538 N N . GLY A 1 345 ? -23.747 18.616 30.092 1.00 93.00 345 GLY A N 1
ATOM 2539 C CA . GLY A 1 345 ? -22.693 18.893 31.061 1.00 93.00 345 GLY A CA 1
ATOM 2540 C C . GLY A 1 345 ? -21.779 17.702 31.321 1.00 93.00 345 GLY A C 1
ATOM 2541 O O . GLY A 1 345 ? -21.949 16.622 30.747 1.00 93.00 345 GLY A O 1
ATOM 2542 N N . THR A 1 346 ? -20.798 17.925 32.193 1.00 93.62 346 THR A N 1
ATOM 2543 C CA . THR A 1 346 ? -19.848 16.905 32.645 1.00 93.62 346 THR A CA 1
ATOM 2544 C C . THR A 1 346 ? -20.410 16.149 33.842 1.00 93.62 346 THR A C 1
ATOM 2546 O O . THR A 1 346 ? -20.914 16.754 34.796 1.00 93.62 346 THR A O 1
ATOM 2549 N N . TYR A 1 347 ? -20.286 14.827 33.795 1.00 94.50 347 TYR A N 1
ATOM 2550 C CA . TYR A 1 347 ? -20.722 13.916 34.839 1.00 94.50 347 TYR A CA 1
ATOM 2551 C C . TYR A 1 347 ? -19.625 12.919 35.193 1.00 94.50 347 TYR A C 1
ATOM 2553 O O . TYR A 1 347 ? -18.863 12.494 34.327 1.00 94.50 347 TYR A O 1
ATOM 2561 N N . THR A 1 348 ? -19.616 12.483 36.448 1.00 96.19 348 THR A N 1
ATOM 2562 C CA . THR A 1 348 ? -18.897 11.292 36.898 1.00 96.19 348 THR A CA 1
ATOM 2563 C C . THR A 1 348 ? -19.920 10.253 37.329 1.00 96.19 348 THR A C 1
ATOM 2565 O O . THR A 1 348 ? -20.683 10.480 38.272 1.00 96.19 348 THR A O 1
ATOM 2568 N N . LEU A 1 349 ? -19.954 9.129 36.613 1.00 95.88 349 LEU A N 1
ATOM 2569 C CA . LEU A 1 349 ? -20.715 7.945 36.990 1.00 95.88 349 LEU A CA 1
ATOM 2570 C C . LEU A 1 349 ? -19.839 7.073 37.885 1.00 95.88 349 LEU A C 1
ATOM 2572 O O . LEU A 1 349 ? -18.778 6.636 37.450 1.00 95.88 349 LEU A O 1
ATOM 2576 N N . THR A 1 350 ? -20.320 6.783 39.086 1.00 96.75 350 THR A N 1
ATOM 2577 C CA . THR A 1 350 ? -19.668 5.922 40.071 1.00 96.75 350 THR A CA 1
ATOM 2578 C C . THR A 1 350 ? -20.547 4.710 40.353 1.00 96.75 350 THR A C 1
ATOM 2580 O O . THR A 1 350 ? -21.721 4.852 40.702 1.00 96.75 350 THR A O 1
ATOM 2583 N N . LEU A 1 351 ? -19.985 3.511 40.236 1.00 94.38 351 LEU A N 1
ATOM 2584 C CA . LEU A 1 351 ? -20.565 2.287 40.777 1.00 94.38 351 LEU A CA 1
ATOM 2585 C C . LEU A 1 351 ? -20.200 2.201 42.254 1.00 94.38 351 LEU A C 1
ATOM 2587 O O . LEU A 1 351 ? -19.025 2.065 42.588 1.00 94.38 351 LEU A O 1
ATOM 2591 N N . GLN A 1 352 ? -21.194 2.248 43.130 1.00 94.56 352 GLN A N 1
ATOM 2592 C CA . GLN A 1 352 ? -21.017 2.020 44.556 1.00 94.56 352 GLN A CA 1
ATOM 2593 C C . GLN A 1 352 ? -21.517 0.636 44.939 1.00 94.56 352 GLN A C 1
ATOM 2595 O O . GLN A 1 352 ? -22.538 0.175 44.435 1.00 94.56 352 GLN A O 1
ATOM 2600 N N . VAL A 1 353 ? -20.808 -0.004 45.859 1.00 91.44 353 VAL A N 1
ATOM 2601 C CA . VAL A 1 353 ? -21.088 -1.359 46.339 1.00 91.44 353 VAL A CA 1
ATOM 2602 C C . VAL A 1 353 ? -21.043 -1.407 47.860 1.00 91.44 353 VAL A C 1
ATOM 2604 O O . VAL A 1 353 ? -20.314 -0.636 48.492 1.00 91.44 353 VAL A O 1
ATOM 2607 N N . ARG A 1 354 ? -21.809 -2.316 48.459 1.00 90.88 354 ARG A N 1
ATOM 2608 C CA . ARG A 1 354 ? -21.729 -2.630 49.891 1.00 90.88 354 ARG A CA 1
ATOM 2609 C C . ARG A 1 354 ? -22.100 -4.081 50.162 1.00 90.88 354 ARG A C 1
ATOM 2611 O O . ARG A 1 354 ? -22.856 -4.680 49.402 1.00 90.88 354 ARG A O 1
ATOM 2618 N N . ASN A 1 355 ? -21.603 -4.613 51.271 1.00 88.44 355 ASN A N 1
ATOM 2619 C CA . ASN A 1 355 ? -22.034 -5.895 51.813 1.00 88.44 355 ASN A CA 1
ATOM 2620 C C . ASN A 1 355 ? -22.912 -5.639 53.041 1.00 88.44 355 ASN A C 1
ATOM 2622 O O . ASN A 1 355 ? -22.410 -5.383 54.133 1.00 88.44 355 ASN A O 1
ATOM 2626 N N . ASN A 1 356 ? -24.225 -5.702 52.847 1.00 86.69 356 ASN A N 1
ATOM 2627 C CA . ASN A 1 356 ? -25.224 -5.447 53.883 1.00 86.69 356 ASN A CA 1
ATOM 2628 C C . ASN A 1 356 ? -25.631 -6.732 54.645 1.00 86.69 356 ASN A C 1
ATOM 2630 O O . ASN A 1 356 ? -26.607 -6.727 55.390 1.00 86.69 356 ASN A O 1
ATOM 2634 N N . GLY A 1 357 ? -24.926 -7.850 54.419 1.00 75.56 357 GLY A N 1
ATOM 2635 C CA . GLY A 1 357 ? -25.191 -9.140 55.066 1.00 75.56 357 GLY A CA 1
ATOM 2636 C C . GLY A 1 357 ? -24.545 -9.244 56.447 1.00 75.56 357 GLY A C 1
ATOM 2637 O O . GLY A 1 357 ? -23.812 -8.356 56.854 1.00 75.56 357 GLY A O 1
ATOM 2638 N N . SER A 1 358 ? -24.792 -10.329 57.186 1.00 68.88 358 SER A N 1
ATOM 2639 C CA . SER A 1 358 ? -24.361 -10.461 58.589 1.00 68.88 358 SER A CA 1
ATOM 2640 C C . SER A 1 358 ? -23.281 -11.520 58.862 1.00 68.88 358 SER A C 1
ATOM 2642 O O . SER A 1 358 ? -23.033 -11.805 60.031 1.00 68.88 358 SER A O 1
ATOM 2644 N N . GLY A 1 359 ? -22.668 -12.145 57.844 1.00 69.12 359 GLY A N 1
ATOM 2645 C CA . GLY A 1 359 ? -21.941 -13.410 58.059 1.00 69.12 359 GLY A CA 1
ATOM 2646 C C . GLY A 1 359 ? -20.598 -13.628 57.357 1.00 69.12 359 GLY A C 1
ATOM 2647 O O . GLY A 1 359 ? -19.919 -14.583 57.725 1.00 69.12 359 GLY A O 1
ATOM 2648 N N . SER A 1 360 ? -20.184 -12.818 56.375 1.00 79.00 360 SER A N 1
ATOM 2649 C CA . SER A 1 360 ? -18.889 -13.004 55.691 1.00 79.00 360 SER A CA 1
ATOM 2650 C C . SER A 1 360 ? -18.385 -11.760 54.954 1.00 79.00 360 SER A C 1
ATOM 2652 O O . SER A 1 360 ? -19.091 -10.756 54.860 1.00 79.00 360 SER A O 1
ATOM 2654 N N . THR A 1 361 ? -17.166 -11.846 54.416 1.00 83.00 361 THR A N 1
ATOM 2655 C CA . THR A 1 361 ? -16.568 -10.867 53.495 1.00 83.00 361 THR A 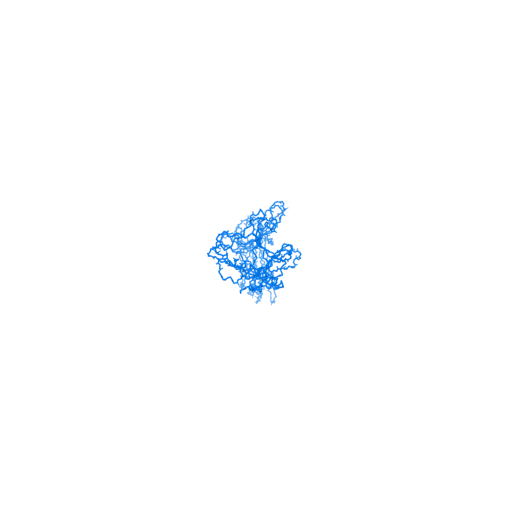CA 1
ATOM 2656 C C . THR A 1 361 ? -16.977 -11.192 52.061 1.00 83.00 361 THR A C 1
ATOM 2658 O O . THR A 1 361 ? -16.811 -12.324 51.615 1.00 83.00 361 THR A O 1
ATOM 2661 N N . TRP A 1 362 ? -17.461 -10.189 51.330 1.00 82.19 362 TRP A N 1
ATOM 2662 C CA . TRP A 1 362 ? -17.761 -10.280 49.902 1.00 82.19 362 TRP A CA 1
ATOM 2663 C C . TRP A 1 362 ? -16.526 -9.891 49.081 1.00 82.19 362 TRP A C 1
ATOM 2665 O O . TRP A 1 362 ? -15.955 -8.829 49.322 1.00 82.19 362 TRP A O 1
ATOM 2675 N N . ILE A 1 363 ? -16.102 -10.729 48.131 1.00 81.50 363 ILE A N 1
ATOM 2676 C CA . ILE A 1 363 ? -14.960 -10.441 47.249 1.00 81.50 363 ILE A CA 1
ATOM 2677 C C . ILE A 1 363 ? -15.455 -10.190 45.818 1.00 81.50 363 ILE A C 1
ATOM 2679 O O . ILE A 1 363 ? -15.944 -11.108 45.156 1.00 81.50 363 ILE A O 1
ATOM 2683 N N . LEU A 1 364 ? -15.305 -8.951 45.343 1.00 80.38 364 LEU A N 1
ATOM 2684 C CA . LEU A 1 364 ? -15.512 -8.568 43.940 1.00 80.38 364 LEU A CA 1
ATOM 2685 C C . LEU A 1 364 ? -14.258 -8.840 43.103 1.00 80.38 364 LEU A C 1
ATOM 2687 O O . LEU A 1 364 ? -13.144 -8.785 43.631 1.00 80.38 364 LEU A O 1
ATOM 2691 N N . ASN A 1 365 ? -14.464 -9.065 41.804 1.00 77.62 365 ASN A N 1
ATOM 2692 C CA . ASN A 1 365 ? -13.463 -9.369 40.781 1.00 77.62 365 ASN A CA 1
ATOM 2693 C C . ASN A 1 365 ? -12.701 -10.702 40.981 1.00 77.62 365 ASN A C 1
ATOM 2695 O O . ASN A 1 365 ? -11.662 -10.941 40.379 1.00 77.62 365 ASN A O 1
ATOM 2699 N N . TYR A 1 366 ? -13.230 -11.630 41.784 1.00 66.44 366 TYR A N 1
ATOM 2700 C CA . TYR A 1 366 ? -12.597 -12.940 41.971 1.00 66.44 366 TYR A CA 1
ATOM 2701 C C . TYR A 1 366 ? -12.812 -13.825 40.717 1.00 66.44 366 TYR A C 1
ATOM 2703 O O . TYR A 1 366 ? -13.956 -14.059 40.316 1.00 66.44 366 TYR A O 1
ATOM 2711 N N . TYR A 1 367 ? -11.719 -14.311 40.108 1.00 58.41 367 TYR A N 1
ATOM 2712 C CA . TYR A 1 367 ? -11.614 -15.169 38.900 1.00 58.41 367 TYR A CA 1
ATOM 2713 C C . TYR A 1 367 ? -11.912 -14.576 37.502 1.00 58.41 367 TYR A C 1
ATOM 2715 O O . TYR A 1 367 ? -11.453 -15.179 36.525 1.00 58.41 367 TYR A O 1
ATOM 2723 N N . SER A 1 368 ? -12.633 -13.458 37.333 1.00 56.88 368 SER A N 1
ATOM 2724 C CA . SER A 1 368 ? -12.732 -12.815 36.004 1.00 56.88 368 SER A CA 1
ATOM 2725 C C . SER A 1 368 ? -11.504 -11.956 35.729 1.00 56.88 368 SER A C 1
ATOM 2727 O O . SER A 1 368 ? -10.858 -11.449 36.639 1.00 56.88 368 SER A O 1
ATOM 2729 N N . ALA A 1 369 ? -11.171 -11.778 34.451 1.00 62.38 369 ALA A N 1
ATOM 2730 C CA . ALA A 1 369 ? -10.045 -10.929 34.093 1.00 62.38 369 ALA A CA 1
ATOM 2731 C C . ALA A 1 369 ? -10.275 -9.461 34.519 1.00 62.38 369 ALA A C 1
ATOM 2733 O O . ALA A 1 369 ? -9.301 -8.802 34.874 1.00 62.38 369 ALA A O 1
ATOM 2734 N N . PHE A 1 370 ? -11.529 -8.964 34.509 1.00 78.50 370 PHE A N 1
ATOM 2735 C CA . PHE A 1 370 ? -11.877 -7.576 34.854 1.00 78.50 370 PHE A CA 1
ATOM 2736 C C . PHE A 1 370 ? -13.355 -7.397 35.268 1.00 78.50 370 PHE A C 1
ATOM 2738 O O . PHE A 1 370 ? -14.245 -7.994 34.653 1.00 78.50 370 PHE A O 1
ATOM 2745 N N . ASP A 1 371 ? -13.616 -6.482 36.203 1.00 85.56 371 ASP A N 1
ATOM 2746 C CA . ASP A 1 371 ? -14.911 -5.831 36.430 1.00 85.56 371 ASP A CA 1
ATOM 2747 C C . ASP A 1 371 ? -15.018 -4.583 35.541 1.00 85.56 371 ASP A C 1
ATOM 2749 O O . ASP A 1 371 ? -14.018 -3.933 35.218 1.00 85.56 371 ASP A O 1
ATOM 2753 N N . THR A 1 372 ? -16.231 -4.238 35.114 1.00 87.94 372 THR A N 1
ATOM 2754 C CA . THR A 1 372 ? -16.482 -3.181 34.128 1.00 87.94 372 THR A CA 1
ATOM 2755 C C . THR A 1 372 ? -17.652 -2.291 34.526 1.00 87.94 372 THR A C 1
ATOM 2757 O O . THR A 1 372 ? -18.744 -2.777 34.808 1.00 87.94 372 THR A O 1
ATOM 2760 N N . LEU A 1 373 ? -17.447 -0.977 34.432 1.00 88.94 373 LEU A N 1
ATOM 2761 C CA . LEU A 1 373 ? -18.473 0.061 34.457 1.00 88.94 373 LEU A CA 1
ATOM 2762 C C . LEU A 1 373 ? -18.476 0.766 33.105 1.00 88.94 373 LEU A C 1
ATOM 2764 O O . LEU A 1 373 ? -17.436 1.243 32.661 1.00 88.94 373 LEU A O 1
ATOM 2768 N N . TYR A 1 374 ? -19.632 0.875 32.467 1.00 89.62 374 TYR A N 1
ATOM 2769 C CA . TYR A 1 374 ? -19.785 1.610 31.221 1.00 89.62 374 TYR A CA 1
ATOM 2770 C C . TYR A 1 374 ? -21.011 2.515 31.267 1.00 89.62 374 TYR A C 1
ATOM 2772 O O . TYR A 1 374 ? -22.045 2.191 31.852 1.00 89.62 374 TYR A O 1
ATOM 2780 N N . THR A 1 375 ? -20.877 3.676 30.645 1.00 88.25 375 THR A N 1
ATOM 2781 C CA . THR A 1 375 ? -21.957 4.641 30.457 1.00 88.25 375 THR A CA 1
ATOM 2782 C C . THR A 1 375 ? -22.199 4.828 28.977 1.00 88.25 375 THR A C 1
ATOM 2784 O O . THR A 1 375 ? -21.256 4.757 28.187 1.00 88.25 375 THR A O 1
ATOM 2787 N N . SER A 1 376 ? -23.448 5.069 28.600 1.00 85.62 376 SER A N 1
ATOM 2788 C CA . SER A 1 376 ? -23.754 5.559 27.266 1.00 85.62 376 SER A CA 1
ATOM 2789 C C . SER A 1 376 ? -24.853 6.609 27.261 1.00 85.62 376 SER A C 1
ATOM 2791 O O . SER A 1 376 ? -25.692 6.666 28.160 1.00 85.62 376 SER A O 1
ATOM 2793 N N . TYR A 1 377 ? -24.826 7.472 26.252 1.00 77.94 377 TYR A N 1
ATOM 2794 C CA . TYR A 1 377 ? -25.782 8.562 26.094 1.00 77.94 377 TYR A CA 1
ATOM 2795 C C . TYR A 1 377 ? -26.135 8.764 24.617 1.00 77.94 377 TYR A C 1
ATOM 2797 O O . TYR A 1 377 ? -25.320 8.483 23.733 1.00 77.94 377 TYR A O 1
ATOM 2805 N N . MET A 1 378 ? -27.374 9.200 24.374 1.00 60.72 378 MET A N 1
ATOM 2806 C CA . MET A 1 378 ? -27.927 9.511 23.047 1.00 60.72 378 MET A CA 1
ATOM 2807 C C . MET A 1 378 ? -28.039 11.016 22.825 1.00 60.72 378 MET A C 1
ATOM 2809 O O . MET A 1 378 ? -28.367 11.729 23.802 1.00 60.72 378 MET A O 1
#

Radius of gyration: 47.24 Å; Cα contacts (8 Å, |Δi|>4): 732; chains: 1; bounding box: 116×42×149 Å

Foldseek 3Di:
DDDPDDDDPVVVVVVVVVVVVVVVVVVVVVCVVVCVVVVPPVDPDDDDPDDPDDPDDADEDPDPDDPDNYYFDDPDPDRDDDWDPDPQWDWDWDDPDPPKTWIWAACSVVHVDDNPDIDTDIHDPDQDKDFDDDPPDTQWIQGSPQREIEGRDPDDDDPPPDDSYYDYYDDPDDDDDFFDDPDFDWSDKDWDFDPPAQADTGAKMWTWGADPVRWIKTWIWGDDRRDDTDTAWMQTPVGIDGPDPDVFPDKWKDKDLDKDKADADPDKDWDTKTKDFFPAWFKKKKKKAWDWADKPAFWFKKKKKWKDDPDTDIGDIAGAATDHPDRDTDGNRMDMDMDGGDGTTMIMITMIMHTNIDITITMINPPDSIIMMMMGTD

Solvent-accessible surface area (backbone atoms only — not comparable to full-atom values): 22130 Å² total; per-residue (Å²): 136,90,75,92,76,80,82,78,57,64,66,61,55,53,51,51,52,51,51,51,51,53,51,49,52,52,48,50,53,50,47,52,52,50,42,60,68,61,70,63,52,98,58,88,86,80,77,78,94,66,85,93,78,73,96,71,80,55,47,43,44,79,44,95,77,47,91,43,64,69,34,76,48,66,92,54,94,76,70,78,86,88,83,56,89,53,98,46,38,35,64,49,74,47,65,90,55,98,81,59,34,36,38,46,32,19,22,27,52,78,42,101,49,52,58,87,40,83,34,78,47,56,35,90,95,53,83,52,58,49,75,45,66,58,96,94,38,73,46,32,33,35,38,51,91,58,59,29,32,13,33,54,37,96,70,67,77,70,88,81,62,94,64,79,65,49,82,34,78,48,54,101,74,77,81,81,89,85,61,81,59,97,60,91,47,69,35,40,74,51,78,43,72,49,86,95,52,80,60,54,43,46,44,35,38,44,36,37,30,46,49,102,81,70,46,66,33,42,39,37,29,40,31,61,93,65,33,63,59,41,83,44,37,37,38,43,95,90,42,81,50,59,79,66,84,49,99,46,87,43,67,53,70,30,72,46,67,68,66,43,81,33,56,66,34,90,60,77,40,83,74,44,63,41,74,50,73,42,90,50,69,27,50,38,39,40,38,36,40,45,31,66,71,58,56,78,42,28,36,30,29,34,34,32,46,37,38,39,59,75,70,65,48,68,56,72,78,40,76,33,34,45,34,55,98,54,99,50,96,40,58,44,55,49,52,74,51,74,46,72,78,36,66,49,35,52,35,38,43,29,39,29,37,30,19,64,29,91,51,32,46,42,30,37,27,42,91,44,82,54,23,40,37,38,37,33,46,110

Mean predicted aligned error: 15.57 Å

Sequence (378 aa):
TNLITSYTNPIYASLNIAWTYTNTAYSASNVAYNAANTALSNTSGVSFNGNFNVPTGNVGIGTTSPTSKFQVVGANAEITRITATGASGGYQAFYFDNSTPWYIGSSKATSAGNINDLYIGSGFGTTNNLIFGSSGTEQMRITSTNGNIGIGTSTPTTLNGNVSKLINVLSPVNSVINFTSNTAGFAGVLEFNRTGRSGVTRYAQFQGQTDASDNGLFIFYTAVAGADVTEQARIDTTGITGKFPSLFQSSTQATTSTDRSLGVSASWTDHLSVTFTTTKVGPIYAGAVFAMTYESGFVQGEAQFVLSGAASKTSQYMAVAQQSDQNRARGAHNTTWMFGNCPAGTYTLTLQVRNNGSGSTWILNYYSAFDTLYTSYM

pLDDT: mean 81.02, std 14.09, range [40.06, 97.38]

Secondary structure (DSSP, 8-state):
---------HHHHHHHHHHHHHHHHHHHHHHHHHHHHHS-SS-TT---SS----SSS-EEES-SS-SSSEEE--SSS--------STT--EEEE-SSSS--EEEEEGGGTSSS-TTSEEEEE-TT--PPEEEEETTEEEEEE-TTT--EEES-S----SSSS-S--EEE--SS--------SSSSEEEEEEEE-TT-SS-SEEEEEEEEE-TTS-EEEEEEE--TTS--EEEEEEETTEEEES---SSSSEEEEEE-S-EEE-B-SS-EEEEEEEEEESSSEEEEEEEE--B---SS-EEEEEEEEEEETT-EEPPPEEEEEE-SS----S-SEEEEEEEEEPSEEEEEEEEEEE--SS--EEESSSSS-EEEEEEE-

Nearest PDB structures (foldseek):
  6w9g-assembly1_C  TM=5.294E-01  e=2.305E-02  Homo sapiens
  6a3v-assembly8_O  TM=3.939E-01  e=2.083E-02  Homo sapiens
  6fib-assembly1_B  TM=3.938E-01  e=5.189E-02  Homo sapiens
  5mu8-assembly1_A  TM=4.453E-01  e=4.833E-01  Homo sapiens
  5mu8-assembly24_w  TM=3.881E-01  e=8.882E-01  Homo sapiens